Protein 6GJE (pdb70)

Sequence (585 aa):
VSKLWVPNTDFDVAANWSQNRTPCAGGAVEFPADKMVSVLVQEGHAVSDMLLPLDGELVLASGAGFGVSDVGSHLDCGAGEPAVFRRDSDRFSWHDPHLWRSGDEAPGLFFVDAERVPCRHDDVFFPPSASFRVGLGPGASPVRVRSISALGRTFTRDEDLAVFLASRAGRLRFHGPGALSVGPEDCADPSGCVCGNAEAQPWICAALLQPLGGRCPQAACHSALRPQGQCCDLCGAVVLLTHGPAFDLERYRARILDTFLGLPQYHGLQVAVSKVPRSSRLREADTEIQVVLVENGPETGGAGRLARALLADVAENGEALGVLEATMRESGAHVWGSSQQPRMATERGNLVFLTGSAQNIEFRTGSLGKIKLNDEDLSECLHQIQKNKEDIIELKGSAIGLPQNISSQIYQLNSKLVDLENLQQPRMATERGNLVFLTGSAQNIEFRTGSLGKIKLNDEDLSECLHQIQKNKEDIIELKGSAIGLPQNISSQIYQLNSKLVDLNLQQPRMATERGNLVFLTGSAQNIEFRTGSLGKIKLNDEDLSECLHQIQKNKEDIIELKGSAIGLPQNISSQIYQLNSKLVD

InterPro domains:
  IPR026112 Amnionless [PF14828] (22-447)
  IPR026112 Amnionless [PTHR14995] (1-451)

Foldseek 3Di:
DEKEFADFQELPFQVQKDVSDRQDAAAEAEEPAAAQAEYEFAAEHAYQYYHDHVHYYYHYDHHGYYHHHDCDRCVVNPHPDYIYGPRQALAELLALVRIDDPPDDPQEDAALLVSRAFQAYEYEYDAVGHHAYEHEPPNEAAEYAWYYDPNDIDRAQVVVVVQCPDSNNVSHYYYPHHYYHHNDHPPQQQADARPCLVVLLVSQCNHCVVVVSDADAEQFAQFDADARHNYTYFFKKKKFDFASQARQVVVVVCCVPVPCPDPLLDQKHKYWHKHFPDNPPPDGHIIIMITIHHPDDDDRSRVVVLVVVQVCCVVCVVVNRTDHMDMDGTHDGHDDDD/DPWDFDDDPRDTDGDDDDPDDDDDDADVVGFDADPNHTPVVVVVVVVVVVVVVVVVVVVVPPDPPDCPVVVVVVVVVVVVVD/DVQAWDWDDDPNDTDTDHHPPGDDDDDDDPPDWDDDPPDTDVVVVVVVVVVVVVVVVVVVVVVPDDPCVVVVVVVVVVVVVVD/DADDWDWDQDPNDTDTDGDDPDDDDDDDPPPDFDDDPNHGVVVVVVVVVVVVVVVVVCCVDQPNPPQHPVNVVVVVVVVVVD

Nearest PDB structures (foldseek):
  6gje-assembly1_A  TM=1.003E+00  e=2.177E-66  Homo sapiens
  3bn7-assembly1_A-2  TM=4.663E-01  e=1.242E+00  Caulobacter vibrioides CB15
  3bgu-assembly1_A  TM=4.921E-01  e=2.667E+00  Thermobifida fusca YX
  1vqs-assembly1_B  TM=3.656E-01  e=5.440E+00  Agrobacterium fabrum str. C58
  3dwl-assembly2_I  TM=3.382E-01  e=6.338E+00  Schizosaccharomyces pombe

GO terms:
  GO:0006898 receptor-mediated endocytosis (P, IMP)
  GO:0031528 microvillus membrane (C, IDA)
  GO:0038024 cargo receptor activity (F, IDA)
  GO:0009235 cobalamin metabolic process (P, IDA)
  GO:0005886 plasma membrane (C, EXP)
  GO:0005886 plasma membrane (C, TAS)
  GO:0005515 protein binding (F, IPI)
  GO:0016020 membrane (C, IDA)
  GO:0030139 endocytic vesicle (C, IDA)
  GO:0015889 cobalamin transport (P, IDA)
  GO:0005576 extracellular region (C, IDA)
  GO:0016324 apical plasma membrane (C, IDA)
  GO:0043001 Golgi to plasma membrane protein transport (P, IDA)
  GO:0006898 receptor-mediated endocytosis (P, IDA)
  GO:0070062 extracellular exosome (C, HDA)
  GO:0005102 signaling receptor binding (F, IPI)

Radius of gyration: 38.76 Å; Cα contacts (8 Å, |Δi|>4): 1283; chains: 4; bounding box: 75×108×98 Å

B-factor: mean 83.71, std 42.38, range [29.59, 270.24]

Solvent-accessible surface area: 29493 Å² total; per-residue (Å²): 96,31,6,45,3,73,2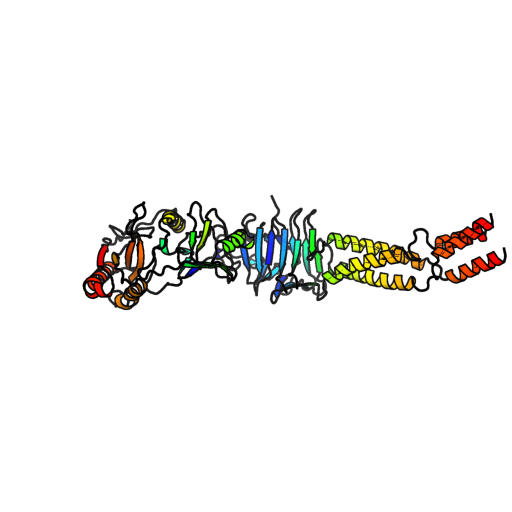4,30,2,11,0,38,49,47,57,6,1,37,151,98,91,63,17,51,55,0,5,33,1,58,1,34,31,131,60,29,3,0,0,13,0,78,93,52,29,19,3,33,31,0,52,0,1,16,39,1,12,1,9,1,8,105,55,4,10,1,6,6,24,76,106,63,108,32,142,141,10,31,110,45,136,54,1,46,5,97,41,2,50,90,18,30,2,8,15,0,104,13,17,104,15,50,57,110,41,130,21,14,41,43,2,8,6,22,78,2,4,18,55,47,5,24,0,77,3,36,100,87,21,13,5,12,0,6,8,16,84,57,2,58,89,16,93,0,74,8,1,13,2,78,71,129,86,3,54,154,49,128,58,1,62,110,18,36,73,46,74,38,0,113,5,16,16,44,44,105,12,56,20,17,3,0,90,90,93,41,89,63,87,7,10,48,52,16,42,23,62,101,3,36,94,113,0,20,56,19,42,14,131,103,103,73,36,165,17,78,137,19,47,12,117,91,33,14,122,3,55,9,27,7,19,56,24,40,8,0,0,0,42,1,62,42,4,144,74,1,57,24,134,168,3,41,41,68,0,32,109,76,21,26,62,65,117,92,12,148,34,7,60,0,5,9,17,13,6,36,125,20,104,157,169,204,182,35,92,40,27,0,3,0,0,0,28,36,77,55,119,97,98,39,0,6,0,90,0,0,128,24,0,48,63,17,16,96,133,55,6,172,94,20,5,7,124,98,13,71,55,97,74,16,43,70,98,41,208,62,120,100,138,80,4,39,1,19,3,69,143,0,22,0,31,0,67,6,10,56,59,29,15,0,15,0,74,40,32,86,134,12,72,3,45,1,51,99,76,16,6,43,115,16,16,125,46,4,83,123,4,71,84,20,3,98,126,7,76,48,49,25,142,76,44,20,159,100,12,65,70,38,32,161,94,30,53,49,60,39,107,113,90,180,94,130,153,46,0,58,0,20,27,62,187,22,8,0,3,0,35,0,23,77,58,58,20,0,15,0,57,22,18,108,130,14,105,2,47,5,36,120,70,15,11,50,122,10,37,128,42,11,86,95,2,77,89,10,3,109,104,4,83,47,24,18,141,50,20,37,187,81,12,76,64,39,54,170,88,24,68,42,99,40,123,116,120,203,84,93,25,0,76,0,7,31,66,226,30,17,0,0,0,20,9,1,69,55,17,29,0,47,0,85,6,16,116,140,15,83,7,34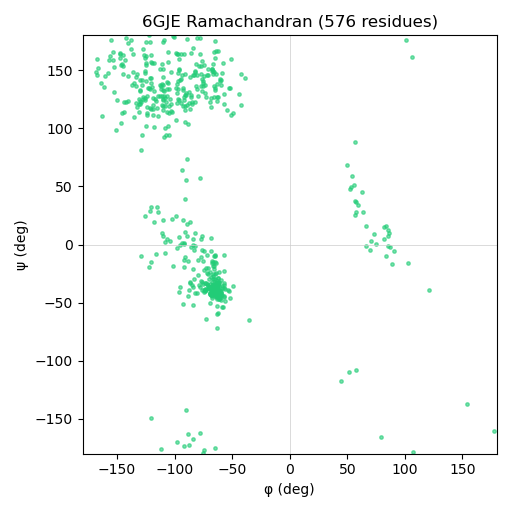,10,76,126,91,27,2,67,122,16,16,124,32,8,79,98,2,70,88,13,3,102,127,7,75,61,34,19,0,28,63,147,106,30,5,24,38,26,24,150,89,14,77,44,122,55,115,138

Organism: Homo sapiens (NCBI:txid9606)

Secondary structure (DSSP, 8-state):
-EEEE-----TT-GGGBGGG-PPPTTEEEE--TT--EEEEE-SEEEEEEEEPPSSEEEEE-TT-EEEE--STTTTTTTTS--EEB--TT--BTT-GGGEEETT--TTB---GGGTS--TTPEEE--TTS---EE--SS---EEESEEEETTEEE-SHHHHHHHHHSHHHHTTEESS--EEE-------TT----S-STTHHHHHHHHTGGGTT-PPPPSBSS-B--TT-SS-BSSEEEEEEE-TT--HHHHHHHIIIIITTSGGGTTEEEEEEEEES---TTT--EEEEEEEEE-SS-SSHHHHHHHHHHHHHHHHHHHHTEEEEEEEE--PBP-S--/---EEEEETTEEEEE--TT--EEEE--TT-EEEETTEEHHHHHHHHHHHHHHHHHHHHHHTTS-S-HHHHHTTHHHHHHHH-/-TTSSEEEEETTEEEEE--TT-EEEEE--TT--EEETTEEHHHHHHHHHHHHHHHHHHHHHHHHS-TTHHHHHHHHHHHHHH-/-PPPPEEEEETTEEEEE--TT--EEEE--TT--EEETTEEHHHHHHHHHHHHHHHHHHHTBTTB-SS-HHHHHHHHHHHHH-

Structure (mmCIF, N/CA/C/O backbone):
data_6GJE
#
_entry.id   6GJE
#
_cell.length_a   70.280
_cell.length_b   158.840
_cell.length_c   237.160
_cell.angle_alpha   90.00
_cell.angle_beta   90.00
_cell.angle_gamma   90.00
#
_symmetry.space_group_name_H-M   'I 2 2 2'
#
loop_
_entity.id
_entity.type
_entity.pdbx_description
1 polymer 'Protein amnionless'
2 polymer Cubilin
3 water water
#
loop_
_atom_site.group_PDB
_atom_site.id
_atom_site.type_symbol
_atom_site.label_atom_id
_atom_site.label_alt_id
_atom_site.label_comp_id
_atom_site.label_asym_id
_atom_site.label_entity_id
_atom_site.label_seq_id
_atom_site.pdbx_PDB_ins_code
_atom_site.Cartn_x
_atom_site.Cartn_y
_atom_site.Cartn_z
_atom_site.occupancy
_atom_site.B_iso_or_equiv
_atom_site.auth_seq_id
_atom_site.auth_comp_id
_atom_site.auth_asym_id
_atom_site.auth_atom_id
_atom_site.pdbx_PDB_model_num
ATOM 1 N N . VAL A 1 1 ? 21.299 -24.649 72.449 1.00 82.83 20 VAL A N 1
ATOM 2 C CA . VAL A 1 1 ? 22.570 -25.074 71.853 1.00 75.94 20 VAL A CA 1
ATOM 3 C C . VAL A 1 1 ? 23.848 -24.248 72.180 1.00 68.80 20 VAL A C 1
ATOM 4 O O . VAL A 1 1 ? 24.079 -23.160 71.658 1.00 67.34 20 VAL A O 1
ATOM 8 N N . SER A 1 2 ? 24.678 -24.827 73.044 1.00 59.13 21 SER A N 1
ATOM 9 C CA . SER A 1 2 ? 25.858 -24.203 73.612 1.00 62.67 21 SER A CA 1
ATOM 10 C C . SER A 1 2 ? 27.093 -24.662 72.857 1.00 73.58 21 SER A C 1
ATOM 11 O O . SER A 1 2 ? 27.251 -25.847 72.556 1.00 65.00 21 SER A O 1
ATOM 14 N N . LYS A 1 3 ? 27.957 -23.707 72.541 1.00 66.75 22 LYS A N 1
ATOM 15 C CA . LYS A 1 3 ? 29.292 -23.974 72.025 1.00 49.68 22 LYS A CA 1
ATOM 16 C C . LYS A 1 3 ? 30.313 -23.568 73.075 1.00 55.68 22 LYS A C 1
ATOM 17 O O . LYS A 1 3 ? 30.275 -22.443 73.584 1.00 54.91 22 LYS A O 1
ATOM 23 N N . LEU A 1 4 ? 31.219 -24.485 73.399 1.00 57.49 23 LEU A N 1
ATOM 24 C CA . LEU A 1 4 ? 32.210 -24.270 74.443 1.00 52.35 23 LEU A CA 1
ATOM 25 C C . LEU A 1 4 ? 33.604 -24.184 73.836 1.00 55.73 23 LEU A C 1
ATOM 26 O O . LEU A 1 4 ? 33.966 -24.984 72.969 1.00 54.52 23 LEU A O 1
ATOM 31 N N . TRP A 1 5 ? 34.397 -23.234 74.316 1.00 48.21 24 TRP A N 1
ATOM 32 C CA . TRP A 1 5 ? 35.761 -23.054 73.838 1.00 51.59 24 TRP A CA 1
ATOM 33 C C . TRP A 1 5 ? 36.693 -24.075 74.488 1.00 44.03 24 TRP A C 1
ATOM 34 O O . TRP A 1 5 ? 36.706 -24.231 75.713 1.00 62.18 24 TRP A O 1
ATOM 45 N N . VAL A 1 6 ? 37.442 -24.793 73.660 1.00 53.04 25 VAL A N 1
ATOM 46 C CA . VAL A 1 6 ? 38.291 -25.890 74.119 1.00 57.18 25 VAL A CA 1
ATOM 47 C C . VAL A 1 6 ? 39.672 -25.474 74.632 1.00 47.43 25 VAL A C 1
ATOM 48 O O . VAL A 1 6 ? 40.037 -25.869 75.747 1.00 53.68 25 VAL A O 1
ATOM 52 N N . PRO A 1 7 ? 40.474 -24.700 73.893 1.00 50.14 26 PRO A N 1
ATOM 53 C CA . PRO A 1 7 ? 41.867 -24.480 74.297 1.00 53.07 26 PRO A CA 1
ATOM 54 C C . PRO A 1 7 ? 41.918 -23.406 75.376 1.00 54.04 26 PRO A C 1
ATOM 55 O O . PRO A 1 7 ? 40.901 -22.827 75.754 1.00 54.26 26 PRO A O 1
ATOM 59 N N . ASN A 1 8 ? 43.127 -23.137 75.863 1.00 53.11 27 ASN A N 1
ATOM 60 C CA . ASN A 1 8 ? 43.276 -22.192 76.959 1.00 51.68 27 ASN A CA 1
ATOM 61 C C . ASN A 1 8 ? 44.677 -21.598 76.929 1.00 47.13 27 ASN A C 1
ATOM 62 O O . ASN A 1 8 ? 45.518 -21.975 76.110 1.00 52.13 27 ASN A O 1
ATOM 67 N N . THR A 1 9 ? 44.920 -20.652 77.834 1.00 49.62 28 THR A N 1
ATOM 68 C CA . THR A 1 9 ? 46.243 -20.080 78.052 1.00 46.65 28 THR A CA 1
ATOM 69 C C . THR A 1 9 ? 46.755 -20.409 79.450 1.00 56.78 28 THR A C 1
ATOM 70 O O . THR A 1 9 ? 47.485 -19.620 80.051 1.00 57.12 28 THR A O 1
ATOM 74 N N . ASP A 1 10 ? 46.377 -21.571 79.981 1.00 54.82 29 ASP A N 1
ATOM 75 C CA . ASP A 1 10 ? 46.777 -21.955 81.329 1.00 53.59 29 ASP A CA 1
ATOM 76 C C . ASP A 1 10 ? 48.284 -22.179 81.411 1.00 54.99 29 ASP A C 1
ATOM 77 O O . ASP A 1 10 ? 48.928 -22.626 80.459 1.00 59.57 29 ASP A O 1
ATOM 82 N N . PHE A 1 11 ? 48.843 -21.857 82.578 1.00 59.71 30 PHE A N 1
ATOM 83 C CA . PHE A 1 11 ? 50.267 -22.059 82.806 1.00 51.94 30 PHE A CA 1
ATOM 84 C C . PHE A 1 11 ? 50.609 -23.540 82.867 1.00 53.48 30 PHE A C 1
ATOM 85 O O . PHE A 1 11 ? 51.615 -23.976 82.298 1.00 54.45 30 PHE A O 1
ATOM 93 N N . ASP A 1 12 ? 49.775 -24.335 83.539 1.00 58.32 31 ASP A N 1
ATOM 94 C CA . ASP A 1 12 ? 50.084 -25.728 83.860 1.00 66.76 31 ASP A CA 1
ATOM 95 C C . ASP A 1 12 ? 49.602 -26.707 82.794 1.00 68.84 31 ASP A C 1
ATOM 96 O O . ASP A 1 12 ? 49.124 -27.800 83.111 1.00 75.06 31 ASP A O 1
ATOM 101 N N . VAL A 1 13 ? 49.730 -26.329 81.523 1.00 64.17 32 VAL A N 1
ATOM 102 C CA . VAL A 1 13 ? 49.289 -27.114 80.371 1.00 66.76 32 VAL A CA 1
ATOM 103 C C . VAL A 1 13 ? 50.429 -27.189 79.361 1.00 67.49 32 VAL A C 1
ATOM 104 O O . VAL A 1 13 ? 50.809 -26.170 78.766 1.00 61.54 32 VAL A O 1
ATOM 108 N N . ALA A 1 14 ? 50.954 -28.399 79.150 1.00 56.15 33 ALA A N 1
ATOM 109 C CA . ALA A 1 14 ? 52.184 -28.579 78.385 1.00 55.91 33 ALA A CA 1
ATOM 110 C C . ALA A 1 14 ? 52.051 -28.090 76.948 1.00 57.72 33 ALA A C 1
ATOM 111 O O . ALA A 1 14 ? 53.030 -27.606 76.370 1.00 59.76 33 ALA A O 1
ATOM 113 N N . ALA A 1 15 ? 50.859 -28.199 76.356 1.00 59.99 34 ALA A N 1
ATOM 114 C CA . ALA A 1 15 ? 50.689 -27.804 74.961 1.00 64.22 34 ALA A CA 1
ATOM 115 C C . ALA A 1 15 ? 50.857 -26.305 74.745 1.00 62.63 34 ALA A C 1
ATOM 116 O O . ALA A 1 15 ? 51.084 -25.876 73.607 1.00 59.20 34 ALA A O 1
ATOM 118 N N . ASN A 1 16 ? 50.748 -25.501 75.800 1.00 54.16 35 ASN A N 1
ATOM 119 C CA . ASN A 1 16 ? 50.865 -24.054 75.672 1.00 63.15 35 ASN A CA 1
ATOM 120 C C . ASN A 1 16 ? 52.306 -23.563 75.693 1.00 52.79 35 ASN A C 1
ATOM 121 O O . ASN A 1 16 ? 52.529 -22.352 75.580 1.00 69.22 35 ASN A O 1
ATOM 126 N N . TRP A 1 17 ? 53.279 -24.455 75.834 1.00 48.72 36 TRP A N 1
ATOM 127 C CA . TRP A 1 17 ? 54.681 -24.077 75.899 1.00 52.94 36 TRP A CA 1
ATOM 128 C C . TRP A 1 17 ? 55.408 -24.527 74.638 1.00 70.51 36 TRP A C 1
ATOM 129 O O . TRP A 1 17 ? 55.029 -25.514 74.002 1.00 70.22 36 TRP A O 1
ATOM 140 N N . SER A 1 18 ? 56.452 -23.779 74.282 1.00 75.06 37 SER A N 1
ATOM 141 C CA . SER A 1 18 ? 57.146 -23.963 73.013 1.00 81.69 37 SER A CA 1
ATOM 142 C C . SER A 1 18 ? 57.607 -25.402 72.852 1.00 95.96 37 SER A C 1
ATOM 143 O O . SER A 1 18 ? 58.438 -25.892 73.622 1.00 68.64 37 SER A O 1
ATOM 146 N N . GLN A 1 19 ? 57.049 -26.074 71.846 1.00 119.16 38 GLN A N 1
ATOM 147 C CA . GLN A 1 19 ? 57.342 -27.482 71.560 1.00 122.77 38 GLN A CA 1
ATOM 148 C C . GLN A 1 19 ? 57.030 -28.373 72.763 1.00 102.24 38 GLN A C 1
ATOM 149 O O . GLN A 1 19 ? 57.738 -29.339 73.060 1.00 73.85 38 GLN A O 1
ATOM 155 N N . ASN A 1 20 ? 55.960 -28.022 73.478 1.00 103.59 39 ASN A N 1
ATOM 156 C CA . ASN A 1 20 ? 55.352 -28.883 74.496 1.00 83.55 39 ASN A CA 1
ATOM 157 C C . ASN A 1 20 ? 56.277 -29.169 75.676 1.00 88.08 39 ASN A C 1
ATOM 158 O O . ASN A 1 20 ? 56.160 -30.210 76.328 1.00 92.26 39 ASN A O 1
ATOM 163 N N . ARG A 1 21 ? 57.200 -28.258 75.969 1.00 98.33 40 ARG A N 1
ATOM 164 C CA . ARG A 1 21 ? 58.110 -28.414 77.101 1.00 116.27 40 ARG A CA 1
ATOM 165 C C . ARG A 1 21 ? 57.665 -27.472 78.216 1.00 110.70 40 ARG A C 1
ATOM 166 O O . ARG A 1 21 ? 57.947 -26.271 78.182 1.00 94.60 40 ARG A O 1
ATOM 174 N N . THR A 1 22 ? 56.994 -28.041 79.225 1.00 96.48 41 THR A N 1
ATOM 175 C CA . THR A 1 22 ? 56.539 -27.275 80.373 1.00 94.89 41 THR A CA 1
ATOM 176 C C . THR A 1 22 ? 57.743 -26.880 81.236 1.00 89.37 41 THR A C 1
ATOM 177 O O . THR A 1 22 ? 58.770 -27.566 81.238 1.00 99.93 41 THR A O 1
ATOM 181 N N . PRO A 1 23 ? 57.664 -25.757 81.949 1.00 75.82 42 PRO A N 1
ATOM 182 C CA . PRO A 1 23 ? 58.792 -25.361 82.801 1.00 72.44 42 PRO A CA 1
ATOM 183 C C . PRO A 1 23 ? 59.007 -26.355 83.931 1.00 69.18 42 PRO A C 1
ATOM 184 O O . PRO A 1 23 ? 58.064 -26.763 84.613 1.00 67.16 42 PRO A O 1
ATOM 188 N N . CYS A 1 24 ? 60.264 -26.713 84.131 1.00 68.50 43 CYS A N 1
ATOM 189 C CA . CYS A 1 24 ? 60.700 -27.617 85.181 1.00 95.56 43 CYS A CA 1
ATOM 190 C C . CYS A 1 24 ? 61.192 -26.868 86.416 1.00 76.09 43 CYS A C 1
ATOM 191 O O . CYS A 1 24 ? 61.534 -25.682 86.357 1.00 65.22 43 CYS A O 1
ATOM 194 N N . ALA A 1 25 ? 61.201 -27.581 87.548 1.00 79.21 44 ALA A N 1
ATOM 195 C CA . ALA A 1 25 ? 61.491 -26.959 88.833 1.00 83.84 44 ALA A CA 1
ATOM 196 C C . ALA A 1 25 ? 62.850 -26.273 88.806 1.00 73.79 44 ALA A C 1
ATOM 197 O O . ALA A 1 25 ? 63.875 -26.914 88.552 1.00 87.15 44 ALA A O 1
ATOM 199 N N . GLY A 1 26 ? 62.852 -24.968 89.067 1.00 61.46 45 GLY A N 1
ATOM 200 C CA . GLY A 1 26 ? 64.080 -24.206 89.139 1.00 62.43 45 GLY A CA 1
ATOM 201 C C . GLY A 1 26 ? 64.602 -23.688 87.820 1.00 70.60 45 GLY A C 1
ATOM 202 O O . GLY A 1 26 ? 65.750 -23.228 87.766 1.00 69.96 45 GLY A O 1
ATOM 203 N N . GLY A 1 27 ? 63.801 -23.738 86.754 1.00 69.54 46 GLY A N 1
ATOM 204 C CA . GLY A 1 27 ? 64.246 -23.336 85.440 1.00 63.71 46 GLY A CA 1
ATOM 205 C C . GLY A 1 27 ? 63.766 -21.947 85.047 1.00 73.43 46 GLY A C 1
ATOM 206 O O . GLY A 1 27 ? 63.054 -21.260 85.776 1.00 67.79 46 GLY A O 1
ATOM 207 N N . ALA A 1 28 ? 64.177 -21.543 83.850 1.00 63.82 47 ALA A N 1
ATOM 208 C CA . ALA A 1 28 ? 63.842 -20.230 83.327 1.00 64.63 47 ALA A CA 1
ATOM 209 C C . ALA A 1 28 ? 62.548 -20.286 82.523 1.00 66.31 47 ALA A C 1
ATOM 210 O O . ALA A 1 28 ? 62.236 -21.289 81.875 1.00 69.13 47 ALA A O 1
ATOM 212 N N . VAL A 1 29 ? 61.793 -19.192 82.580 1.00 62.63 48 VAL A N 1
ATOM 213 C CA . VAL A 1 29 ? 60.511 -19.067 81.899 1.00 58.82 48 VAL A CA 1
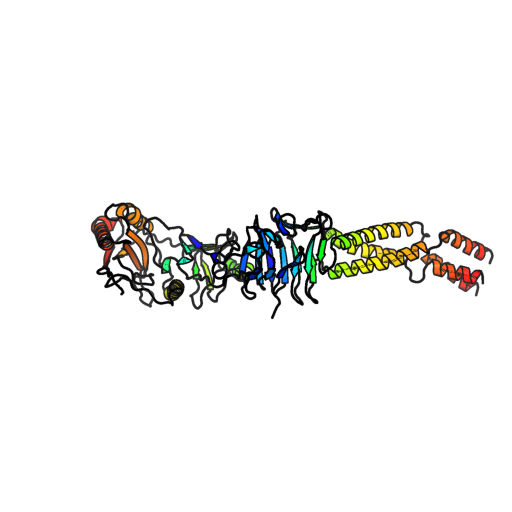ATOM 214 C C . VAL A 1 29 ? 60.519 -17.765 81.111 1.00 59.90 48 VAL A C 1
ATOM 215 O O . VAL A 1 29 ? 61.065 -16.756 81.572 1.00 61.65 48 VAL A O 1
ATOM 219 N N . GLU A 1 30 ? 59.928 -17.788 79.918 1.00 59.91 49 GLU A N 1
ATOM 220 C CA . GLU A 1 30 ? 59.836 -16.591 79.090 1.00 64.27 49 GLU A CA 1
ATOM 221 C C . GLU A 1 30 ? 58.475 -16.536 78.418 1.00 60.26 49 GLU A C 1
ATOM 222 O O . GLU A 1 30 ? 58.088 -17.474 77.715 1.00 61.75 49 GLU A O 1
ATOM 228 N N . PHE A 1 31 ? 57.752 -15.444 78.645 1.00 54.70 50 PHE A N 1
ATOM 229 C CA . PHE A 1 31 ? 56.595 -15.102 77.834 1.00 59.53 50 PHE A CA 1
ATOM 230 C C . PHE A 1 31 ? 57.025 -14.083 76.795 1.00 68.35 50 PHE A C 1
ATOM 231 O O . PHE A 1 31 ? 57.687 -13.096 77.153 1.00 70.94 50 PHE A O 1
ATOM 239 N N . PRO A 1 32 ? 56.707 -14.288 75.517 1.00 72.30 51 PRO A N 1
ATOM 240 C CA . PRO A 1 32 ? 57.088 -13.307 74.491 1.00 72.72 51 PRO A CA 1
ATOM 241 C C . PRO A 1 32 ? 56.622 -11.904 74.858 1.00 66.96 51 PRO A C 1
ATOM 242 O O . PRO A 1 32 ? 55.481 -11.697 75.277 1.00 60.93 51 PRO A O 1
ATOM 246 N N . ALA A 1 33 ? 57.527 -10.936 74.693 1.00 61.58 52 ALA A N 1
ATOM 247 C CA . ALA A 1 33 ? 57.331 -9.609 75.271 1.00 57.18 52 ALA A CA 1
ATOM 248 C C . ALA A 1 33 ? 56.090 -8.924 74.713 1.00 59.28 52 ALA A C 1
ATOM 249 O O . ALA A 1 33 ? 55.282 -8.369 75.467 1.00 62.51 52 ALA A O 1
ATOM 251 N N . ASP A 1 34 ? 55.921 -8.949 73.394 1.00 54.69 53 ASP A N 1
ATOM 252 C CA . ASP A 1 34 ? 54.865 -8.192 72.734 1.00 56.37 53 ASP A CA 1
ATOM 253 C C . ASP A 1 34 ? 53.532 -8.928 72.677 1.00 61.02 53 ASP A C 1
ATOM 254 O O . ASP A 1 34 ? 52.551 -8.361 72.183 1.00 62.55 53 ASP A O 1
ATOM 259 N N . LYS A 1 35 ? 53.465 -10.162 73.169 1.00 69.69 54 LYS A N 1
ATOM 260 C CA . LYS A 1 35 ? 52.225 -10.926 73.135 1.00 59.01 54 LYS A CA 1
ATOM 261 C C . LYS A 1 35 ? 51.371 -10.572 74.347 1.00 60.55 54 LYS A C 1
ATOM 262 O O . LYS A 1 35 ? 51.801 -10.748 75.493 1.00 57.07 54 LYS A O 1
ATOM 268 N N . MET A 1 36 ? 50.165 -10.074 74.092 1.00 53.26 55 MET A N 1
ATOM 269 C CA . MET A 1 36 ? 49.222 -9.717 75.143 1.00 65.49 55 MET A CA 1
ATOM 270 C C . MET A 1 36 ? 48.401 -10.954 75.492 1.00 67.73 55 MET A C 1
ATOM 271 O O . MET A 1 36 ? 47.738 -11.528 74.622 1.00 57.32 55 MET A O 1
ATOM 276 N N . VAL A 1 37 ? 48.446 -11.368 76.759 1.00 52.42 56 VAL A N 1
ATOM 277 C CA . VAL A 1 37 ? 47.855 -12.641 77.159 1.00 59.04 56 VAL A CA 1
ATOM 278 C C . VAL A 1 37 ? 47.558 -12.601 78.651 1.00 60.49 56 VAL A C 1
ATOM 279 O O . VAL A 1 37 ? 48.272 -11.961 79.426 1.00 57.03 56 VAL A O 1
ATOM 283 N N . SER A 1 38 ? 46.488 -13.288 79.048 1.00 53.64 57 SER A N 1
ATOM 284 C CA . SER A 1 38 ? 46.152 -13.529 80.446 1.00 47.91 57 SER A CA 1
ATOM 285 C C . SER A 1 38 ? 46.378 -15.009 80.725 1.00 61.28 57 SER A C 1
ATOM 286 O O . SER A 1 38 ? 45.812 -15.865 80.035 1.00 54.60 57 SER A O 1
ATOM 289 N N . VAL A 1 39 ? 47.207 -15.310 81.722 1.00 53.29 58 VAL A N 1
ATOM 290 C CA . VAL A 1 39 ? 47.630 -16.676 82.017 1.00 45.93 58 VAL A CA 1
ATOM 291 C C . VAL A 1 39 ? 47.163 -17.038 83.418 1.00 61.91 58 VAL A C 1
ATOM 292 O O . VAL A 1 39 ? 47.465 -16.325 84.384 1.00 58.72 58 VAL A O 1
ATOM 296 N N . LEU A 1 40 ? 46.441 -18.149 83.532 1.00 53.57 59 LEU A N 1
ATOM 297 C CA . LEU A 1 40 ? 45.972 -18.640 84.819 1.00 51.05 59 LEU A CA 1
ATOM 298 C C . LEU A 1 40 ? 47.004 -19.593 85.409 1.00 49.96 59 LEU A C 1
ATOM 299 O O . LEU A 1 40 ? 47.448 -20.530 84.737 1.00 51.25 59 LEU A O 1
ATOM 304 N N . VAL A 1 41 ? 47.385 -19.348 86.660 1.00 43.19 60 VAL A N 1
ATOM 305 C CA . VAL A 1 41 ? 48.327 -20.190 87.388 1.00 45.42 60 VAL A CA 1
ATOM 306 C C . VAL A 1 41 ? 47.568 -20.884 88.509 1.00 53.15 60 VAL A C 1
ATOM 307 O O . VAL A 1 41 ? 46.786 -20.247 89.226 1.00 59.02 60 VAL A O 1
ATOM 311 N N . GLN A 1 42 ? 47.796 -22.190 88.658 1.00 57.74 61 GLN A N 1
ATOM 312 C CA . GLN A 1 42 ? 47.099 -22.981 89.661 1.00 69.03 61 GLN A CA 1
ATOM 313 C C . GLN A 1 42 ? 48.014 -23.824 90.536 1.00 66.89 61 GLN A C 1
ATOM 314 O O . GLN A 1 42 ? 47.535 -24.386 91.526 1.00 71.02 61 GLN A O 1
ATOM 320 N N . GLU A 1 43 ? 49.298 -23.933 90.210 1.00 62.35 62 GLU A N 1
ATOM 321 C CA . GLU A 1 43 ? 50.227 -24.783 90.938 1.00 66.46 62 GLU A CA 1
ATOM 322 C C . GLU A 1 43 ? 51.448 -23.969 91.344 1.00 70.22 62 GLU A C 1
ATOM 323 O O . GLU A 1 43 ? 51.659 -22.848 90.880 1.00 60.95 62 GLU A O 1
ATOM 329 N N . GLY A 1 44 ? 52.257 -24.554 92.224 1.00 58.85 63 GLY A N 1
ATOM 330 C CA . GLY A 1 44 ? 53.498 -23.922 92.628 1.00 57.32 63 GLY A CA 1
ATOM 331 C C . GLY A 1 44 ? 54.623 -24.206 91.649 1.00 65.40 63 GLY A C 1
ATOM 332 O O . GLY A 1 44 ? 54.710 -25.278 91.054 1.00 70.20 63 GLY A O 1
ATOM 333 N N . HIS A 1 45 ? 55.503 -23.219 91.488 1.00 52.39 64 HIS A N 1
ATOM 334 C CA . HIS A 1 45 ? 56.595 -23.304 90.526 1.00 55.95 64 HIS A CA 1
ATOM 335 C C . HIS A 1 45 ? 57.836 -22.659 91.118 1.00 57.84 64 HIS A C 1
ATOM 336 O O . HIS A 1 45 ? 57.808 -21.481 91.487 1.00 59.04 64 HIS A O 1
ATOM 343 N N . ALA A 1 46 ? 58.917 -23.428 91.206 1.00 54.86 65 ALA A N 1
ATOM 344 C CA . ALA A 1 46 ? 60.221 -22.883 91.556 1.00 55.79 65 ALA A CA 1
ATOM 345 C C . ALA A 1 46 ? 60.872 -22.350 90.287 1.00 67.47 65 ALA A C 1
ATOM 346 O O . ALA A 1 46 ? 61.042 -23.090 89.313 1.00 76.37 65 ALA A O 1
ATOM 348 N N . VAL A 1 47 ? 61.230 -21.068 90.292 1.00 63.86 66 VAL A N 1
ATOM 349 C CA . VAL A 1 47 ? 61.680 -20.375 89.092 1.00 66.44 66 VAL A CA 1
ATOM 350 C C . VAL A 1 47 ? 62.989 -19.657 89.389 1.00 70.73 66 VAL A C 1
ATOM 351 O O . VAL A 1 47 ? 63.107 -18.961 90.404 1.00 77.97 66 VAL A O 1
ATOM 355 N N . SER A 1 48 ? 63.971 -19.828 88.504 1.00 64.52 67 SER A N 1
ATOM 356 C CA . SER A 1 48 ? 65.214 -19.074 88.586 1.00 65.83 67 SER A CA 1
ATOM 357 C C . SER A 1 48 ? 65.124 -17.735 87.871 1.00 63.70 67 SER A C 1
ATOM 358 O O . SER A 1 48 ? 65.771 -16.770 88.293 1.00 59.50 67 SER A O 1
ATOM 361 N N . ASP A 1 49 ? 64.338 -17.655 86.800 1.00 58.09 68 ASP A N 1
ATOM 362 C CA . ASP A 1 49 ? 64.162 -16.415 86.059 1.00 62.21 68 ASP A CA 1
ATOM 363 C C . ASP A 1 49 ? 62.899 -16.536 85.220 1.00 64.57 68 ASP A C 1
ATOM 364 O O . ASP A 1 49 ? 62.666 -17.569 84.589 1.00 84.42 68 ASP A O 1
ATOM 369 N N . MET A 1 50 ? 62.084 -15.483 85.228 1.00 56.32 69 MET A N 1
ATOM 370 C CA . MET A 1 50 ? 60.847 -15.471 84.453 1.00 56.11 69 MET A CA 1
ATOM 371 C C . MET A 1 50 ? 60.615 -14.070 83.913 1.00 54.97 69 MET A C 1
ATOM 372 O O . MET A 1 50 ? 60.506 -13.116 84.688 1.00 58.46 69 MET A O 1
ATOM 377 N N . LEU A 1 51 ? 60.494 -13.972 82.584 1.00 55.09 70 LEU A N 1
ATOM 378 C CA . LEU A 1 51 ? 60.237 -12.706 81.910 1.00 65.19 70 LEU A CA 1
ATOM 379 C C . LEU A 1 51 ? 58.743 -12.582 81.657 1.00 58.24 70 LEU A C 1
ATOM 380 O O . LEU A 1 51 ? 58.148 -13.464 81.043 1.00 72.47 70 LEU A O 1
ATOM 385 N N . LEU A 1 52 ? 58.134 -11.496 82.142 1.00 58.56 71 LEU A N 1
ATOM 386 C CA . LEU A 1 52 ? 56.690 -11.387 82.026 1.00 49.42 71 LEU A CA 1
ATOM 387 C C . LEU A 1 52 ? 56.334 -10.654 80.737 1.00 49.17 71 LEU A C 1
ATOM 388 O O . LEU A 1 52 ? 57.182 -10.001 80.129 1.00 54.78 71 LEU A O 1
ATOM 393 N N . PRO A 1 53 ? 55.086 -10.735 80.285 1.00 51.74 72 PRO A N 1
ATOM 394 C CA . PRO A 1 53 ? 54.686 -9.946 79.115 1.00 46.47 72 PRO A CA 1
ATOM 395 C C . PRO A 1 53 ? 54.700 -8.460 79.437 1.00 61.42 72 PRO A C 1
ATOM 396 O O . PRO A 1 53 ? 54.498 -8.048 80.581 1.00 57.90 72 PRO A O 1
ATOM 400 N N . LEU A 1 54 ? 54.953 -7.651 78.406 1.00 57.09 73 LEU A N 1
ATOM 401 C CA . LEU A 1 54 ? 54.867 -6.205 78.576 1.00 54.14 73 LEU A CA 1
ATOM 402 C C . LEU A 1 54 ? 53.444 -5.767 78.892 1.00 55.01 73 LEU A C 1
ATOM 403 O O . LEU A 1 54 ? 53.240 -4.817 79.655 1.00 61.19 73 LEU A O 1
ATOM 408 N N . ASP A 1 55 ? 52.452 -6.446 78.318 1.00 45.66 74 ASP A N 1
ATOM 409 C CA . ASP A 1 55 ? 51.045 -6.170 78.593 1.00 58.53 74 ASP A CA 1
ATOM 410 C C . ASP A 1 55 ? 50.350 -7.508 78.794 1.00 63.74 74 ASP A C 1
ATOM 411 O O . ASP A 1 55 ? 50.186 -8.273 77.840 1.00 60.07 74 ASP A O 1
ATOM 416 N N . GLY A 1 56 ? 49.954 -7.791 80.027 1.00 57.75 75 GLY A N 1
ATOM 417 C CA . GLY A 1 56 ? 49.301 -9.049 80.318 1.00 51.80 75 GLY A CA 1
ATOM 418 C C . GLY A 1 56 ? 49.011 -9.173 81.794 1.00 62.04 75 GLY A C 1
ATOM 419 O O . GLY A 1 56 ? 48.983 -8.178 82.521 1.00 58.34 75 GLY A O 1
ATOM 420 N N . GLU A 1 57 ? 48.796 -10.411 82.232 1.00 48.83 76 GLU A N 1
ATOM 421 C CA . GLU A 1 57 ? 48.530 -10.678 83.637 1.00 55.74 76 GLU A CA 1
ATOM 422 C C . GLU A 1 57 ? 48.719 -12.163 83.905 1.00 53.23 76 GLU A C 1
ATOM 423 O O . GLU A 1 57 ? 48.425 -12.998 83.045 1.00 54.56 76 GLU A O 1
ATOM 429 N N . LEU A 1 58 ? 49.327 -12.488 85.038 1.00 49.25 77 LEU A N 1
ATOM 430 C CA . LEU A 1 58 ? 49.296 -13.845 85.573 1.00 47.59 77 LEU A CA 1
ATOM 431 C C . LEU A 1 58 ? 48.281 -13.885 86.694 1.00 49.46 77 LEU A C 1
ATOM 432 O O . LEU A 1 58 ? 48.449 -13.194 87.698 1.00 55.54 77 LEU A O 1
ATOM 437 N N . VAL A 1 59 ? 47.197 -14.635 86.489 1.00 44.65 78 VAL A N 1
ATOM 438 C CA . VAL A 1 59 ? 46.172 -14.798 87.513 1.00 45.17 78 VAL A CA 1
ATOM 439 C C . VAL A 1 59 ? 46.580 -15.934 88.438 1.00 52.87 78 VAL A C 1
ATOM 440 O O . VAL A 1 59 ? 46.900 -17.041 87.986 1.00 57.77 78 VAL A O 1
ATOM 444 N N . LEU A 1 60 ? 46.563 -15.661 89.734 1.00 53.08 79 LEU A N 1
ATOM 445 C CA . LEU A 1 60 ? 47.006 -16.603 90.755 1.00 69.10 79 LEU A CA 1
ATOM 446 C C . LEU A 1 60 ? 45.768 -17.177 91.438 1.00 63.48 79 LEU A C 1
ATOM 447 O O . LEU A 1 60 ? 45.239 -16.589 92.387 1.00 62.92 79 LEU A O 1
ATOM 452 N N . ALA A 1 61 ? 45.311 -18.328 90.946 1.00 61.54 80 ALA A N 1
ATOM 453 C CA . ALA A 1 61 ? 44.176 -19.040 91.522 1.00 57.96 80 ALA A CA 1
ATOM 454 C C . ALA A 1 61 ? 44.570 -19.722 92.836 1.00 66.61 80 ALA A C 1
ATOM 455 O O . ALA A 1 61 ? 45.687 -19.571 93.333 1.00 65.63 80 ALA A O 1
ATOM 457 N N . SER A 1 62 ? 43.639 -20.463 93.436 1.00 72.34 81 SER A N 1
ATOM 458 C CA . SER A 1 62 ? 43.974 -21.210 94.644 1.00 67.62 81 SER A CA 1
ATOM 459 C C . SER A 1 62 ? 44.948 -22.340 94.313 1.00 80.82 81 SER A C 1
ATOM 460 O O . SER A 1 62 ? 44.706 -23.150 93.410 1.00 81.75 81 SER A O 1
ATOM 463 N N . GLY A 1 63 ? 46.073 -22.371 95.025 1.00 59.32 82 GLY A N 1
ATOM 464 C CA . GLY A 1 63 ? 47.137 -23.296 94.742 1.00 60.31 82 GLY A CA 1
ATOM 465 C C . GLY A 1 63 ? 48.321 -22.699 94.010 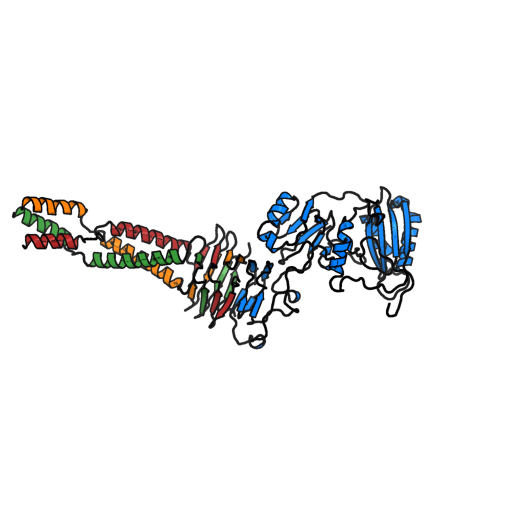1.00 66.30 82 GLY A C 1
ATOM 466 O O . GLY A 1 63 ? 49.390 -23.316 93.999 1.00 62.72 82 GLY A O 1
ATOM 467 N N . ALA A 1 64 ? 48.169 -21.515 93.422 1.00 58.85 83 ALA A N 1
ATOM 468 C CA . ALA A 1 64 ? 49.234 -20.922 92.626 1.00 62.40 83 ALA A CA 1
ATOM 469 C C . ALA A 1 64 ? 50.344 -20.379 93.515 1.00 63.55 83 ALA A C 1
ATOM 470 O O . ALA A 1 64 ? 50.097 -19.855 94.605 1.00 63.12 83 ALA A O 1
ATOM 472 N N . GLY A 1 65 ? 51.577 -20.492 93.033 1.00 55.92 84 GLY A N 1
ATOM 473 C CA . GLY A 1 65 ? 52.713 -19.999 93.780 1.00 50.65 84 GLY A CA 1
ATOM 474 C C . GLY A 1 65 ? 53.990 -19.958 92.968 1.00 57.54 84 GLY A C 1
ATOM 475 O O . GLY A 1 65 ? 54.195 -20.787 92.076 1.00 58.87 84 GLY A O 1
ATOM 476 N N . PHE A 1 66 ? 54.855 -18.992 93.265 1.00 45.52 85 PHE A N 1
ATOM 477 C CA . PHE A 1 66 ? 56.155 -18.868 92.614 1.00 51.42 85 PHE A CA 1
ATOM 478 C C . PHE A 1 66 ? 57.220 -18.722 93.684 1.00 60.10 85 PHE A C 1
ATOM 479 O O . PHE A 1 66 ? 57.166 -17.788 94.494 1.00 55.11 85 PHE A O 1
ATOM 487 N N . GLY A 1 67 ? 58.181 -19.650 93.702 1.00 61.50 86 GLY A N 1
ATOM 488 C CA . GLY A 1 67 ? 59.253 -19.652 94.661 1.00 57.36 86 GLY A CA 1
ATOM 489 C C . GLY A 1 67 ? 60.614 -19.582 93.989 1.00 58.93 86 GLY A C 1
ATOM 490 O O . GLY A 1 67 ? 60.736 -19.649 92.764 1.00 57.71 86 GLY A O 1
ATOM 491 N N . VAL A 1 68 ? 61.640 -19.456 94.826 1.00 59.55 87 VAL A N 1
ATOM 492 C CA . VAL A 1 68 ? 63.001 -19.364 94.320 1.00 50.81 87 VAL A CA 1
ATOM 493 C C . VAL A 1 68 ? 63.506 -20.738 93.889 1.00 68.04 87 VAL A C 1
ATOM 494 O O . VAL A 1 68 ? 63.037 -21.781 94.345 1.00 60.26 87 VAL A O 1
ATOM 498 N N . SER A 1 69 ? 64.506 -20.731 93.014 1.00 61.68 88 SER A N 1
ATOM 499 C CA . SER A 1 69 ? 65.136 -21.959 92.548 1.00 71.61 88 SER A CA 1
ATOM 500 C C . SER A 1 69 ? 66.250 -22.373 93.507 1.00 92.98 88 SER A C 1
ATOM 501 O O . SER A 1 69 ? 67.237 -21.649 93.671 1.00 102.02 88 SER A O 1
ATOM 504 N N . ASP A 1 70 ? 66.085 -23.536 94.135 1.00 120.73 89 ASP A N 1
ATOM 505 C CA . ASP A 1 70 ? 67.118 -24.165 94.950 1.00 140.84 89 ASP A CA 1
ATOM 506 C C . ASP A 1 70 ? 67.984 -25.041 94.043 1.00 156.98 89 ASP A C 1
ATOM 507 O O . ASP A 1 70 ? 68.006 -24.847 92.822 1.00 163.55 89 ASP A O 1
ATOM 512 N N . VAL A 1 71 ? 68.760 -25.966 94.607 1.00 167.93 90 VAL A N 1
ATOM 513 C CA . VAL A 1 71 ? 69.619 -26.833 93.815 1.00 172.38 90 VAL A CA 1
ATOM 514 C C . VAL A 1 71 ? 69.315 -28.326 93.980 1.00 186.58 90 VAL A C 1
ATOM 515 O O . VAL A 1 71 ? 69.750 -29.133 93.140 1.00 189.72 90 VAL A O 1
ATOM 519 N N . GLY A 1 72 ? 68.562 -28.736 95.005 1.00 196.63 91 GLY A N 1
ATOM 520 C CA . GLY A 1 72 ? 68.384 -30.150 95.301 1.00 207.22 91 GLY A CA 1
ATOM 521 C C . GLY A 1 72 ? 67.685 -30.982 94.240 1.00 214.13 91 GLY A C 1
ATOM 522 O O . GLY A 1 72 ? 68.326 -31.808 93.585 1.00 214.92 91 GLY A O 1
ATOM 523 N N . SER A 1 73 ? 66.376 -30.790 94.079 1.00 216.27 92 SER A N 1
ATOM 524 C CA . SER A 1 73 ? 65.626 -31.391 92.985 1.00 215.98 92 SER A CA 1
ATOM 525 C C . SER A 1 73 ? 65.532 -30.470 91.772 1.00 220.97 92 SER A C 1
ATOM 526 O O . SER A 1 73 ? 64.632 -30.638 90.943 1.00 216.78 92 SER A O 1
ATOM 529 N N . HIS A 1 74 ? 66.439 -29.498 91.664 1.00 229.83 93 HIS A N 1
ATOM 530 C CA . HIS A 1 74 ? 66.494 -28.569 90.543 1.00 234.29 93 HIS A CA 1
ATOM 531 C C . HIS A 1 74 ? 67.573 -28.922 89.530 1.00 245.81 93 HIS A C 1
ATOM 532 O O . HIS A 1 74 ? 67.498 -28.463 88.385 1.00 250.16 93 HIS A O 1
ATOM 539 N N . LEU A 1 75 ? 68.550 -29.744 89.921 1.00 248.00 94 LEU A N 1
ATOM 540 C CA . LEU A 1 75 ? 69.698 -30.047 89.071 1.00 245.74 94 LEU A CA 1
ATOM 541 C C . LEU A 1 75 ? 69.282 -30.453 87.662 1.00 243.44 94 LEU A C 1
ATOM 542 O O . LEU A 1 75 ? 69.967 -30.124 86.688 1.00 241.96 94 LEU A O 1
ATOM 547 N N . ASP A 1 76 ? 68.165 -31.175 87.538 1.00 240.32 95 ASP A N 1
ATOM 548 C CA . ASP A 1 76 ? 67.698 -31.611 86.225 1.00 233.91 95 ASP A CA 1
ATOM 549 C C . ASP A 1 76 ? 67.447 -30.419 85.304 1.00 230.12 95 ASP A C 1
ATOM 550 O O . ASP A 1 76 ? 68.041 -30.316 84.225 1.00 231.63 95 ASP A O 1
ATOM 555 N N . CYS A 1 77 ? 66.644 -29.474 85.781 1.00 221.34 96 CYS A N 1
ATOM 556 C CA . CYS A 1 77 ? 66.222 -28.354 84.962 1.00 204.78 96 CYS A CA 1
ATOM 557 C C . CYS A 1 77 ? 67.396 -27.415 84.709 1.00 197.84 96 CYS A C 1
ATOM 558 O O . CYS A 1 77 ? 67.524 -26.850 83.616 1.00 196.05 96 CYS A O 1
ATOM 561 N N . GLY A 1 78 ? 68.263 -27.247 85.712 1.00 192.49 97 GLY A N 1
ATOM 562 C CA . GLY A 1 78 ? 69.587 -26.661 85.580 1.00 186.84 97 GLY A CA 1
ATOM 563 C C . GLY A 1 78 ? 69.718 -25.400 84.751 1.00 179.28 97 GLY A C 1
ATOM 564 O O . GLY A 1 78 ? 69.156 -24.354 85.089 1.00 174.95 97 GLY A O 1
ATOM 565 N N . ALA A 1 79 ? 70.482 -25.495 83.661 1.00 175.93 98 ALA A N 1
ATOM 566 C CA . ALA A 1 79 ? 70.684 -24.402 82.718 1.00 173.25 98 ALA A CA 1
ATOM 567 C C . ALA A 1 79 ? 70.215 -24.795 81.320 1.00 170.14 98 ALA A C 1
ATOM 568 O O . ALA A 1 79 ? 70.781 -24.359 80.315 1.00 167.28 98 ALA A O 1
ATOM 570 N N . GLY A 1 80 ? 69.179 -25.626 81.253 1.00 165.17 99 GLY A N 1
ATOM 571 C CA . GLY A 1 80 ? 68.706 -26.175 80.000 1.00 155.92 99 GLY A CA 1
ATOM 572 C C . GLY A 1 80 ? 67.659 -25.370 79.255 1.00 157.22 99 GLY A C 1
ATOM 573 O O . GLY A 1 80 ? 66.486 -25.752 79.235 1.00 165.36 99 GLY A O 1
ATOM 574 N N . GLU A 1 81 ? 68.073 -24.257 78.638 1.00 150.49 100 GLU A N 1
ATOM 575 C CA . GLU A 1 81 ? 67.345 -23.630 77.532 1.00 146.23 100 GLU A CA 1
ATOM 576 C C . GLU A 1 81 ? 65.888 -23.253 77.824 1.00 123.33 100 GLU A C 1
ATOM 577 O O . GLU A 1 81 ? 64.982 -24.067 77.608 1.00 139.27 100 GLU A O 1
ATOM 583 N N . PRO A 1 82 ? 65.640 -22.041 78.358 1.00 91.16 101 PRO A N 1
ATOM 584 C CA . PRO A 1 82 ? 64.311 -21.658 78.885 1.00 76.71 101 PRO A CA 1
ATOM 585 C C . PRO A 1 82 ? 63.049 -22.109 78.155 1.00 74.03 101 PRO A C 1
ATOM 586 O O . PRO A 1 82 ? 62.983 -22.144 76.922 1.00 78.58 101 PRO A O 1
ATOM 590 N N . ALA A 1 83 ? 62.023 -22.429 78.945 1.00 61.66 102 ALA A N 1
ATOM 591 C CA . ALA A 1 83 ? 60.700 -22.718 78.411 1.00 47.43 102 ALA A CA 1
ATOM 592 C C . ALA A 1 83 ? 60.033 -21.432 77.938 1.00 60.80 102 ALA A C 1
ATOM 593 O O . ALA A 1 83 ? 59.936 -20.455 78.689 1.00 59.17 102 ALA A O 1
ATOM 595 N N . VAL A 1 84 ? 59.579 -21.433 76.690 1.00 54.28 103 VAL A N 1
ATOM 596 C CA . VAL A 1 84 ? 58.972 -20.270 76.057 1.00 60.73 103 VAL A CA 1
ATOM 597 C C . VAL A 1 84 ? 57.493 -20.545 75.842 1.00 66.05 103 VAL A C 1
ATOM 598 O O . VAL A 1 84 ? 57.104 -21.646 75.433 1.00 56.85 103 VAL A O 1
ATOM 602 N N . PHE A 1 85 ? 56.668 -19.542 76.118 1.00 59.73 104 PHE A N 1
ATOM 603 C CA . PHE A 1 85 ? 55.232 -19.694 75.955 1.00 54.20 104 PHE A CA 1
ATOM 604 C C . PHE A 1 85 ? 54.876 -19.615 74.476 1.00 54.17 104 PHE A C 1
ATOM 605 O O . PHE A 1 85 ? 55.347 -18.725 73.760 1.00 58.45 104 PHE A O 1
ATOM 613 N N . ARG A 1 86 ? 54.071 -20.567 74.002 1.00 58.84 105 ARG A N 1
ATOM 614 C CA A ARG A 1 86 ? 53.663 -20.581 72.602 0.45 58.06 105 ARG A CA 1
ATOM 615 C CA B ARG A 1 86 ? 53.665 -20.572 72.600 0.55 58.28 105 ARG A CA 1
ATOM 616 C C . ARG A 1 86 ? 52.892 -19.309 72.268 1.00 58.59 105 ARG A C 1
ATOM 617 O O . ARG A 1 86 ? 52.296 -18.678 73.140 1.00 65.62 105 ARG A O 1
ATOM 632 N N . ASP A 1 87 ? 52.891 -18.956 70.976 1.00 55.19 106 ASP A N 1
ATOM 633 C CA . ASP A 1 87 ? 52.126 -17.826 70.456 1.00 61.14 106 ASP A CA 1
ATOM 634 C C . ASP A 1 87 ? 50.668 -17.900 70.908 1.00 61.63 106 ASP A C 1
ATOM 635 O O . ASP A 1 87 ? 49.902 -18.763 70.466 1.00 68.41 106 ASP A O 1
ATOM 640 N N . SER A 1 88 ? 50.269 -16.977 71.771 1.00 63.34 107 SER A N 1
ATOM 641 C CA . SER A 1 88 ? 48.920 -16.955 72.311 1.00 61.89 107 SER A CA 1
ATOM 642 C C . SER A 1 88 ? 47.921 -16.252 71.393 1.00 60.67 107 SER A C 1
ATOM 643 O O . SER A 1 88 ? 46.754 -16.097 71.761 1.00 59.36 107 SER A O 1
ATOM 646 N N . ASP A 1 89 ? 48.353 -15.847 70.199 1.00 56.42 108 ASP A N 1
ATOM 647 C CA . ASP A 1 89 ? 47.473 -15.335 69.157 1.00 55.60 108 ASP A CA 1
ATOM 648 C C . ASP A 1 89 ? 47.081 -16.403 68.143 1.00 54.90 108 ASP A C 1
ATOM 649 O O . ASP A 1 89 ? 46.428 -16.082 67.144 1.00 57.67 108 ASP A O 1
ATOM 654 N N . ARG A 1 90 ? 47.456 -17.661 68.381 1.00 59.69 109 ARG A N 1
ATOM 655 C CA . ARG A 1 90 ? 47.309 -18.720 67.389 1.00 60.65 109 ARG A CA 1
ATOM 656 C C . ARG A 1 90 ? 45.920 -19.345 67.361 1.00 52.20 109 ARG A C 1
ATOM 657 O O . ARG A 1 90 ? 45.665 -20.196 66.503 1.00 62.30 109 ARG A O 1
ATOM 665 N N . PHE A 1 91 ? 45.022 -18.959 68.261 1.00 54.71 110 PHE A N 1
ATOM 666 C CA . PHE A 1 91 ? 43.697 -19.557 68.344 1.00 50.83 110 PHE A CA 1
ATOM 667 C C . PHE A 1 91 ? 42.711 -18.715 67.547 1.00 61.79 110 PHE A C 1
ATOM 668 O O . PHE A 1 91 ? 42.540 -17.523 67.822 1.00 58.00 110 PHE A O 1
ATOM 676 N N . SER A 1 92 ? 42.061 -19.341 66.574 1.00 50.10 111 SER A N 1
ATOM 677 C CA . SER A 1 92 ? 41.122 -18.666 65.693 1.00 51.52 111 SER A CA 1
ATOM 678 C C . SER A 1 92 ? 39.693 -19.038 66.063 1.00 60.12 111 SER A C 1
ATOM 679 O O . SER A 1 92 ? 39.401 -20.199 66.368 1.00 53.65 111 SER A O 1
ATOM 682 N N . TRP A 1 93 ? 38.807 -18.036 66.045 1.00 53.36 112 TRP A N 1
ATOM 683 C CA . TRP A 1 93 ? 37.389 -18.282 66.295 1.00 47.62 112 TRP A CA 1
ATOM 684 C C . TRP A 1 93 ? 36.798 -19.224 65.257 1.00 51.76 112 TRP A C 1
ATOM 685 O O . TRP A 1 93 ? 35.896 -20.010 65.572 1.00 52.59 112 TRP A O 1
ATOM 696 N N . HIS A 1 94 ? 37.286 -19.161 64.022 1.00 53.67 113 HIS A N 1
ATOM 697 C CA . HIS A 1 94 ? 36.735 -19.947 62.929 1.00 57.22 113 HIS A CA 1
ATOM 698 C C . HIS A 1 94 ? 37.385 -21.320 62.794 1.00 56.72 113 HIS A C 1
ATOM 699 O O . HIS A 1 94 ? 37.263 -21.953 61.739 1.00 60.16 113 HIS A O 1
ATOM 706 N N . ASP A 1 95 ? 38.068 -21.794 63.834 1.00 49.98 114 ASP A N 1
ATOM 707 C CA . ASP A 1 95 ? 38.699 -23.101 63.805 1.00 47.82 114 ASP A CA 1
ATOM 708 C C . ASP A 1 95 ? 37.690 -24.129 64.341 1.00 48.71 114 ASP A C 1
ATOM 709 O O . ASP A 1 95 ? 37.322 -24.028 65.522 1.00 50.97 114 ASP A O 1
ATOM 714 N N . PRO A 1 96 ? 37.246 -25.080 63.535 1.00 46.49 115 PRO A N 1
ATOM 715 C CA . PRO A 1 96 ? 36.219 -26.023 64.024 1.00 46.18 115 PRO A CA 1
ATOM 716 C C . PRO A 1 96 ? 36.671 -26.888 65.188 1.00 52.05 115 PRO A C 1
ATOM 717 O O . PRO A 1 96 ? 35.846 -27.229 66.045 1.00 54.29 115 PRO A O 1
ATOM 721 N N . HIS A 1 97 ? 37.947 -27.259 65.252 1.00 52.53 116 HIS A N 1
ATOM 722 C CA . HIS A 1 97 ? 38.391 -28.171 66.299 1.00 55.63 116 HIS A CA 1
ATOM 723 C C . HIS A 1 97 ? 38.672 -27.476 67.626 1.00 63.45 116 HIS A C 1
ATOM 724 O O . HIS A 1 97 ? 39.029 -28.155 68.595 1.00 56.22 116 HIS A O 1
ATOM 731 N N . LEU A 1 98 ? 38.518 -26.155 67.699 1.00 58.06 117 LEU A N 1
ATOM 732 C CA . LEU A 1 98 ? 38.650 -25.425 68.954 1.00 59.97 117 LEU A CA 1
ATOM 733 C C . LEU A 1 98 ? 37.322 -25.260 69.679 1.00 55.04 117 LEU A C 1
ATOM 734 O O . LEU A 1 98 ? 37.289 -24.645 70.750 1.00 54.07 117 LEU A O 1
ATOM 739 N N . TRP A 1 99 ? 36.234 -25.790 69.128 1.00 50.92 118 TRP A N 1
ATOM 740 C CA . TRP A 1 99 ? 34.905 -25.645 69.702 1.00 51.26 118 TRP A CA 1
ATOM 741 C C . TRP A 1 99 ? 34.316 -27.013 70.011 1.00 57.37 118 TRP A C 1
ATOM 742 O O . TRP A 1 99 ? 34.506 -27.971 69.256 1.00 59.96 118 TRP A O 1
ATOM 753 N N . ARG A 1 100 ? 33.582 -27.085 71.112 1.00 58.21 119 ARG A N 1
ATOM 754 C CA . ARG A 1 100 ? 32.851 -28.278 71.509 1.00 55.63 119 ARG A CA 1
ATOM 755 C C . ARG A 1 100 ? 31.378 -27.921 71.639 1.00 57.14 119 ARG A C 1
ATOM 756 O O . ARG A 1 100 ? 31.028 -26.906 72.246 1.00 65.53 119 ARG A O 1
ATOM 764 N N . SER A 1 101 ? 30.519 -28.772 71.095 1.00 56.47 120 SER A N 1
ATOM 765 C CA . SER A 1 101 ? 29.082 -28.547 71.108 1.00 54.15 120 SER A CA 1
ATOM 766 C C . SER A 1 101 ? 28.451 -29.254 72.301 1.00 62.86 120 SER A C 1
ATOM 767 O O . SER A 1 101 ? 28.865 -30.356 72.679 1.00 69.94 120 SER A O 1
ATOM 770 N N . GLY A 1 102 ? 27.450 -28.608 72.898 1.00 67.08 121 GLY A N 1
ATOM 771 C CA . GLY A 1 102 ? 26.674 -29.242 73.946 1.00 65.92 121 GLY A CA 1
ATOM 772 C C . GLY A 1 102 ? 25.651 -30.247 73.460 1.00 57.79 121 GLY A C 1
ATOM 773 O O . GLY A 1 102 ? 25.030 -30.930 74.281 1.00 68.10 121 GLY A O 1
ATOM 774 N N . ASP A 1 103 ? 25.373 -30.326 72.134 1.00 65.96 122 ASP A N 1
ATOM 775 C CA . ASP A 1 103 ? 24.480 -31.349 71.555 1.00 74.13 122 ASP A CA 1
ATOM 776 C C . ASP A 1 103 ? 25.161 -32.639 71.142 1.00 75.72 122 ASP A C 1
ATOM 777 O O . ASP A 1 103 ? 24.514 -33.484 70.523 1.00 101.19 122 ASP A O 1
ATOM 782 N N . GLU A 1 104 ? 26.441 -32.817 71.448 1.00 78.91 123 GLU A N 1
ATOM 783 C CA . GLU A 1 104 ? 27.144 -34.006 70.981 1.00 91.25 123 GLU A CA 1
ATOM 784 C C . GLU A 1 104 ? 26.564 -35.261 71.631 1.00 89.39 123 GLU A C 1
ATOM 785 O O . GLU A 1 104 ? 26.277 -35.276 72.833 1.00 87.08 123 GLU A O 1
ATOM 791 N N . ALA A 1 105 ? 26.364 -36.303 70.826 1.00 79.18 124 ALA A N 1
ATOM 792 C CA . ALA A 1 105 ? 25.730 -37.539 71.261 1.00 83.75 124 ALA A CA 1
ATOM 793 C C . ALA A 1 105 ? 26.342 -38.683 70.479 1.00 82.05 124 ALA A C 1
ATOM 794 O O . ALA A 1 105 ? 26.963 -38.464 69.429 1.00 80.37 124 ALA A O 1
ATOM 796 N N . PRO A 1 106 ? 26.211 -39.923 70.961 1.00 90.19 125 PRO A N 1
ATOM 797 C CA . PRO A 1 106 ? 26.742 -41.063 70.209 1.00 81.55 125 PRO A CA 1
ATOM 798 C C . PRO A 1 106 ? 26.110 -41.165 68.827 1.00 69.88 125 PRO A C 1
ATOM 799 O O . PRO A 1 106 ? 24.901 -40.989 68.659 1.00 74.91 125 PRO A O 1
ATOM 803 N N . GLY A 1 107 ? 26.949 -41.450 67.832 1.00 65.78 126 GLY A N 1
ATOM 804 C CA . GLY A 1 107 ? 26.499 -41.585 66.464 1.00 65.74 126 GLY A CA 1
ATOM 805 C C . GLY A 1 107 ? 26.171 -40.290 65.757 1.00 68.28 126 GLY A C 1
ATOM 806 O O . GLY A 1 107 ? 25.768 -40.329 64.589 1.00 63.18 126 GLY A O 1
ATOM 807 N N . LEU A 1 108 ? 26.330 -39.147 66.416 1.00 56.34 127 LEU A N 1
ATOM 808 C CA . LEU A 1 108 ? 26.006 -37.852 65.839 1.00 62.75 127 LEU A CA 1
ATOM 809 C C . LEU A 1 108 ? 27.282 -37.054 65.610 1.00 58.62 127 LEU A C 1
ATOM 810 O O . LEU A 1 108 ? 28.175 -37.032 66.463 1.00 57.79 127 LEU A O 1
ATOM 815 N N . PHE A 1 109 ? 27.368 -36.411 64.448 1.00 52.84 128 PHE A N 1
ATOM 816 C CA . PHE A 1 109 ? 28.446 -35.479 64.156 1.00 53.32 128 PHE A CA 1
ATOM 817 C C . PHE A 1 109 ? 27.858 -34.264 63.450 1.00 55.40 128 PHE A C 1
ATOM 818 O O . PHE A 1 109 ? 26.661 -34.211 63.153 1.00 53.47 128 PHE A O 1
ATOM 826 N N . PHE A 1 110 ? 28.706 -33.274 63.191 1.00 52.64 129 PHE A N 1
ATOM 827 C CA . PHE A 1 110 ? 28.278 -32.018 62.594 1.00 54.88 129 PHE A CA 1
ATOM 828 C C . PHE A 1 110 ? 29.231 -31.645 61.470 1.00 47.27 129 PHE A C 1
ATOM 829 O O . PHE A 1 110 ? 30.437 -31.891 61.561 1.00 55.00 129 PHE A O 1
ATOM 837 N N . VAL A 1 111 ? 28.685 -31.048 60.408 1.00 47.24 130 VAL A N 1
ATOM 838 C CA . VAL A 1 111 ? 29.538 -30.579 59.325 1.00 59.13 130 VAL A CA 1
ATOM 839 C C . VAL A 1 111 ? 30.451 -29.460 59.830 1.00 62.84 130 VAL A C 1
ATOM 840 O O . VAL A 1 111 ? 30.197 -28.824 60.860 1.00 62.65 130 VAL A O 1
ATOM 844 N N . ASP A 1 112 ? 31.531 -29.224 59.080 1.00 56.45 131 ASP A N 1
ATOM 845 C CA . ASP A 1 112 ? 32.589 -28.331 59.545 1.00 55.93 131 ASP A CA 1
ATOM 846 C C . ASP A 1 112 ? 32.064 -26.923 59.805 1.00 61.73 131 ASP A C 1
ATOM 847 O O . ASP A 1 112 ? 32.402 -26.302 60.820 1.00 54.25 131 ASP A O 1
ATOM 852 N N . ALA A 1 113 ? 31.232 -26.404 58.900 1.00 51.53 132 ALA A N 1
ATOM 853 C CA . ALA A 1 113 ? 30.724 -25.045 59.057 1.00 62.77 132 ALA A CA 1
ATOM 854 C C . ALA A 1 113 ? 29.794 -24.900 60.254 1.00 69.19 132 ALA A C 1
ATOM 855 O O . ALA A 1 113 ? 29.522 -23.771 60.675 1.00 64.39 132 ALA A O 1
ATOM 857 N N . GLU A 1 114 ? 29.305 -26.006 60.810 1.00 69.78 133 GLU A N 1
ATOM 858 C CA . GLU A 1 114 ? 28.430 -25.975 61.972 1.00 60.80 133 GLU A CA 1
ATOM 859 C C . GLU A 1 114 ? 29.145 -26.360 63.260 1.00 60.17 133 GLU A C 1
ATOM 860 O O . GLU A 1 114 ? 28.503 -26.433 64.314 1.00 48.62 133 GLU A O 1
ATOM 866 N N . ARG A 1 115 ? 30.455 -26.607 63.202 1.00 49.74 134 ARG A N 1
ATOM 867 C CA . ARG A 1 115 ? 31.223 -26.886 64.408 1.00 55.72 134 ARG A CA 1
ATOM 868 C C . ARG A 1 115 ? 31.659 -25.613 65.122 1.00 61.44 134 ARG A C 1
ATOM 869 O O . ARG A 1 115 ? 31.822 -25.623 66.348 1.00 60.92 134 ARG A O 1
ATOM 877 N N . VAL A 1 116 ? 31.858 -24.524 64.385 1.00 54.19 135 VAL A N 1
ATOM 878 C CA . VAL A 1 116 ? 32.099 -23.210 64.975 1.00 59.10 135 VAL A CA 1
ATOM 879 C C . VAL A 1 116 ? 30.745 -22.683 65.439 1.00 60.07 135 VAL A C 1
ATOM 880 O O . VAL A 1 116 ? 29.711 -23.229 65.029 1.00 57.95 135 VAL A O 1
ATOM 884 N N . PRO A 1 117 ? 30.687 -21.656 66.291 1.00 62.58 136 PRO A N 1
ATOM 885 C CA . PRO A 1 117 ? 29.383 -21.175 66.765 1.00 55.81 136 PRO A CA 1
ATOM 886 C C . PRO A 1 117 ? 28.502 -20.701 65.618 1.00 57.65 136 PRO A C 1
ATOM 887 O O . PRO A 1 117 ? 28.974 -20.096 64.653 1.00 57.73 136 PRO A O 1
ATOM 891 N N . CYS A 1 118 ? 27.209 -20.991 65.732 1.00 54.43 137 CYS A N 1
ATOM 892 C CA . CYS A 1 118 ? 26.218 -20.570 64.755 1.00 60.08 137 CYS A CA 1
ATOM 893 C C . CYS A 1 118 ? 25.468 -19.338 65.255 1.00 61.96 137 CYS A C 1
ATOM 894 O O . CYS A 1 118 ? 25.697 -18.843 66.361 1.00 63.06 137 CYS A O 1
ATOM 897 N N . ARG A 1 119 ? 24.550 -18.852 64.413 1.00 59.00 138 ARG A N 1
ATOM 898 C CA . ARG A 1 119 ? 23.862 -17.594 64.694 1.00 64.35 138 ARG A CA 1
ATOM 899 C C . ARG A 1 119 ? 23.062 -17.663 65.989 1.00 78.23 138 ARG A C 1
ATOM 900 O O . ARG A 1 119 ? 23.076 -16.718 66.786 1.00 68.58 138 ARG A O 1
ATOM 908 N N . HIS A 1 120 ? 22.362 -18.773 66.221 1.00 58.79 139 HIS A N 1
ATOM 909 C CA . HIS A 1 120 ? 21.501 -18.923 67.387 1.00 58.53 139 HIS A CA 1
ATOM 910 C C . HIS A 1 120 ? 22.167 -19.702 68.516 1.00 58.10 139 HIS A C 1
ATOM 911 O O . HIS A 1 120 ? 21.470 -20.286 69.353 1.00 70.32 139 HIS A O 1
ATOM 918 N N . ASP A 1 121 ? 23.495 -19.718 68.562 1.00 61.84 140 ASP A N 1
ATOM 919 C CA . ASP A 1 121 ? 24.217 -20.484 69.565 1.00 69.04 140 ASP A CA 1
ATOM 920 C C . ASP A 1 121 ? 24.606 -19.609 70.752 1.00 73.17 140 ASP A C 1
ATOM 921 O O . ASP A 1 121 ? 24.817 -18.401 70.620 1.00 71.85 140 ASP A O 1
ATOM 926 N N . ASP A 1 122 ? 24.696 -20.240 71.922 1.00 58.86 141 ASP A N 1
ATOM 927 C CA . ASP A 1 122 ? 25.221 -19.609 73.126 1.00 58.50 141 ASP A CA 1
ATOM 928 C C . ASP A 1 122 ? 26.679 -20.022 73.280 1.00 60.49 141 ASP A C 1
ATOM 929 O O . ASP A 1 122 ? 26.984 -21.218 73.357 1.00 66.31 141 ASP A O 1
ATOM 934 N N . VAL A 1 123 ? 27.572 -19.038 73.321 1.00 54.05 142 VAL A N 1
ATOM 935 C CA . VAL A 1 123 ? 29.009 -19.273 73.388 1.00 62.59 142 VAL A CA 1
ATOM 936 C C . VAL A 1 123 ? 29.454 -19.181 74.840 1.00 56.90 142 VAL A C 1
ATOM 937 O O . VAL A 1 123 ? 29.065 -18.252 75.560 1.00 56.47 142 VAL A O 1
ATOM 941 N N . PHE A 1 124 ? 30.269 -20.141 75.271 1.00 50.19 143 PHE A N 1
ATOM 942 C CA . PHE A 1 124 ? 30.777 -20.190 76.634 1.00 61.77 143 PHE A CA 1
ATOM 943 C C . PHE A 1 124 ? 32.292 -20.308 76.603 1.00 58.52 143 PHE A C 1
ATOM 944 O O . PHE A 1 124 ? 32.836 -21.211 75.960 1.00 52.10 143 PHE A O 1
ATOM 952 N N . PHE A 1 125 ? 32.967 -19.393 77.292 1.00 50.23 144 PHE A N 1
ATOM 953 C CA . PHE A 1 125 ? 34.393 -19.522 77.561 1.00 54.31 144 PHE A CA 1
ATOM 954 C C . PHE A 1 125 ? 34.540 -19.926 79.020 1.00 62.98 144 PHE A C 1
ATOM 955 O O . PHE A 1 125 ? 34.198 -19.131 79.911 1.00 62.08 144 PHE A O 1
ATOM 963 N N . PRO A 1 126 ? 35.010 -21.134 79.317 1.00 69.38 145 PRO A N 1
ATOM 964 C CA . PRO A 1 126 ? 34.968 -21.642 80.697 1.00 65.46 145 PRO A CA 1
ATOM 965 C C . PRO A 1 126 ? 35.817 -20.789 81.627 1.00 61.46 145 PRO A C 1
ATOM 966 O O . PRO A 1 126 ? 37.001 -20.556 81.357 1.00 68.08 145 PRO A O 1
ATOM 970 N N . PRO A 1 127 ? 35.238 -20.309 82.731 1.00 68.86 146 PRO A N 1
ATOM 971 C CA . PRO A 1 127 ? 36.035 -19.525 83.689 1.00 70.18 146 PRO A CA 1
ATOM 972 C C . PRO A 1 127 ? 37.118 -20.331 84.380 1.00 61.00 146 PRO A C 1
ATOM 973 O O . PRO A 1 127 ? 38.057 -19.737 84.924 1.00 69.28 146 PRO A O 1
ATOM 977 N N . SER A 1 128 ? 37.025 -21.663 84.368 1.00 73.29 147 SER A N 1
ATOM 978 C CA . SER A 1 128 ? 38.040 -22.502 84.993 1.00 76.77 147 SER A CA 1
ATOM 979 C C . SER A 1 128 ? 39.395 -22.399 84.308 1.00 76.01 147 SER A C 1
ATOM 980 O O . SER A 1 128 ? 40.379 -22.934 84.832 1.00 76.96 147 SER A O 1
ATOM 983 N N . ALA A 1 129 ? 39.473 -21.734 83.158 1.00 61.08 148 ALA A N 1
ATOM 984 C CA . ALA A 1 129 ? 40.723 -21.579 82.435 1.00 54.09 148 ALA A CA 1
ATOM 985 C C . ALA A 1 129 ? 40.757 -20.208 81.776 1.00 62.10 148 ALA A C 1
ATOM 986 O O . ALA A 1 129 ? 39.724 -19.670 81.370 1.00 67.11 148 ALA A O 1
ATOM 988 N N . SER A 1 130 ? 41.957 -19.643 81.690 1.00 64.82 149 SER A N 1
ATOM 989 C CA . SER A 1 130 ? 42.169 -18.417 80.939 1.00 49.34 149 SER A CA 1
ATOM 990 C C . SER A 1 130 ? 42.199 -18.738 79.451 1.00 52.84 149 SER A C 1
ATOM 991 O O . SER A 1 130 ? 42.536 -19.853 79.045 1.00 48.23 149 SER A O 1
ATOM 994 N N . PHE A 1 131 ? 41.848 -17.751 78.630 1.00 45.99 150 PHE A N 1
ATOM 995 C CA . PHE A 1 131 ? 41.738 -18.005 77.202 1.00 52.35 150 PHE A CA 1
ATOM 996 C C . PHE A 1 131 ? 42.128 -16.765 76.415 1.00 53.99 150 PHE A C 1
ATOM 997 O O . PHE A 1 131 ? 42.212 -15.658 76.953 1.00 49.03 150 PHE A O 1
ATOM 1005 N N . ARG A 1 132 ? 42.360 -16.976 75.121 1.00 52.69 151 ARG A N 1
ATOM 1006 C CA . ARG A 1 132 ? 42.554 -15.897 74.163 1.00 47.41 151 ARG A CA 1
ATOM 1007 C C . ARG A 1 132 ? 42.120 -16.411 72.800 1.00 48.14 151 ARG A C 1
ATOM 1008 O O . ARG A 1 132 ? 42.529 -17.500 72.388 1.00 51.22 151 ARG A O 1
ATOM 1016 N N . VAL A 1 133 ? 41.303 -15.628 72.109 1.00 43.91 152 VAL A N 1
ATOM 1017 C CA . VAL A 1 133 ? 40.713 -16.037 70.845 1.00 52.86 152 VAL A CA 1
ATOM 1018 C C . VAL A 1 133 ? 40.828 -14.888 69.843 1.00 58.50 152 VAL A C 1
ATOM 1019 O O . VAL A 1 133 ? 40.653 -13.713 70.193 1.00 55.22 152 VAL A O 1
ATOM 1023 N N . GLY A 1 134 ? 41.148 -15.219 68.607 1.00 50.89 153 GLY A N 1
ATOM 1024 C CA . GLY A 1 134 ? 41.292 -14.236 67.546 1.00 47.03 153 GLY A CA 1
ATOM 1025 C C . GLY A 1 134 ? 40.161 -14.362 66.528 1.00 61.20 153 GLY A C 1
ATOM 1026 O O . GLY A 1 134 ? 39.788 -15.471 66.141 1.00 54.36 153 GLY A O 1
ATOM 1027 N N . LEU A 1 135 ? 39.631 -13.214 66.116 1.00 51.22 154 LEU A N 1
ATOM 1028 C CA . LEU A 1 135 ? 38.618 -13.137 65.064 1.00 65.74 154 LEU A CA 1
ATOM 1029 C C . LEU A 1 135 ? 39.342 -12.771 63.772 1.00 76.45 154 LEU A C 1
ATOM 1030 O O . LEU A 1 135 ? 39.780 -11.633 63.590 1.00 72.37 154 LEU A O 1
ATOM 1035 N N . GLY A 1 136 ? 39.457 -13.747 62.875 1.00 90.06 155 GLY A N 1
ATOM 1036 C CA . GLY A 1 136 ? 40.340 -13.673 61.734 1.00 115.64 155 GLY A CA 1
ATOM 1037 C C . GLY A 1 136 ? 40.046 -12.564 60.748 1.00 126.92 155 GLY A C 1
ATOM 1038 O O . GLY A 1 136 ? 39.001 -11.909 60.797 1.00 96.09 155 GLY A O 1
ATOM 1039 N N . PRO A 1 137 ? 41.013 -12.307 59.854 1.00 143.61 156 PRO A N 1
ATOM 1040 C CA . PRO A 1 137 ? 40.858 -11.235 58.866 1.00 136.09 156 PRO A CA 1
ATOM 1041 C C . PRO A 1 137 ? 39.618 -11.464 58.015 1.00 125.00 156 PRO A C 1
ATOM 1042 O O . PRO A 1 137 ? 39.136 -12.590 57.863 1.00 123.18 156 PRO A O 1
ATOM 1046 N N . GLY A 1 138 ? 39.102 -10.377 57.448 1.00 133.38 157 GLY A N 1
ATOM 1047 C CA . GLY A 1 138 ? 37.805 -10.457 56.804 1.00 145.25 157 GLY A CA 1
ATOM 1048 C C . GLY A 1 138 ? 36.783 -10.948 57.807 1.00 142.93 157 GLY A C 1
ATOM 1049 O O . GLY A 1 138 ? 36.416 -10.211 58.728 1.00 138.64 157 GLY A O 1
ATOM 1050 N N . ALA A 1 139 ? 36.338 -12.195 57.647 1.00 138.94 158 ALA A N 1
ATOM 1051 C CA . ALA A 1 139 ? 35.562 -12.904 58.662 1.00 138.56 158 ALA A CA 1
ATOM 1052 C C . ALA A 1 139 ? 34.395 -12.051 59.164 1.00 139.62 158 ALA A C 1
ATOM 1053 O O . ALA A 1 139 ? 34.369 -11.570 60.301 1.00 131.89 158 ALA A O 1
ATOM 1055 N N . SER A 1 140 ? 33.441 -11.863 58.248 1.00 144.69 159 SER A N 1
ATOM 1056 C CA . SER A 1 140 ? 32.296 -10.969 58.365 1.00 144.02 159 SER A CA 1
ATOM 1057 C C . SER A 1 140 ? 31.713 -11.074 59.766 1.00 127.42 159 SER A C 1
ATOM 1058 O O . SER A 1 140 ? 31.751 -12.157 60.365 1.00 130.33 159 SER A O 1
ATOM 1061 N N . PRO A 1 141 ? 31.166 -9.980 60.320 1.00 113.72 160 PRO A N 1
ATOM 1062 C CA . PRO A 1 141 ? 30.945 -9.928 61.772 1.00 108.83 160 PRO A CA 1
ATOM 1063 C C . PRO A 1 141 ? 30.236 -11.146 62.336 1.00 95.77 160 PRO A C 1
ATOM 1064 O O . PRO A 1 141 ? 29.070 -11.409 62.028 1.00 120.69 160 PRO A O 1
ATOM 1068 N N . VAL A 1 142 ? 30.969 -11.910 63.149 1.00 63.54 161 VAL A N 1
ATOM 1069 C CA . VAL A 1 142 ? 30.377 -13.025 63.870 1.00 52.52 161 VAL A CA 1
ATOM 1070 C C . VAL A 1 142 ? 29.224 -12.508 64.716 1.00 64.70 161 VAL A C 1
ATOM 1071 O O . VAL A 1 142 ? 29.361 -11.521 65.453 1.00 64.52 161 VAL A O 1
ATOM 1075 N N . ARG A 1 143 ? 28.074 -13.163 64.600 1.00 60.42 162 ARG A N 1
ATOM 1076 C CA . ARG A 1 143 ? 26.913 -12.814 65.405 1.00 59.81 162 ARG A CA 1
ATOM 1077 C C . ARG A 1 143 ? 26.330 -14.090 65.988 1.00 59.30 162 ARG A C 1
ATOM 1078 O O . ARG A 1 143 ? 25.915 -14.985 65.244 1.00 69.10 162 ARG A O 1
ATOM 1086 N N . VAL A 1 144 ? 26.323 -14.177 67.318 1.00 59.00 163 VAL A N 1
ATOM 1087 C CA . VAL A 1 144 ? 25.799 -15.341 68.024 1.00 60.12 163 VAL A CA 1
ATOM 1088 C C . VAL A 1 144 ? 24.695 -14.866 68.963 1.00 59.56 163 VAL A C 1
ATOM 1089 O O . VAL A 1 144 ? 24.376 -13.672 69.002 1.00 58.75 163 VAL A O 1
ATOM 1093 N N . ARG A 1 145 ? 24.077 -15.783 69.708 1.00 58.81 164 ARG A N 1
ATOM 1094 C CA . ARG A 1 145 ? 22.999 -15.343 70.578 1.00 62.28 164 ARG A CA 1
ATOM 1095 C C . ARG A 1 145 ? 23.534 -14.739 71.877 1.00 65.66 164 ARG A C 1
ATOM 1096 O O . ARG A 1 145 ? 23.018 -13.721 72.345 1.00 78.68 164 ARG A O 1
ATOM 1104 N N . SER A 1 146 ? 24.558 -15.345 72.479 1.00 60.95 165 SER A N 1
ATOM 1105 C CA . SER A 1 146 ? 25.134 -14.789 73.695 1.00 59.90 165 SER A CA 1
ATOM 1106 C C . SER A 1 146 ? 26.556 -15.302 73.844 1.00 60.79 165 SER A C 1
ATOM 1107 O O . SER A 1 146 ? 26.931 -16.327 73.271 1.00 61.09 165 SER A O 1
ATOM 1110 N N . ILE A 1 147 ? 27.342 -14.572 74.631 1.00 55.40 166 ILE A N 1
ATOM 1111 C CA . ILE A 1 147 ? 28.725 -14.930 74.923 1.00 48.93 166 ILE A CA 1
ATOM 1112 C C . ILE A 1 147 ? 28.911 -14.867 76.430 1.00 61.29 166 ILE A C 1
ATOM 1113 O O . ILE A 1 147 ? 28.657 -13.826 77.047 1.00 58.23 166 ILE A O 1
ATOM 1118 N N . SER A 1 148 ? 29.347 -15.974 77.020 1.00 61.53 167 SER A N 1
ATOM 1119 C CA . SER A 1 148 ? 29.594 -16.055 78.451 1.00 53.50 167 SER A CA 1
ATOM 1120 C C . SER A 1 148 ? 31.093 -16.125 78.701 1.00 60.36 167 SER A C 1
ATOM 1121 O O . SER A 1 148 ? 31.781 -16.984 78.140 1.00 54.43 167 SER A O 1
ATOM 1124 N N . ALA A 1 149 ? 31.590 -15.219 79.540 1.00 55.32 168 ALA A N 1
ATOM 1125 C CA . ALA A 1 149 ? 33.006 -15.172 79.868 1.00 60.22 168 ALA A CA 1
ATOM 1126 C C . ALA A 1 149 ? 33.184 -14.403 81.171 1.00 65.94 168 ALA A C 1
ATOM 1127 O O . ALA A 1 149 ? 32.445 -13.457 81.454 1.00 54.30 168 ALA A O 1
ATOM 1129 N N . LEU A 1 150 ? 34.168 -14.835 81.963 1.00 62.04 169 LEU A N 1
ATOM 1130 C CA . LEU A 1 150 ? 34.510 -14.209 83.242 1.00 64.95 169 LEU A CA 1
ATOM 1131 C C . LEU A 1 150 ? 33.334 -14.162 84.212 1.00 76.43 169 LEU A C 1
ATOM 1132 O O . LEU A 1 150 ? 33.262 -13.276 85.066 1.00 67.72 169 LEU A O 1
ATOM 1137 N N . GLY A 1 151 ? 32.405 -15.108 84.102 1.00 60.82 170 GLY A N 1
ATOM 1138 C CA . GLY A 1 151 ? 31.254 -15.130 84.976 1.00 60.78 170 GLY A CA 1
ATOM 1139 C C . GLY A 1 151 ? 30.089 -14.274 84.534 1.00 74.69 170 GLY A C 1
ATOM 1140 O O . GLY A 1 151 ? 29.063 -14.255 85.226 1.00 89.02 170 GLY A O 1
ATOM 1141 N N . ARG A 1 152 ? 30.207 -13.567 83.415 1.00 73.41 171 ARG A N 1
ATOM 1142 C CA . ARG A 1 152 ? 29.136 -12.737 82.886 1.00 66.63 171 ARG A CA 1
ATOM 1143 C C . ARG A 1 152 ? 28.593 -13.341 81.599 1.00 67.29 171 ARG A C 1
ATOM 1144 O O . ARG A 1 152 ? 29.280 -14.086 80.897 1.00 66.36 171 ARG A O 1
ATOM 1152 N N . THR A 1 153 ? 27.342 -13.004 81.292 1.00 61.90 172 THR A N 1
ATOM 1153 C CA . THR A 1 153 ? 26.675 -13.454 80.074 1.00 69.24 172 THR A CA 1
ATOM 1154 C C . THR A 1 153 ? 26.195 -12.225 79.316 1.00 63.20 172 THR A C 1
ATOM 1155 O O . THR A 1 153 ? 25.282 -11.528 79.770 1.00 67.53 172 THR A O 1
ATOM 1159 N N . PHE A 1 154 ? 26.804 -11.963 78.163 1.00 60.86 173 PHE A N 1
ATOM 1160 C CA . PHE A 1 154 ? 26.485 -10.789 77.362 1.00 53.12 173 PHE A CA 1
ATOM 1161 C C . PHE A 1 154 ? 25.394 -11.140 76.358 1.00 66.53 173 PHE A C 1
ATOM 1162 O O . PHE A 1 154 ? 25.582 -12.019 75.509 1.00 71.34 173 PHE A O 1
ATOM 1170 N N . THR A 1 155 ? 24.255 -10.455 76.459 1.00 66.90 174 THR A N 1
ATOM 1171 C CA . THR A 1 155 ? 23.167 -10.606 75.506 1.00 66.89 174 THR A CA 1
ATOM 1172 C C . THR A 1 155 ? 22.878 -9.339 74.716 1.00 67.93 174 THR A C 1
ATOM 1173 O O . THR A 1 155 ? 22.078 -9.390 73.774 1.00 66.85 174 THR A O 1
ATOM 1177 N N . ARG A 1 156 ? 23.498 -8.216 75.065 1.00 78.39 175 ARG A N 1
ATOM 1178 C CA . ARG A 1 156 ? 23.290 -6.948 74.385 1.00 65.86 175 ARG A CA 1
ATOM 1179 C C . ARG A 1 156 ? 24.616 -6.470 73.813 1.00 57.37 175 ARG A C 1
ATOM 1180 O O . ARG A 1 156 ? 25.650 -6.534 74.486 1.00 53.82 175 ARG A O 1
ATOM 1188 N N . ASP A 1 157 ? 24.579 -5.995 72.564 1.00 61.08 176 ASP A N 1
ATOM 1189 C CA . ASP A 1 157 ? 25.793 -5.502 71.917 1.00 64.19 176 ASP A CA 1
ATOM 1190 C C . ASP A 1 157 ? 26.416 -4.348 72.688 1.00 71.22 176 ASP A C 1
ATOM 1191 O O . ASP A 1 157 ? 27.641 -4.176 72.666 1.00 63.19 176 ASP A O 1
ATOM 1196 N N . GLU A 1 158 ? 25.594 -3.548 73.368 1.00 75.52 177 GLU A N 1
ATOM 1197 C CA . GLU A 1 158 ? 26.116 -2.413 74.120 1.00 81.63 177 GLU A CA 1
ATOM 1198 C C . GLU A 1 158 ? 27.016 -2.877 75.258 1.00 71.40 177 GLU A C 1
ATOM 1199 O O . GLU A 1 158 ? 28.089 -2.306 75.483 1.00 76.20 177 GLU A O 1
ATOM 1205 N N . ASP A 1 159 ? 26.601 -3.919 75.981 1.00 69.02 178 ASP A N 1
ATOM 1206 C CA . ASP A 1 159 ? 27.437 -4.455 77.051 1.00 64.04 178 ASP A CA 1
ATOM 1207 C C . ASP A 1 159 ? 28.670 -5.153 76.491 1.00 66.76 178 ASP A C 1
ATOM 1208 O O . ASP A 1 159 ? 29.758 -5.069 77.074 1.00 62.40 178 ASP A O 1
ATOM 1213 N N . LEU A 1 160 ? 28.521 -5.848 75.361 1.00 58.32 179 LEU A N 1
ATOM 1214 C CA . LEU A 1 160 ? 29.642 -6.591 74.794 1.00 59.66 179 LEU A CA 1
ATOM 1215 C C . LEU A 1 160 ? 30.723 -5.650 74.276 1.00 56.53 179 LEU A C 1
ATOM 1216 O O . LEU A 1 160 ? 31.918 -5.877 74.503 1.00 59.59 179 LEU A O 1
ATOM 1221 N N . ALA A 1 161 ? 30.322 -4.586 73.575 1.00 56.89 180 ALA A N 1
ATOM 1222 C CA . ALA A 1 161 ? 31.300 -3.644 73.039 1.00 60.93 180 ALA A CA 1
ATOM 1223 C C . ALA A 1 161 ? 32.083 -2.962 74.155 1.00 59.04 180 ALA A C 1
ATOM 1224 O O . ALA A 1 161 ? 33.273 -2.666 73.995 1.00 69.20 180 ALA A O 1
ATOM 1226 N N . VAL A 1 162 ? 31.431 -2.704 75.292 1.00 57.87 181 VAL A N 1
ATOM 1227 C CA . VAL A 1 162 ? 32.131 -2.133 76.441 1.00 65.09 181 VAL A CA 1
ATOM 1228 C C . VAL A 1 162 ? 33.206 -3.092 76.933 1.00 61.69 181 VAL A C 1
ATOM 1229 O O . VAL A 1 162 ? 34.352 -2.700 77.181 1.00 57.07 181 VAL A O 1
ATOM 1233 N N . PHE A 1 163 ? 32.849 -4.371 77.075 1.00 52.24 182 PHE A N 1
ATOM 1234 C CA . PHE A 1 163 ? 33.793 -5.351 77.599 1.00 53.07 182 PHE A CA 1
ATOM 1235 C C . PHE A 1 163 ? 34.925 -5.624 76.615 1.00 51.41 182 PHE A C 1
ATOM 1236 O O . PHE A 1 163 ? 36.091 -5.718 77.016 1.00 62.64 182 PHE A O 1
ATOM 1244 N N . LEU A 1 164 ? 34.603 -5.760 75.326 1.00 53.41 183 LEU A N 1
ATOM 1245 C CA . LEU A 1 164 ? 35.633 -6.054 74.334 1.00 54.96 183 LEU A CA 1
ATOM 1246 C C . LEU A 1 164 ? 36.657 -4.931 74.229 1.00 64.74 183 LEU A C 1
ATOM 1247 O O . LEU A 1 164 ? 37.830 -5.189 73.935 1.00 61.91 183 LEU A O 1
ATOM 1252 N N . ALA A 1 165 ? 36.241 -3.686 74.465 1.00 63.90 184 ALA A N 1
ATOM 1253 C CA . ALA A 1 165 ? 37.184 -2.575 74.417 1.00 62.69 184 ALA A CA 1
ATOM 1254 C C . ALA A 1 165 ? 38.001 -2.461 75.697 1.00 61.82 184 ALA A C 1
ATOM 1255 O O . ALA A 1 165 ? 39.127 -1.954 75.660 1.00 62.70 184 ALA A O 1
ATOM 1257 N N . SER A 1 166 ? 37.466 -2.929 76.823 1.00 56.35 185 SER A N 1
ATOM 1258 C CA . SER A 1 166 ? 38.178 -2.849 78.089 1.00 46.88 185 SER A CA 1
ATOM 1259 C C . SER A 1 166 ? 39.450 -3.695 78.041 1.00 53.88 185 SER A C 1
ATOM 1260 O O . SER A 1 166 ? 39.651 -4.523 77.149 1.00 58.60 185 SER A O 1
ATOM 1263 N N . ARG A 1 167 ? 40.320 -3.475 79.030 1.00 54.55 186 ARG A N 1
ATOM 1264 C CA . ARG A 1 167 ? 41.589 -4.195 79.060 1.00 57.74 186 ARG A CA 1
ATOM 1265 C C . ARG A 1 167 ? 41.374 -5.690 79.257 1.00 56.70 186 ARG A C 1
ATOM 1266 O O . ARG A 1 167 ? 42.109 -6.509 78.693 1.00 57.35 186 ARG A O 1
ATOM 1274 N N . ALA A 1 168 ? 40.366 -6.066 80.049 1.00 59.62 187 ALA A N 1
ATOM 1275 C CA . ALA A 1 168 ? 40.068 -7.482 80.241 1.00 45.19 187 ALA A CA 1
ATOM 1276 C C . ALA A 1 168 ? 39.655 -8.141 78.932 1.00 52.70 187 ALA A C 1
ATOM 1277 O O . ALA A 1 168 ? 40.024 -9.290 78.662 1.00 52.72 187 ALA A O 1
ATOM 1279 N N . GLY A 1 169 ? 38.893 -7.428 78.102 1.00 49.47 188 GLY A N 1
ATOM 1280 C CA . GLY A 1 169 ? 38.494 -7.986 76.822 1.00 49.38 188 GLY A CA 1
ATOM 1281 C C . GLY A 1 169 ? 39.633 -8.024 75.822 1.00 54.50 188 GLY A C 1
ATOM 1282 O O . GLY A 1 169 ? 39.767 -8.982 75.055 1.00 51.78 188 GLY A O 1
ATOM 1283 N N . ARG A 1 170 ? 40.474 -6.987 75.819 1.00 50.12 189 ARG A N 1
ATOM 1284 C CA . ARG A 1 170 ? 41.597 -6.946 74.891 1.00 53.59 189 ARG A CA 1
ATOM 1285 C C . ARG A 1 170 ? 42.699 -7.928 75.266 1.00 61.74 189 ARG A C 1
ATOM 1286 O O . ARG A 1 170 ? 43.518 -8.277 74.409 1.00 54.66 189 ARG A O 1
ATOM 1294 N N . LEU A 1 171 ? 42.742 -8.381 76.520 1.00 57.62 190 LEU A N 1
ATOM 1295 C CA . LEU A 1 171 ? 43.642 -9.470 76.875 1.00 51.39 190 LEU A CA 1
ATOM 1296 C C . LEU A 1 171 ? 43.187 -10.797 76.287 1.00 48.71 190 LEU A C 1
ATOM 1297 O O . LEU A 1 171 ? 43.999 -11.721 76.169 1.00 52.05 190 LEU A O 1
ATOM 1302 N N . ARG A 1 172 ? 41.911 -10.909 75.911 1.00 47.03 191 ARG A N 1
ATOM 1303 C CA . ARG A 1 172 ? 41.324 -12.186 75.539 1.00 57.81 191 ARG A CA 1
ATOM 1304 C C . ARG A 1 172 ? 40.740 -12.230 74.135 1.00 62.21 191 ARG A C 1
ATOM 1305 O O . ARG A 1 172 ? 40.564 -13.331 73.601 1.00 57.99 191 ARG A O 1
ATOM 1313 N N . PHE A 1 173 ? 40.440 -11.086 73.523 1.00 50.54 192 PHE A N 1
ATOM 1314 C CA . PHE A 1 173 ? 39.869 -11.044 72.183 1.00 53.02 192 PHE A CA 1
ATOM 1315 C C . PHE A 1 173 ? 40.709 -10.120 71.316 1.00 60.47 192 PHE A C 1
ATOM 1316 O O . PHE A 1 173 ? 40.947 -8.966 71.685 1.00 55.52 192 PHE A O 1
ATOM 1324 N N . HIS A 1 174 ? 41.154 -10.624 70.165 1.00 56.56 193 HIS A N 1
ATOM 1325 C CA . HIS A 1 174 ? 41.945 -9.836 69.231 1.00 55.06 193 HIS A CA 1
ATOM 1326 C C . HIS A 1 174 ? 41.514 -10.155 67.807 1.00 56.92 193 HIS A C 1
ATOM 1327 O O . HIS A 1 174 ? 40.704 -11.054 67.562 1.00 54.32 193 HIS A O 1
ATOM 1334 N N . GLY A 1 175 ? 42.073 -9.405 66.861 1.00 64.49 194 GLY A N 1
ATOM 1335 C CA . GLY A 1 175 ? 41.779 -9.597 65.463 1.00 72.47 194 GLY A CA 1
ATOM 1336 C C . GLY A 1 175 ? 40.896 -8.501 64.905 1.00 73.07 194 GLY A C 1
ATOM 1337 O O . GLY A 1 175 ? 40.230 -7.769 65.645 1.00 66.12 194 GLY A O 1
ATOM 1338 N N . PRO A 1 176 ? 40.875 -8.365 63.576 1.00 82.93 195 PRO A N 1
ATOM 1339 C CA . PRO A 1 176 ? 40.057 -7.318 62.950 1.00 69.42 195 PRO A CA 1
ATOM 1340 C C . PRO A 1 176 ? 38.582 -7.664 62.834 1.00 65.99 195 PRO A C 1
ATOM 1341 O O . PRO A 1 176 ? 37.778 -6.764 62.555 1.00 71.56 195 PRO A O 1
ATOM 1345 N N . GLY A 1 177 ? 38.195 -8.923 63.042 1.00 60.03 196 GLY A N 1
ATOM 1346 C CA . GLY A 1 177 ? 36.796 -9.289 62.913 1.00 61.13 196 GLY A CA 1
ATOM 1347 C C . GLY A 1 177 ? 35.942 -8.666 63.988 1.00 74.42 196 GLY A C 1
ATOM 1348 O O . GLY A 1 177 ? 36.377 -8.390 65.110 1.00 78.56 196 GLY A O 1
ATOM 1349 N N . ALA A 1 178 ? 34.678 -8.439 63.643 1.00 76.35 197 ALA A N 1
ATOM 1350 C CA . ALA A 1 178 ? 33.702 -7.850 64.543 1.00 65.09 197 ALA A CA 1
ATOM 1351 C C . ALA A 1 178 ? 32.911 -8.961 65.219 1.00 66.85 197 ALA A C 1
ATOM 1352 O O . ALA A 1 178 ? 32.590 -9.977 64.593 1.00 64.44 197 ALA A O 1
ATOM 1354 N N . LEU A 1 179 ? 32.602 -8.772 66.498 1.00 67.19 198 LEU A N 1
ATOM 1355 C CA . LEU A 1 179 ? 31.872 -9.750 67.291 1.00 60.37 198 LEU A CA 1
ATOM 1356 C C . LEU A 1 179 ? 30.604 -9.087 67.820 1.00 66.06 198 LEU A C 1
ATOM 1357 O O . LEU A 1 179 ? 30.652 -7.952 68.297 1.00 62.68 198 LEU A O 1
ATOM 1362 N N . SER A 1 180 ? 29.464 -9.771 67.719 1.00 57.00 199 SER A N 1
ATOM 1363 C CA . SER A 1 180 ? 28.199 -9.196 68.146 1.00 68.50 199 SER A CA 1
ATOM 1364 C C . SER A 1 180 ? 27.294 -10.293 68.684 1.00 70.77 199 SER A C 1
ATOM 1365 O O . SER A 1 180 ? 27.517 -11.483 68.447 1.00 59.47 199 SER A O 1
ATOM 1368 N N . VAL A 1 181 ? 26.261 -9.862 69.413 1.00 61.19 200 VAL A N 1
ATOM 1369 C CA . VAL A 1 181 ? 25.265 -10.738 70.017 1.00 58.38 200 VAL A CA 1
ATOM 1370 C C . VAL A 1 181 ? 23.868 -10.205 69.722 1.00 66.22 200 VAL A C 1
ATOM 1371 O O . VAL A 1 181 ? 23.647 -8.996 69.622 1.00 78.37 200 VAL A O 1
ATOM 1375 N N . GLY A 1 182 ? 22.925 -11.129 69.572 1.00 81.86 201 GLY A N 1
ATOM 1376 C CA . GLY A 1 182 ? 21.533 -10.799 69.391 1.00 91.65 201 GLY A CA 1
ATOM 1377 C C . GLY A 1 182 ? 20.660 -11.897 69.963 1.00 95.65 201 GLY A C 1
ATOM 1378 O O . GLY A 1 182 ? 20.758 -13.062 69.562 1.00 83.28 201 GLY A O 1
ATOM 1379 N N . PRO A 1 183 ? 19.770 -11.540 70.879 1.00 120.54 202 PRO A N 1
ATOM 1380 C CA . PRO A 1 183 ? 19.087 -12.543 71.711 1.00 131.69 202 PRO A CA 1
ATOM 1381 C C . PRO A 1 183 ? 17.980 -13.319 71.013 1.00 137.52 202 PRO A C 1
ATOM 1382 O O . PRO A 1 183 ? 17.269 -14.069 71.688 1.00 131.22 202 PRO A O 1
ATOM 1386 N N . GLU A 1 184 ? 17.809 -13.163 69.701 1.00 143.02 203 GLU A N 1
ATOM 1387 C CA . GLU A 1 184 ? 16.747 -13.859 68.986 1.00 141.91 203 GLU A CA 1
ATOM 1388 C C . GLU A 1 184 ? 16.885 -15.371 69.129 1.00 138.12 203 GLU A C 1
ATOM 1389 O O . GLU A 1 184 ? 17.987 -15.915 69.229 1.00 128.38 203 GLU A O 1
ATOM 1395 N N . ASP A 1 185 ? 15.743 -16.051 69.135 1.00 149.35 204 ASP A N 1
ATOM 1396 C CA . ASP A 1 185 ? 15.688 -17.502 69.093 1.00 156.70 204 ASP A CA 1
ATOM 1397 C C . ASP A 1 185 ? 15.241 -17.940 67.702 1.00 148.95 204 ASP A C 1
ATOM 1398 O O . ASP A 1 185 ? 14.614 -17.177 66.960 1.00 140.96 204 ASP A O 1
ATOM 1403 N N . CYS A 1 186 ? 15.581 -19.183 67.350 1.00 141.84 205 CYS A N 1
ATOM 1404 C CA . CYS A 1 186 ? 15.173 -19.733 66.059 1.00 133.29 205 CYS A CA 1
ATOM 1405 C C . CYS A 1 186 ? 13.655 -19.828 65.955 1.00 124.89 205 CYS A C 1
ATOM 1406 O O . CYS A 1 186 ? 13.041 -19.237 65.058 1.00 121.42 205 CYS A O 1
ATOM 1409 N N . ALA A 1 187 ? 13.033 -20.591 66.852 1.00 111.83 206 ALA A N 1
ATOM 1410 C CA . ALA A 1 187 ? 11.586 -20.760 66.962 1.00 115.85 206 ALA A CA 1
ATOM 1411 C C . ALA A 1 187 ? 10.955 -21.469 65.768 1.00 112.21 206 ALA A C 1
ATOM 1412 O O . ALA A 1 187 ? 9.739 -21.682 65.771 1.00 115.35 206 ALA A O 1
ATOM 1414 N N . ASP A 1 188 ? 11.730 -21.834 64.750 1.00 104.31 207 ASP A N 1
ATOM 1415 C CA . ASP A 1 188 ? 11.219 -22.642 63.652 1.00 99.04 207 ASP A CA 1
ATOM 1416 C C . ASP A 1 188 ? 11.466 -24.116 63.955 1.00 92.25 207 ASP A C 1
ATOM 1417 O O . ASP A 1 188 ? 12.628 -24.520 64.104 1.00 88.17 207 ASP A O 1
ATOM 1422 N N . PRO A 1 189 ? 10.424 -24.936 64.051 1.00 84.83 208 PRO A N 1
ATOM 1423 C CA . PRO A 1 189 ? 10.627 -26.359 64.364 1.00 76.28 208 PRO A CA 1
ATOM 1424 C C . PRO A 1 189 ? 11.431 -27.100 63.311 1.00 62.92 208 PRO A C 1
ATOM 1425 O O . PRO A 1 189 ? 12.122 -28.071 63.646 1.00 62.12 208 PRO A O 1
ATOM 1429 N N . SER A 1 190 ? 11.365 -26.673 62.051 1.00 61.98 209 SER A N 1
ATOM 1430 C CA . SER A 1 190 ? 12.148 -27.295 60.990 1.00 69.61 209 SER A CA 1
ATOM 1431 C C . SER A 1 190 ? 13.624 -26.927 61.051 1.00 69.89 209 SER A C 1
ATOM 1432 O O . SER A 1 190 ? 14.413 -27.470 60.271 1.00 77.40 209 SER A O 1
ATOM 1435 N N . GLY A 1 191 ? 14.011 -26.028 61.947 1.00 80.41 210 GLY A N 1
ATOM 1436 C CA . GLY A 1 191 ? 15.400 -25.668 62.150 1.00 74.15 210 GLY A CA 1
ATOM 1437 C C . GLY A 1 191 ? 15.717 -24.287 61.602 1.00 66.14 210 GLY A C 1
ATOM 1438 O O . GLY A 1 191 ? 14.858 -23.567 61.090 1.00 70.67 210 GLY A O 1
ATOM 1439 N N . CYS A 1 192 ? 16.992 -23.929 61.734 1.00 70.14 211 CYS A N 1
ATOM 1440 C CA . CYS A 1 192 ? 17.525 -22.686 61.198 1.00 67.38 211 CYS A CA 1
ATOM 1441 C C . CYS A 1 192 ? 18.906 -22.958 60.628 1.00 65.81 211 CYS A C 1
ATOM 1442 O O . CYS A 1 192 ? 19.650 -23.786 61.159 1.00 60.95 211 CYS A O 1
ATOM 1445 N N . VAL A 1 193 ? 19.242 -22.264 59.538 1.00 56.76 212 VAL A N 1
ATOM 1446 C CA . VAL A 1 193 ? 20.574 -22.403 58.971 1.00 59.72 212 VAL A CA 1
ATOM 1447 C C . VAL A 1 193 ? 21.604 -21.852 59.952 1.00 68.15 212 VAL A C 1
ATOM 1448 O O . VAL A 1 193 ? 21.331 -20.921 60.722 1.00 63.78 212 VAL A O 1
ATOM 1452 N N . CYS A 1 194 ? 22.798 -22.448 59.935 1.00 71.40 213 CYS A N 1
ATOM 1453 C CA . CYS A 1 194 ? 23.852 -22.015 60.847 1.00 64.97 213 CYS A CA 1
ATOM 1454 C C . CYS A 1 194 ? 24.273 -20.577 60.574 1.00 68.78 213 CYS A C 1
ATOM 1455 O O . CYS A 1 194 ? 24.632 -19.848 61.506 1.00 58.16 213 CYS A O 1
ATOM 1458 N N . GLY A 1 195 ? 24.225 -20.148 59.317 1.00 67.40 214 GLY A N 1
ATOM 1459 C CA . GLY A 1 195 ? 24.597 -18.797 58.960 1.00 53.99 214 GLY A CA 1
ATOM 1460 C C . GLY A 1 195 ? 26.070 -18.578 58.704 1.00 61.10 214 GLY A C 1
ATOM 1461 O O . GLY A 1 195 ? 26.492 -17.423 58.569 1.00 68.76 214 GLY A O 1
ATOM 1462 N N . ASN A 1 196 ? 26.868 -19.644 58.632 1.00 54.98 215 ASN A N 1
ATOM 1463 C CA . ASN A 1 196 ? 28.300 -19.540 58.393 1.00 60.04 215 ASN A CA 1
ATOM 1464 C C . ASN A 1 196 ? 28.680 -19.860 56.952 1.00 57.66 215 ASN A C 1
ATOM 1465 O O . ASN A 1 196 ? 29.835 -20.208 56.684 1.00 69.59 215 ASN A O 1
ATOM 1470 N N . ALA A 1 197 ? 27.732 -19.748 56.019 1.00 65.91 216 ALA A N 1
ATOM 1471 C CA . ALA A 1 197 ? 28.041 -20.045 54.625 1.00 64.43 216 ALA A CA 1
ATOM 1472 C C . ALA A 1 197 ? 29.013 -19.026 54.044 1.00 69.49 216 ALA A C 1
ATOM 1473 O O . ALA A 1 197 ? 29.942 -19.394 53.315 1.00 81.19 216 ALA A O 1
ATOM 1475 N N . GLU A 1 198 ? 28.822 -17.743 54.359 1.00 75.24 217 GLU A N 1
ATOM 1476 C CA . GLU A 1 198 ? 29.720 -16.716 53.839 1.00 79.88 217 GLU A CA 1
ATOM 1477 C C . GLU A 1 198 ? 31.097 -16.788 54.489 1.00 75.94 217 GLU A C 1
ATOM 1478 O O . GLU A 1 198 ? 32.088 -16.359 53.887 1.00 76.71 217 GLU A O 1
ATOM 1484 N N . ALA A 1 199 ? 31.181 -17.324 55.704 1.00 62.49 218 ALA A N 1
ATOM 1485 C CA . ALA A 1 199 ? 32.443 -17.457 56.416 1.00 67.52 218 ALA A CA 1
ATOM 1486 C C . ALA A 1 199 ? 33.104 -18.811 56.201 1.00 63.62 218 ALA A C 1
ATOM 1487 O O . ALA A 1 199 ? 34.173 -19.058 56.768 1.00 62.90 218 ALA A O 1
ATOM 1489 N N . GLN A 1 200 ? 32.494 -19.685 55.401 1.00 62.65 219 GLN A N 1
ATOM 1490 C CA . GLN A 1 200 ? 33.056 -21.017 55.195 1.00 65.59 219 GLN A CA 1
ATOM 1491 C C . GLN A 1 200 ? 34.466 -21.015 54.613 1.00 58.56 219 GLN A C 1
ATOM 1492 O O . GLN A 1 200 ? 35.281 -21.843 55.057 1.00 58.65 219 GLN A O 1
ATOM 1498 N N . PRO A 1 201 ? 34.826 -20.154 53.649 1.00 63.25 220 PRO A N 1
ATOM 1499 C CA . PRO A 1 201 ? 36.235 -20.122 53.217 1.00 64.98 220 PRO A CA 1
ATOM 1500 C C . PRO A 1 201 ? 37.212 -19.852 54.350 1.00 63.55 220 PRO A C 1
ATOM 1501 O O . PRO A 1 201 ? 38.305 -20.429 54.369 1.00 64.65 220 PRO A O 1
ATOM 1505 N N . TRP A 1 202 ? 36.846 -18.994 55.304 1.00 54.68 221 TRP A N 1
ATOM 1506 C CA . TRP A 1 202 ? 37.714 -18.745 56.448 1.00 64.75 221 TRP A CA 1
ATOM 1507 C C . TRP A 1 202 ? 37.657 -19.877 57.463 1.00 59.12 221 TRP A C 1
ATOM 1508 O O . TRP A 1 202 ? 38.657 -20.144 58.140 1.00 62.17 221 TRP A O 1
ATOM 1519 N N . ILE A 1 203 ? 36.507 -20.542 57.587 1.00 58.73 222 ILE A N 1
ATOM 1520 C CA . ILE A 1 203 ? 36.411 -21.697 58.474 1.00 58.42 222 ILE A CA 1
ATOM 1521 C C . ILE A 1 203 ? 37.278 -22.834 57.955 1.00 64.44 222 ILE A C 1
ATOM 1522 O O . ILE A 1 203 ? 37.990 -23.493 58.724 1.00 56.37 222 ILE A O 1
ATOM 1527 N N . CYS A 1 204 ? 37.249 -23.067 56.640 1.00 47.74 223 CYS A N 1
ATOM 1528 C CA . CYS A 1 204 ? 38.060 -24.128 56.054 1.00 54.97 223 CYS A CA 1
ATOM 1529 C C . CYS A 1 204 ? 39.540 -23.770 56.044 1.00 62.17 223 CYS A C 1
ATOM 1530 O O . CYS A 1 204 ? 40.389 -24.654 56.198 1.00 62.84 223 CYS A O 1
ATOM 1533 N N . ALA A 1 205 ? 39.870 -22.489 55.862 1.00 57.49 224 ALA A N 1
ATOM 1534 C CA . ALA A 1 205 ? 41.269 -22.081 55.914 1.00 58.10 224 ALA A CA 1
ATOM 1535 C C . ALA A 1 205 ? 41.854 -22.311 57.301 1.00 53.57 224 ALA A C 1
ATOM 1536 O O . ALA A 1 205 ? 43.024 -22.688 57.436 1.00 66.79 224 ALA A O 1
ATOM 1538 N N . ALA A 1 206 ? 41.050 -22.098 58.346 1.00 52.96 225 ALA A N 1
ATOM 1539 C CA . ALA A 1 206 ? 41.525 -22.343 59.702 1.00 59.03 225 ALA A CA 1
ATOM 1540 C C . ALA A 1 206 ? 41.634 -23.835 59.988 1.00 64.54 225 ALA A C 1
ATOM 1541 O O . ALA A 1 206 ? 42.579 -24.277 60.651 1.00 67.24 225 ALA A O 1
ATOM 1543 N N . LEU A 1 207 ? 40.677 -24.624 59.494 1.00 60.96 226 LEU A N 1
ATOM 1544 C CA . LEU A 1 207 ? 40.706 -26.065 59.727 1.00 56.53 226 LEU A CA 1
ATOM 1545 C C . LEU A 1 207 ? 41.884 -26.719 59.016 1.00 58.30 226 LEU A C 1
ATOM 1546 O O . LEU A 1 207 ? 42.542 -27.603 59.578 1.00 65.49 226 LEU A O 1
ATOM 1551 N N . LEU A 1 208 ? 42.166 -26.299 57.786 1.00 65.12 227 LEU A N 1
ATOM 1552 C CA . LEU A 1 208 ? 43.197 -26.911 56.961 1.00 57.00 227 LEU A CA 1
ATOM 1553 C C . LEU A 1 208 ? 44.563 -26.258 57.127 1.00 73.29 227 LEU A C 1
ATOM 1554 O O . LEU A 1 208 ? 45.490 -26.597 56.383 1.00 70.72 227 LEU A O 1
ATOM 1559 N N . GLN A 1 209 ? 44.725 -25.398 58.111 1.00 71.08 228 GLN A N 1
ATOM 1560 C CA . GLN A 1 209 ? 45.983 -24.679 58.277 1.00 80.31 228 GLN A CA 1
ATOM 1561 C C . GLN A 1 209 ? 47.144 -25.609 58.656 1.00 76.12 228 GLN A C 1
ATOM 1562 O O . GLN A 1 209 ? 48.256 -25.405 58.160 1.00 78.03 228 GLN A O 1
ATOM 1568 N N . PRO A 1 210 ? 46.946 -26.650 59.481 1.00 75.72 229 PRO A N 1
ATOM 1569 C CA . PRO A 1 210 ? 48.032 -27.622 59.693 1.00 69.40 229 PRO A CA 1
ATOM 1570 C C . PRO A 1 210 ? 48.406 -28.415 58.451 1.00 82.33 229 PRO A C 1
ATOM 1571 O O . PRO A 1 210 ? 49.468 -29.050 58.441 1.00 86.92 229 PRO A O 1
ATOM 1575 N N . LEU A 1 211 ? 47.576 -28.406 57.406 1.00 74.69 230 LEU A N 1
ATOM 1576 C CA . LEU A 1 211 ? 47.840 -29.166 56.190 1.00 75.22 230 LEU A CA 1
ATOM 1577 C C . LEU A 1 211 ? 48.174 -28.272 55.002 1.00 75.01 230 LEU A C 1
ATOM 1578 O O . LEU A 1 211 ? 48.029 -28.697 53.851 1.00 78.73 230 LEU A O 1
ATOM 1583 N N . GLY A 1 212 ? 48.612 -27.042 55.254 1.00 77.29 231 GLY A N 1
ATOM 1584 C CA . GLY A 1 212 ? 48.927 -26.138 54.168 1.00 85.80 231 GLY A CA 1
ATOM 1585 C C . GLY A 1 212 ? 47.733 -25.582 53.429 1.00 90.80 231 GLY A C 1
ATOM 1586 O O . GLY A 1 212 ? 47.912 -24.939 52.391 1.00 87.46 231 GLY A O 1
ATOM 1587 N N . GLY A 1 213 ? 46.520 -25.812 53.926 1.00 85.67 232 GLY A N 1
ATOM 1588 C CA . GLY A 1 213 ? 45.331 -25.266 53.309 1.00 81.71 232 GLY A CA 1
ATOM 1589 C C . GLY A 1 213 ? 44.744 -26.084 52.183 1.00 84.37 232 GLY A C 1
ATOM 1590 O O . GLY A 1 213 ? 43.818 -25.610 51.515 1.00 86.91 232 GLY A O 1
ATOM 1591 N N . ARG A 1 214 ? 45.245 -27.292 51.944 1.00 81.59 233 ARG A N 1
ATOM 1592 C CA . ARG A 1 214 ? 44.735 -28.155 50.888 1.00 109.91 233 ARG A CA 1
ATOM 1593 C C . ARG A 1 214 ? 44.002 -29.339 51.500 1.00 91.19 233 ARG A C 1
ATOM 1594 O O . ARG A 1 214 ? 44.493 -29.957 52.453 1.00 81.11 233 ARG A O 1
ATOM 1602 N N . CYS A 1 215 ? 42.804 -29.624 50.974 1.00 81.66 234 CYS A N 1
ATOM 1603 C CA . CYS A 1 215 ? 42.028 -30.777 51.432 1.00 74.55 234 CYS A CA 1
ATOM 1604 C C . CYS A 1 215 ? 42.731 -32.083 51.110 1.00 85.69 234 CYS A C 1
ATOM 1605 O O . CYS A 1 215 ? 43.158 -32.290 49.965 1.00 96.50 234 CYS A O 1
ATOM 1608 N N . PRO A 1 216 ? 42.827 -33.001 52.060 1.00 83.63 235 PRO A N 1
ATOM 1609 C CA . PRO A 1 216 ? 43.231 -34.361 51.699 1.00 93.56 235 PRO A CA 1
ATOM 1610 C C . PRO A 1 216 ? 42.107 -35.063 50.958 1.00 90.23 235 PRO A C 1
ATOM 1611 O O . PRO A 1 216 ? 40.922 -34.848 51.225 1.00 91.85 235 PRO A O 1
ATOM 1615 N N . GLN A 1 217 ? 42.492 -35.907 50.007 1.00 104.96 236 GLN A N 1
ATOM 1616 C CA . GLN A 1 217 ? 41.523 -36.588 49.164 1.00 105.03 236 GLN A CA 1
ATOM 1617 C C . GLN A 1 217 ? 40.855 -37.727 49.922 1.00 85.51 236 GLN A C 1
ATOM 1618 O O . GLN A 1 217 ? 41.492 -38.423 50.719 1.00 74.96 236 GLN A O 1
ATOM 1624 N N . ALA A 1 218 ? 39.561 -37.905 49.674 1.00 77.51 237 ALA A N 1
ATOM 1625 C CA . ALA A 1 218 ? 38.812 -38.993 50.280 1.00 75.87 237 ALA A CA 1
ATOM 1626 C C . ALA A 1 218 ? 39.173 -40.316 49.618 1.00 78.73 237 ALA A C 1
ATOM 1627 O O . ALA A 1 218 ? 39.590 -40.362 48.457 1.00 71.37 237 ALA A O 1
ATOM 1629 N N . ALA A 1 219 ? 39.005 -41.401 50.371 1.00 62.54 238 ALA A N 1
ATOM 1630 C CA . ALA A 1 219 ? 39.396 -42.733 49.909 1.00 77.74 238 ALA A CA 1
ATOM 1631 C C . ALA A 1 219 ? 38.242 -43.424 49.179 1.00 76.31 238 ALA A C 1
ATOM 1632 O O . ALA A 1 219 ? 37.824 -44.533 49.515 1.00 75.20 238 ALA A O 1
ATOM 1634 N N . CYS A 1 220 ? 37.733 -42.743 48.155 1.00 77.84 239 CYS A N 1
ATOM 1635 C CA . CYS A 1 220 ? 36.652 -43.274 47.335 1.00 74.89 239 CYS A CA 1
ATOM 1636 C C . CYS A 1 220 ? 36.531 -42.436 46.072 1.00 81.72 239 CYS A C 1
ATOM 1637 O O . CYS A 1 220 ? 36.869 -41.248 46.068 1.00 87.96 239 CYS A O 1
ATOM 1640 N N . HIS A 1 221 ? 36.049 -43.068 45.006 1.00 81.75 240 HIS A N 1
ATOM 1641 C CA . HIS A 1 221 ? 35.732 -42.352 43.780 1.00 93.22 240 HIS A CA 1
ATOM 1642 C C . HIS A 1 221 ? 34.392 -41.643 43.926 1.00 82.79 240 HIS A C 1
ATOM 1643 O O . HIS A 1 221 ? 33.527 -42.061 44.702 1.00 73.68 240 HIS A O 1
ATOM 1650 N N . SER A 1 222 ? 34.228 -40.559 43.167 1.00 80.99 241 SER A N 1
ATOM 1651 C CA . SER A 1 222 ? 33.001 -39.764 43.188 1.00 83.30 241 SER A CA 1
ATOM 1652 C C . SER A 1 222 ? 32.629 -39.353 44.611 1.00 76.96 241 SER A C 1
ATOM 1653 O O . SER A 1 222 ? 31.489 -39.505 45.054 1.00 76.03 241 SER A O 1
ATOM 1656 N N . ALA A 1 223 ? 33.616 -38.836 45.336 1.00 68.41 242 ALA A N 1
ATOM 1657 C CA . ALA A 1 223 ? 33.407 -38.453 46.723 1.00 72.93 242 ALA A CA 1
ATOM 1658 C C . ALA A 1 223 ? 32.459 -37.262 46.819 1.00 58.76 242 ALA A C 1
ATOM 1659 O O . ALA A 1 223 ? 32.406 -36.405 45.933 1.00 69.21 242 ALA A O 1
ATOM 1661 N N . LEU A 1 224 ? 31.707 -37.217 47.915 1.00 70.58 243 LEU A N 1
ATOM 1662 C CA . LEU A 1 224 ? 30.709 -36.186 48.152 1.00 71.97 243 LEU A CA 1
ATOM 1663 C C . LEU A 1 224 ? 31.293 -35.068 49.007 1.00 73.17 243 LEU A C 1
ATOM 1664 O O . LEU A 1 224 ? 32.183 -35.290 49.833 1.00 70.23 243 LEU A O 1
ATOM 1669 N N . ARG A 1 225 ? 30.782 -33.855 48.798 1.00 68.43 244 ARG A N 1
ATOM 1670 C CA . ARG A 1 225 ? 31.099 -32.701 49.639 1.00 64.69 244 ARG A CA 1
ATOM 1671 C C . ARG A 1 225 ? 29.790 -32.070 50.077 1.00 62.22 244 ARG A C 1
ATOM 1672 O O . ARG A 1 225 ? 29.214 -31.238 49.357 1.00 57.54 244 ARG A O 1
ATOM 1680 N N . PRO A 1 226 ? 29.272 -32.441 51.249 1.00 59.23 245 PRO A N 1
ATOM 1681 C CA . PRO A 1 226 ? 27.991 -31.896 51.699 1.00 53.76 245 PRO A CA 1
ATOM 1682 C C . PRO A 1 226 ? 28.080 -30.399 51.958 1.00 62.59 245 PRO A C 1
ATOM 1683 O O . PRO A 1 226 ? 29.163 -29.815 52.043 1.00 52.93 245 PRO A O 1
ATOM 1687 N N . GLN A 1 227 ? 26.909 -29.779 52.073 1.00 59.94 246 GLN A N 1
ATOM 1688 C CA . GLN A 1 227 ? 26.840 -28.363 52.406 1.00 61.28 246 GLN A CA 1
ATOM 1689 C C . GLN A 1 227 ? 27.436 -28.125 53.786 1.00 57.22 246 GLN A C 1
ATOM 1690 O O . GLN A 1 227 ? 27.047 -28.769 54.766 1.00 61.20 246 GLN A O 1
ATOM 1696 N N . GLY A 1 2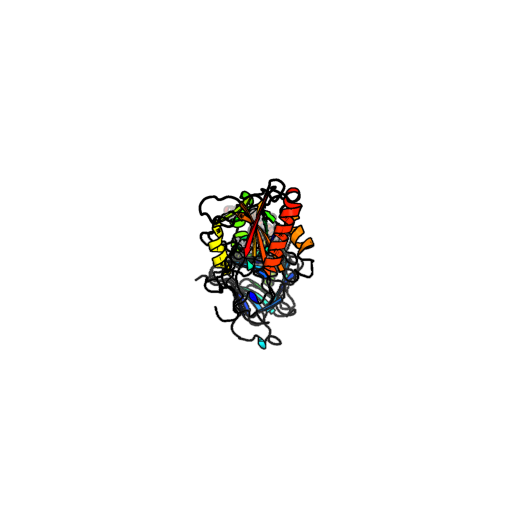28 ? 28.392 -27.201 53.858 1.00 62.83 247 GLY A N 1
ATOM 1697 C CA . GLY A 1 228 ? 29.061 -26.886 55.099 1.00 54.78 247 GLY A CA 1
ATOM 1698 C C . GLY A 1 228 ? 30.305 -27.698 55.386 1.00 64.32 247 GLY A C 1
ATOM 1699 O O . GLY A 1 228 ? 30.990 -27.418 56.379 1.00 57.85 247 GLY A O 1
ATOM 1700 N N . GLN A 1 229 ? 30.620 -28.691 54.561 1.00 55.04 248 GLN A N 1
ATOM 1701 C CA . GLN A 1 229 ? 31.803 -29.516 54.751 1.00 56.53 248 GLN A CA 1
ATOM 1702 C C . GLN A 1 229 ? 32.935 -28.994 53.877 1.00 54.86 248 GLN A C 1
ATOM 1703 O O . GLN A 1 229 ? 32.715 -28.587 52.732 1.00 75.20 248 GLN A O 1
ATOM 1709 N N . CYS A 1 230 ? 34.149 -29.004 54.428 1.00 62.29 249 CYS A N 1
ATOM 1710 C CA . CYS A 1 230 ? 35.282 -28.408 53.730 1.00 70.36 249 CYS A CA 1
ATOM 1711 C C . CYS A 1 230 ? 35.884 -29.354 52.699 1.00 73.63 249 CYS A C 1
ATOM 1712 O O . CYS A 1 230 ? 36.225 -28.929 51.589 1.00 71.84 249 CYS A O 1
ATOM 1715 N N . CYS A 1 231 ? 36.020 -30.632 53.040 1.00 60.99 250 CYS A N 1
ATOM 1716 C CA . CYS A 1 231 ? 36.699 -31.597 52.192 1.00 72.27 250 CYS A CA 1
ATOM 1717 C C . CYS A 1 231 ? 35.759 -32.736 51.823 1.00 71.08 250 CYS A C 1
ATOM 1718 O O . CYS A 1 231 ? 34.714 -32.937 52.447 1.00 64.55 250 CYS A O 1
ATOM 1721 N N . ASP A 1 232 ? 36.145 -33.479 50.790 1.00 75.08 251 ASP A N 1
ATOM 1722 C CA . ASP A 1 232 ? 35.339 -34.601 50.335 1.00 80.67 251 ASP A CA 1
ATOM 1723 C C . ASP A 1 232 ? 35.317 -35.702 51.389 1.00 69.88 251 ASP A C 1
ATOM 1724 O O . ASP A 1 232 ? 36.259 -35.870 52.168 1.00 64.67 251 ASP A O 1
ATOM 1729 N N . LEU A 1 233 ? 34.207 -36.438 51.423 1.00 63.38 252 LEU A N 1
ATOM 1730 C CA . LEU A 1 233 ? 34.065 -37.591 52.302 1.00 75.31 252 LEU A CA 1
ATOM 1731 C C . LEU A 1 233 ? 33.392 -38.732 51.552 1.00 66.39 252 LEU A C 1
ATOM 1732 O O . LEU A 1 233 ? 32.869 -38.556 50.456 1.00 69.88 252 LEU A O 1
ATOM 1737 N N . CYS A 1 234 ? 33.421 -39.914 52.161 1.00 61.56 253 CYS A N 1
ATOM 1738 C CA . CYS A 1 234 ? 32.816 -41.112 51.596 1.00 67.94 253 CYS A CA 1
ATOM 1739 C C . CYS A 1 234 ? 31.576 -41.472 52.404 1.00 67.72 253 CYS A C 1
ATOM 1740 O O . CYS A 1 234 ? 31.619 -41.479 53.640 1.00 64.69 253 CYS A O 1
ATOM 1743 N N . GLY A 1 235 ? 30.468 -41.737 51.706 1.00 58.04 254 GLY A N 1
ATOM 1744 C CA . GLY A 1 235 ? 29.218 -42.034 52.381 1.00 55.82 254 GLY A CA 1
ATOM 1745 C C . GLY A 1 235 ? 27.978 -41.710 51.575 1.00 66.93 254 GLY A C 1
ATOM 1746 O O . GLY A 1 235 ? 27.929 -41.988 50.378 1.00 70.35 254 GLY A O 1
ATOM 1747 N N . ALA A 1 236 ? 26.962 -41.124 52.205 1.00 64.52 255 ALA A N 1
ATOM 1748 C CA . ALA A 1 236 ? 25.750 -40.761 51.484 1.00 68.27 255 ALA A CA 1
ATOM 1749 C C . ALA A 1 236 ? 25.172 -39.469 52.056 1.00 59.37 255 ALA A C 1
ATOM 1750 O O . ALA A 1 236 ? 25.413 -39.109 53.216 1.00 57.99 255 ALA A O 1
ATOM 1752 N N . VAL A 1 237 ? 24.419 -38.761 51.217 1.00 54.71 256 VAL A N 1
ATOM 1753 C CA . VAL A 1 237 ? 23.749 -37.525 51.604 1.00 49.51 256 VAL A CA 1
ATOM 1754 C C . VAL A 1 237 ? 22.283 -37.632 51.209 1.00 58.44 256 VAL A C 1
ATOM 1755 O O . VAL A 1 237 ? 21.966 -37.850 50.033 1.00 63.55 256 VAL A O 1
ATOM 1759 N N . VAL A 1 238 ? 21.395 -37.485 52.189 1.00 58.08 257 VAL A N 1
ATOM 1760 C CA . VAL A 1 238 ? 19.954 -37.477 51.970 1.00 56.54 257 VAL A CA 1
ATOM 1761 C C . VAL A 1 238 ? 19.457 -36.049 52.137 1.00 62.76 257 VAL A C 1
ATOM 1762 O O . VAL A 1 238 ? 19.731 -35.403 53.157 1.00 68.50 257 VAL A O 1
ATOM 1766 N N . LEU A 1 239 ? 18.728 -35.561 51.139 1.00 61.76 258 LEU A N 1
ATOM 1767 C CA . LEU A 1 239 ? 18.164 -34.218 51.148 1.00 64.11 258 LEU A CA 1
ATOM 1768 C C . LEU A 1 239 ? 16.650 -34.322 51.278 1.00 68.29 258 LEU A C 1
ATOM 1769 O O . LEU A 1 239 ? 15.990 -34.923 50.423 1.00 68.76 258 LEU A O 1
ATOM 1774 N N . LEU A 1 240 ? 16.106 -33.738 52.343 1.00 63.34 259 LEU A N 1
ATOM 1775 C CA . LEU A 1 240 ? 14.675 -33.763 52.610 1.00 62.02 259 LEU A CA 1
ATOM 1776 C C . LEU A 1 240 ? 14.074 -32.403 52.289 1.00 67.97 259 LEU A C 1
ATOM 1777 O O . LEU A 1 240 ? 14.627 -31.368 52.676 1.00 65.31 259 LEU A O 1
ATOM 1782 N N . THR A 1 241 ? 12.945 -32.408 51.585 1.00 72.71 260 THR A N 1
ATOM 1783 C CA . THR A 1 241 ? 12.152 -31.201 51.385 1.00 66.40 260 THR A CA 1
ATOM 1784 C C . THR A 1 241 ? 11.144 -31.129 52.524 1.00 69.90 260 THR A C 1
ATOM 1785 O O . THR A 1 241 ? 10.162 -31.878 52.545 1.00 83.11 260 THR A O 1
ATOM 1789 N N . HIS A 1 242 ? 11.395 -30.239 53.477 1.00 67.28 261 HIS A N 1
ATOM 1790 C CA . HIS A 1 242 ? 10.614 -30.202 54.703 1.00 72.78 261 HIS A CA 1
ATOM 1791 C C . HIS A 1 242 ? 9.304 -29.459 54.488 1.00 78.46 261 HIS A C 1
ATOM 1792 O O . HIS A 1 242 ? 9.264 -28.408 53.842 1.00 77.39 261 HIS A O 1
ATOM 1799 N N . GLY A 1 243 ? 8.226 -30.024 55.025 1.00 82.54 262 GLY A N 1
ATOM 1800 C CA . GLY A 1 243 ? 6.952 -29.353 55.059 1.00 81.07 262 GLY A CA 1
ATOM 1801 C C . GLY A 1 243 ? 6.822 -28.537 56.326 1.00 93.49 262 GLY A C 1
ATOM 1802 O O . GLY A 1 243 ? 7.704 -28.547 57.191 1.00 98.07 262 GLY A O 1
ATOM 1803 N N . PRO A 1 244 ? 5.711 -27.809 56.465 1.00 108.05 263 PRO A N 1
ATOM 1804 C CA . PRO A 1 244 ? 5.537 -26.950 57.647 1.00 103.22 263 PRO A CA 1
ATOM 1805 C C . PRO A 1 244 ? 5.413 -27.711 58.959 1.00 103.34 263 PRO A C 1
ATOM 1806 O O . PRO A 1 244 ? 5.447 -27.078 60.021 1.00 96.29 263 PRO A O 1
ATOM 1810 N N . ALA A 1 245 ? 5.277 -29.036 58.924 1.00 118.40 264 ALA A N 1
ATOM 1811 C CA . ALA A 1 245 ? 5.158 -29.832 60.138 1.00 121.86 264 ALA A CA 1
ATOM 1812 C C . ALA A 1 245 ? 6.470 -30.466 60.574 1.00 114.85 264 ALA A C 1
ATOM 1813 O O . ALA A 1 245 ? 6.502 -31.121 61.623 1.00 118.64 264 ALA A O 1
ATOM 1815 N N . PHE A 1 246 ? 7.544 -30.289 59.807 1.00 92.84 265 PHE A N 1
ATOM 1816 C CA . PHE A 1 246 ? 8.792 -30.985 60.091 1.00 73.50 265 PHE A CA 1
ATOM 1817 C C . PHE A 1 246 ? 9.390 -30.514 61.410 1.00 78.65 265 PHE A C 1
ATOM 1818 O O . PHE A 1 246 ? 9.575 -29.314 61.634 1.00 73.65 265 PHE A O 1
ATOM 1826 N N . ASP A 1 247 ? 9.688 -31.471 62.282 1.00 64.98 266 ASP A N 1
ATOM 1827 C CA . ASP A 1 247 ? 10.301 -31.220 63.582 1.00 69.61 266 ASP A CA 1
ATOM 1828 C C . ASP A 1 247 ? 11.740 -31.718 63.480 1.00 76.11 266 ASP A C 1
ATOM 1829 O O . ASP A 1 247 ? 11.999 -32.921 63.588 1.00 73.21 266 ASP A O 1
ATOM 1834 N N . LEU A 1 248 ? 12.673 -30.785 63.267 1.00 68.22 267 LEU A N 1
ATOM 1835 C CA . LEU A 1 248 ? 14.058 -31.166 63.005 1.00 55.49 267 LEU A CA 1
ATOM 1836 C C . LEU A 1 248 ? 14.685 -31.870 64.202 1.00 62.44 267 LEU A C 1
ATOM 1837 O O . LEU A 1 248 ? 15.435 -32.839 64.038 1.00 60.78 267 LEU A O 1
ATOM 1842 N N . GLU A 1 249 ? 14.392 -31.398 65.416 1.00 70.72 268 GLU A N 1
ATOM 1843 C CA . GLU A 1 249 ? 14.960 -32.033 66.600 1.00 65.60 268 GLU A CA 1
ATOM 1844 C C . GLU A 1 249 ? 14.410 -33.441 66.791 1.00 61.40 268 GLU A C 1
ATOM 1845 O O . GLU A 1 249 ? 15.160 -34.367 67.122 1.00 70.63 268 GLU A O 1
ATOM 1851 N N . ARG A 1 250 ? 13.104 -33.624 66.586 1.00 72.50 269 ARG A N 1
ATOM 1852 C CA . ARG A 1 250 ? 12.521 -34.955 66.714 1.00 75.18 269 ARG A CA 1
ATOM 1853 C C . ARG A 1 250 ? 13.035 -35.892 65.627 1.00 73.46 269 ARG A C 1
ATOM 1854 O O . ARG A 1 250 ? 13.315 -37.067 65.895 1.00 71.66 269 ARG A O 1
ATOM 1862 N N . TYR A 1 251 ? 13.176 -35.390 64.398 1.00 66.72 270 TYR A N 1
ATOM 1863 C CA . TYR A 1 251 ? 13.639 -36.244 63.309 1.00 62.94 270 TYR A CA 1
ATOM 1864 C C . TYR A 1 251 ? 15.091 -36.661 63.507 1.00 69.44 270 TYR A C 1
ATOM 1865 O O . TYR A 1 251 ? 15.470 -37.789 63.165 1.00 67.28 270 TYR A O 1
ATOM 1874 N N . ARG A 1 252 ? 15.922 -35.767 64.050 1.00 65.60 271 ARG A N 1
ATOM 1875 C CA . ARG A 1 252 ? 17.302 -36.140 64.342 1.00 66.52 271 ARG A CA 1
ATOM 1876 C C . ARG A 1 252 ? 17.360 -37.214 65.419 1.00 69.78 271 ARG A C 1
ATOM 1877 O O . ARG A 1 252 ? 18.164 -38.148 65.332 1.00 63.96 271 ARG A O 1
ATOM 1885 N N . ALA A 1 253 ? 16.511 -37.098 66.444 1.00 64.63 272 ALA A N 1
ATOM 1886 C CA . ALA A 1 253 ? 16.436 -38.141 67.459 1.00 67.51 272 ALA A CA 1
ATOM 1887 C C . ALA A 1 253 ? 15.884 -39.437 66.883 1.00 67.97 272 ALA A C 1
ATOM 1888 O O . ALA A 1 253 ? 16.192 -40.521 67.391 1.00 70.67 272 ALA A O 1
ATOM 1890 N N . ARG A 1 254 ? 15.071 -39.347 65.829 1.00 70.03 273 ARG A N 1
ATOM 1891 C CA . ARG A 1 254 ? 14.552 -40.550 65.187 1.00 67.06 273 ARG A CA 1
ATOM 1892 C C . ARG A 1 254 ? 15.681 -41.363 64.563 1.00 69.75 273 ARG A C 1
ATOM 1893 O O . ARG A 1 254 ? 15.734 -42.589 64.706 1.00 76.95 273 ARG A O 1
ATOM 1901 N N . ILE A 1 255 ? 16.603 -40.690 63.872 1.00 71.00 274 ILE A N 1
ATOM 1902 C CA . ILE A 1 255 ? 17.728 -41.390 63.260 1.00 65.90 274 ILE A CA 1
ATOM 1903 C C . ILE A 1 255 ? 18.652 -41.965 64.326 1.00 62.86 274 ILE A C 1
ATOM 1904 O O . ILE A 1 255 ? 19.155 -43.087 64.191 1.00 67.78 274 ILE A O 1
ATOM 1909 N N . LEU A 1 256 ? 18.885 -41.215 65.406 1.00 65.62 275 LEU A N 1
ATOM 1910 C CA . LEU A 1 256 ? 19.841 -41.657 66.415 1.00 67.91 275 LEU A CA 1
ATOM 1911 C C . LEU A 1 256 ? 19.293 -42.815 67.240 1.00 66.13 275 LEU A C 1
ATOM 1912 O O . LEU A 1 256 ? 20.038 -43.736 67.593 1.00 70.92 275 LEU A O 1
ATOM 1917 N N . ASP A 1 257 ? 18.000 -42.788 67.556 1.00 69.49 276 ASP A N 1
ATOM 1918 C CA . ASP A 1 257 ? 17.405 -43.757 68.470 1.00 81.77 276 ASP A CA 1
ATOM 1919 C C . ASP A 1 257 ? 16.762 -44.943 67.766 1.00 79.60 276 ASP A C 1
ATOM 1920 O O . ASP A 1 257 ? 16.834 -46.066 68.274 1.00 98.09 276 ASP A O 1
ATOM 1925 N N . THR A 1 258 ? 16.132 -44.729 66.611 1.00 81.74 277 THR A N 1
ATOM 1926 C CA . THR A 1 258 ? 15.441 -45.810 65.918 1.00 83.83 277 THR A CA 1
ATOM 1927 C C . THR A 1 258 ? 16.360 -46.570 64.966 1.00 83.31 277 THR A C 1
ATOM 1928 O O . THR A 1 258 ? 16.341 -47.805 64.938 1.00 100.78 277 THR A O 1
ATOM 1932 N N . PHE A 1 259 ? 17.172 -45.854 64.188 1.00 76.76 278 PHE A N 1
ATOM 1933 C CA . PHE A 1 259 ? 17.967 -46.487 63.141 1.00 77.26 278 PHE A CA 1
ATOM 1934 C C . PHE A 1 259 ? 19.368 -46.875 63.605 1.00 68.90 278 PHE A C 1
ATOM 1935 O O . PHE A 1 259 ? 19.789 -48.020 63.411 1.00 68.70 278 PHE A O 1
ATOM 1943 N N . LEU A 1 260 ? 20.107 -45.941 64.208 1.00 66.97 279 LEU A N 1
ATOM 1944 C CA . LEU A 1 260 ? 21.480 -46.239 64.605 1.00 65.21 279 LEU A CA 1
ATOM 1945 C C . LEU A 1 260 ? 21.558 -47.305 65.690 1.00 78.69 279 LEU A C 1
ATOM 1946 O O . LEU A 1 260 ? 22.610 -47.933 65.851 1.00 78.81 279 LEU A O 1
ATOM 1951 N N . GLY A 1 261 ? 20.475 -47.527 66.432 1.00 84.14 280 GLY A N 1
ATOM 1952 C CA . GLY A 1 261 ? 20.437 -48.605 67.396 1.00 88.31 280 GLY A CA 1
ATOM 1953 C C . GLY A 1 261 ? 20.247 -49.984 66.805 1.00 86.77 280 GLY A C 1
ATOM 1954 O O . GLY A 1 261 ? 20.285 -50.971 67.546 1.00 92.65 280 GLY A O 1
ATOM 1955 N N . LEU A 1 262 ? 20.044 -50.081 65.492 1.00 85.19 281 LEU A N 1
ATOM 1956 C CA . LEU A 1 262 ? 19.866 -51.365 64.836 1.00 85.52 281 LEU A CA 1
ATOM 1957 C C . LEU A 1 262 ? 21.224 -52.006 64.557 1.00 88.00 281 LEU A C 1
ATOM 1958 O O . LEU A 1 262 ? 22.216 -51.306 64.339 1.00 83.77 281 LEU A O 1
ATOM 1963 N N . PRO A 1 263 ? 21.292 -53.341 64.558 1.00 101.79 282 PRO A N 1
ATOM 1964 C CA . PRO A 1 263 ? 22.594 -53.997 64.350 1.00 105.26 282 PRO A CA 1
ATOM 1965 C C . PRO A 1 263 ? 23.173 -53.787 62.962 1.00 99.78 282 PRO A C 1
ATOM 1966 O O . PRO A 1 263 ? 24.396 -53.653 62.826 1.00 97.93 282 PRO A O 1
ATOM 1970 N N . GLN A 1 264 ? 22.337 -53.755 61.921 1.00 93.54 283 GLN A N 1
ATOM 1971 C CA . GLN A 1 264 ? 22.858 -53.563 60.571 1.00 82.95 283 GLN A CA 1
ATOM 1972 C C . GLN A 1 264 ? 23.360 -52.147 60.324 1.00 94.07 283 GLN A C 1
ATOM 1973 O O . GLN A 1 264 ? 23.982 -51.903 59.285 1.00 99.15 283 GLN A O 1
ATOM 1979 N N . TYR A 1 265 ? 23.108 -51.217 61.244 1.00 81.41 284 TYR A N 1
ATOM 1980 C CA . TYR A 1 265 ? 23.575 -49.841 61.130 1.00 76.43 284 TYR A CA 1
ATOM 1981 C C . TYR A 1 265 ? 24.590 -49.494 62.216 1.00 77.30 284 TYR A C 1
ATOM 1982 O O . TYR A 1 265 ? 24.713 -48.335 62.618 1.00 80.58 284 TYR A O 1
ATOM 1991 N N . HIS A 1 266 ? 25.321 -50.496 62.696 1.00 87.37 285 HIS A N 1
ATOM 1992 C CA . HIS A 1 266 ? 26.316 -50.275 63.733 1.00 92.11 285 HIS A CA 1
ATOM 1993 C C . HIS A 1 266 ? 27.549 -49.606 63.141 1.00 87.33 285 HIS A C 1
ATOM 1994 O O . HIS A 1 266 ? 27.995 -49.946 62.041 1.00 85.38 285 HIS A O 1
ATOM 2001 N N . GLY A 1 267 ? 28.096 -48.641 63.875 1.00 77.64 286 GLY A N 1
ATOM 2002 C CA . GLY A 1 267 ? 29.296 -47.958 63.436 1.00 80.15 286 GLY A CA 1
ATOM 2003 C C . GLY A 1 267 ? 29.079 -46.839 62.446 1.00 81.33 286 GLY A C 1
ATOM 2004 O O . GLY A 1 267 ? 30.040 -46.400 61.808 1.00 86.48 286 GLY A O 1
ATOM 2005 N N . LEU A 1 268 ? 27.849 -46.361 62.293 1.00 65.59 287 LEU A N 1
ATOM 2006 C CA . LEU A 1 268 ? 27.552 -45.261 61.389 1.00 63.13 287 LEU A CA 1
ATOM 2007 C C . LEU A 1 268 ? 27.354 -43.970 62.172 1.00 66.25 287 LEU A C 1
ATOM 2008 O O . LEU A 1 268 ? 26.888 -43.978 63.315 1.00 58.78 287 LEU A O 1
ATOM 2013 N N . GLN A 1 269 ? 27.713 -42.856 61.539 1.00 63.25 288 GLN A N 1
ATOM 2014 C CA . GLN A 1 269 ? 27.560 -41.533 62.124 1.00 56.97 288 GLN A CA 1
ATOM 2015 C C . GLN A 1 269 ? 26.746 -40.661 61.179 1.00 60.25 288 GLN A C 1
ATOM 2016 O O . GLN A 1 269 ? 26.894 -40.746 59.955 1.00 56.05 288 GLN A O 1
ATOM 2022 N N . VAL A 1 270 ? 25.861 -39.837 61.752 1.00 53.58 289 VAL A N 1
ATOM 2023 C CA . VAL A 1 270 ? 24.907 -39.038 60.989 1.00 57.08 289 VAL A CA 1
ATOM 2024 C C . VAL A 1 270 ? 25.046 -37.564 61.371 1.00 61.11 289 VAL A C 1
ATOM 2025 O O . VAL A 1 270 ? 25.423 -37.228 62.498 1.00 58.69 289 VAL A O 1
ATOM 2029 N N . ALA A 1 271 ? 24.773 -36.681 60.408 1.00 66.79 290 ALA A N 1
ATOM 2030 C CA . ALA A 1 271 ? 24.757 -35.238 60.617 1.00 63.76 290 ALA A CA 1
ATOM 2031 C C . ALA A 1 271 ? 23.467 -34.705 60.018 1.00 72.05 290 ALA A C 1
ATOM 2032 O O . ALA A 1 271 ? 23.215 -34.892 58.822 1.00 71.70 290 ALA A O 1
ATOM 2034 N N . VAL A 1 272 ? 22.644 -34.062 60.845 1.00 51.90 291 VAL A N 1
ATOM 2035 C CA . VAL A 1 272 ? 21.324 -33.590 60.4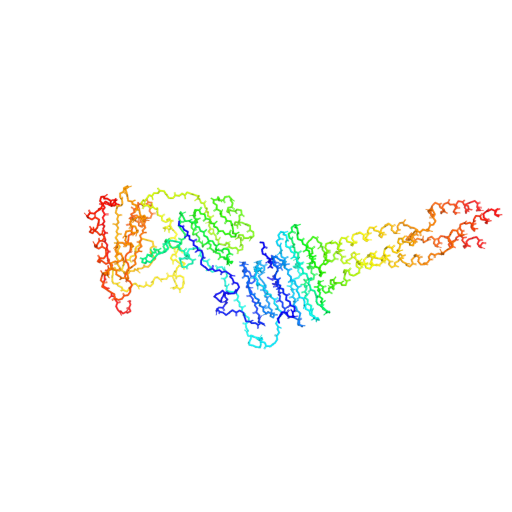38 1.00 55.23 291 VAL A CA 1
ATOM 2036 C C . VAL A 1 272 ? 21.225 -32.106 60.753 1.00 58.44 291 VAL A C 1
ATOM 2037 O O . VAL A 1 272 ? 21.435 -31.698 61.902 1.00 71.78 291 VAL A O 1
ATOM 2041 N N . SER A 1 273 ? 20.883 -31.305 59.748 1.00 53.41 292 SER A N 1
ATOM 2042 C CA . SER A 1 273 ? 20.728 -29.869 59.933 1.00 68.62 292 SER A CA 1
ATOM 2043 C C . SER A 1 273 ? 20.042 -29.296 58.704 1.00 71.45 292 SER A C 1
ATOM 2044 O O . SER A 1 273 ? 20.045 -29.905 57.631 1.00 62.80 292 SER A O 1
ATOM 2047 N N . LYS A 1 274 ? 19.462 -28.111 58.873 1.00 59.62 293 LYS A N 1
ATOM 2048 C CA . LYS A 1 274 ? 18.911 -27.379 57.743 1.00 53.60 293 LYS A CA 1
ATOM 2049 C C . LYS A 1 274 ? 20.015 -26.558 57.088 1.00 70.83 293 LYS A C 1
ATOM 2050 O O . LYS A 1 274 ? 20.710 -25.790 57.761 1.00 66.40 293 LYS A O 1
ATOM 2056 N N . VAL A 1 275 ? 20.170 -26.729 55.784 1.00 67.86 294 VAL A N 1
ATOM 2057 C CA . VAL A 1 275 ? 21.225 -26.038 55.028 1.00 61.30 294 VAL A CA 1
ATOM 2058 C C . VAL A 1 275 ? 20.587 -25.277 53.900 1.00 68.90 294 VAL A C 1
ATOM 2059 O O . VAL A 1 275 ? 19.426 -25.532 53.516 1.00 69.88 294 VAL A O 1
ATOM 2063 N N . PRO A 1 276 ? 21.304 -24.313 53.327 1.00 78.16 295 PRO A N 1
ATOM 2064 C CA . PRO A 1 276 ? 20.801 -23.669 52.112 1.00 70.54 295 PRO A CA 1
ATOM 2065 C C . PRO A 1 276 ? 20.651 -24.704 51.009 1.00 76.32 295 PRO A C 1
ATOM 2066 O O . PRO A 1 276 ? 21.486 -25.598 50.854 1.00 82.12 295 PRO A O 1
ATOM 2070 N N . ARG A 1 277 ? 19.580 -24.570 50.234 1.00 93.25 296 ARG A N 1
ATOM 2071 C CA . ARG A 1 277 ? 19.247 -25.484 49.142 1.00 104.73 296 ARG A CA 1
ATOM 2072 C C . ARG A 1 277 ? 20.236 -25.384 47.995 1.00 115.53 296 ARG A C 1
ATOM 2073 O O . ARG A 1 277 ? 20.098 -26.029 46.947 1.00 120.98 296 ARG A O 1
ATOM 2081 N N . SER A 1 278 ? 21.287 -24.589 48.188 1.00 127.75 297 SER A N 1
ATOM 2082 C CA . SER A 1 278 ? 22.196 -24.257 47.105 1.00 138.91 297 SER A CA 1
ATOM 2083 C C . SER A 1 278 ? 23.446 -23.612 47.684 1.00 139.79 297 SER A C 1
ATOM 2084 O O . SER A 1 278 ? 23.371 -22.896 48.684 1.00 140.90 297 SER A O 1
ATOM 2087 N N . SER A 1 279 ? 24.588 -23.875 47.052 1.00 141.92 298 SER A N 1
ATOM 2088 C CA . SER A 1 279 ? 25.760 -23.028 47.209 1.00 150.94 298 SER A CA 1
ATOM 2089 C C . SER A 1 279 ? 25.644 -21.745 46.395 1.00 167.77 298 SER A C 1
ATOM 2090 O O . SER A 1 279 ? 26.612 -20.977 46.347 1.00 166.05 298 SER A O 1
ATOM 2093 N N . ARG A 1 280 ? 24.492 -21.520 45.750 1.00 181.98 299 ARG A N 1
ATOM 2094 C CA . ARG A 1 280 ? 24.225 -20.320 44.964 1.00 187.88 299 ARG A CA 1
ATOM 2095 C C . ARG A 1 280 ? 24.700 -19.077 45.699 1.00 195.37 299 ARG A C 1
ATOM 2096 O O . ARG A 1 280 ? 24.382 -18.868 46.872 1.00 194.61 299 ARG A O 1
ATOM 2104 N N . LEU A 1 281 ? 25.473 -18.252 44.992 1.00 199.13 300 LEU A N 1
ATOM 2105 C CA . LEU A 1 281 ? 26.084 -17.062 45.569 1.00 196.86 300 LEU A CA 1
ATOM 2106 C C . LEU A 1 281 ? 25.053 -16.023 45.996 1.00 208.29 300 LEU A C 1
ATOM 2107 O O . LEU A 1 281 ? 25.412 -15.074 46.701 1.00 207.92 300 LEU A O 1
ATOM 2112 N N . ARG A 1 282 ? 23.776 -16.199 45.626 1.00 215.92 301 ARG A N 1
ATOM 2113 C CA . ARG A 1 282 ? 22.765 -15.144 45.736 1.00 215.95 301 ARG A CA 1
ATOM 2114 C C . ARG A 1 282 ? 21.516 -15.658 46.469 1.00 213.98 301 ARG A C 1
ATOM 2115 O O . ARG A 1 282 ? 20.522 -16.025 45.838 1.00 216.80 301 ARG A O 1
ATOM 2123 N N . GLU A 1 283 ? 21.576 -15.676 47.808 1.00 208.03 302 GLU A N 1
ATOM 2124 C CA . GLU A 1 283 ? 20.387 -15.606 48.675 1.00 204.21 302 GLU A CA 1
ATOM 2125 C C . GLU A 1 283 ? 19.415 -16.788 48.510 1.00 197.80 302 GLU A C 1
ATOM 2126 O O . GLU A 1 283 ? 18.201 -16.593 48.440 1.00 201.86 302 GLU A O 1
ATOM 2132 N N . ALA A 1 284 ? 19.939 -18.014 48.469 1.00 183.72 303 ALA A N 1
ATOM 2133 C CA . ALA A 1 284 ? 19.152 -19.193 48.104 1.00 173.07 303 ALA A CA 1
ATOM 2134 C C . ALA A 1 284 ? 18.254 -19.707 49.245 1.00 169.11 303 ALA A C 1
ATOM 2135 O O . ALA A 1 284 ? 18.258 -19.193 50.367 1.00 169.69 303 ALA A O 1
ATOM 2137 N N . ASP A 1 285 ? 17.475 -20.765 48.934 1.00 153.32 304 ASP A N 1
ATOM 2138 C CA . ASP A 1 285 ? 16.436 -21.370 49.769 1.00 120.35 304 ASP A CA 1
ATOM 2139 C C . ASP A 1 285 ? 17.048 -22.446 50.686 1.00 94.95 304 ASP A C 1
ATOM 2140 O O . ASP A 1 285 ? 18.270 -22.592 50.748 1.00 111.97 304 ASP A O 1
ATOM 2145 N N . THR A 1 286 ? 16.219 -23.222 51.415 1.00 72.19 305 THR A N 1
ATOM 2146 C CA . THR A 1 286 ? 16.732 -24.185 52.399 1.00 78.67 305 THR A CA 1
ATOM 2147 C C . THR A 1 286 ? 16.203 -25.608 52.192 1.00 73.37 305 THR A C 1
ATOM 2148 O O . THR A 1 286 ? 15.176 -25.823 51.549 1.00 70.81 305 THR A O 1
ATOM 2152 N N . GLU A 1 287 ? 16.896 -26.567 52.826 1.00 72.10 306 GLU A N 1
ATOM 2153 C CA . GLU A 1 287 ? 16.668 -28.002 52.751 1.00 73.73 306 GLU A CA 1
ATOM 2154 C C . GLU A 1 287 ? 17.183 -28.619 54.035 1.00 71.08 306 GLU A C 1
ATOM 2155 O O . GLU A 1 287 ? 17.986 -28.030 54.756 1.00 73.83 306 GLU A O 1
ATOM 2161 N N . ILE A 1 288 ? 16.791 -29.860 54.242 1.00 65.76 307 ILE A N 1
ATOM 2162 C CA . ILE A 1 288 ? 17.267 -30.657 55.364 1.00 50.85 307 ILE A CA 1
ATOM 2163 C C . ILE A 1 288 ? 18.300 -31.643 54.834 1.00 62.57 307 ILE A C 1
ATOM 2164 O O . ILE A 1 288 ? 17.971 -32.540 54.048 1.00 64.74 307 ILE A O 1
ATOM 2169 N N . GLN A 1 289 ? 19.546 -31.484 55.269 1.00 58.63 308 GLN A N 1
ATOM 2170 C CA . GLN A 1 289 ? 20.657 -32.295 54.789 1.00 53.57 308 GLN A CA 1
ATOM 2171 C C . GLN A 1 289 ? 21.014 -33.342 55.836 1.00 61.44 308 GLN A C 1
ATOM 2172 O O . GLN A 1 289 ? 21.363 -32.998 56.970 1.00 61.02 308 GLN A O 1
ATOM 2178 N N . VAL A 1 290 ? 20.931 -34.612 55.451 1.00 54.20 309 VAL A N 1
ATOM 2179 C CA . VAL A 1 290 ? 21.340 -35.728 56.296 1.00 47.12 309 VAL A CA 1
ATOM 2180 C C . VAL A 1 290 ? 22.596 -36.333 55.687 1.00 52.38 309 VAL A C 1
ATOM 2181 O O . VAL A 1 290 ? 22.561 -36.857 54.567 1.00 63.64 309 VAL A O 1
ATOM 2185 N N . VAL A 1 291 ? 23.704 -36.257 56.419 1.00 56.59 310 VAL A N 1
ATOM 2186 C CA . VAL A 1 291 ? 24.991 -36.776 55.970 1.00 55.32 310 VAL A CA 1
ATOM 2187 C C . VAL A 1 291 ? 25.254 -38.077 56.711 1.00 57.42 310 VAL A C 1
ATOM 2188 O O . VAL A 1 291 ? 25.231 -38.110 57.948 1.00 60.00 310 VAL A O 1
ATOM 2192 N N . LEU A 1 292 ? 25.507 -39.146 55.960 1.00 57.39 311 LEU A N 1
ATOM 2193 C CA . LEU A 1 292 ? 25.723 -40.472 56.519 1.00 61.78 311 LEU A CA 1
ATOM 2194 C C . LEU A 1 292 ? 27.143 -40.919 56.203 1.00 68.96 311 LEU A C 1
ATOM 2195 O O . LEU A 1 292 ? 27.543 -40.959 55.034 1.00 64.42 311 LEU A O 1
ATOM 2200 N N . VAL A 1 293 ? 27.896 -41.258 57.247 1.00 51.03 312 VAL A N 1
ATOM 2201 C CA . VAL A 1 293 ? 29.298 -41.635 57.131 1.00 54.77 312 VAL A CA 1
ATOM 2202 C C . VAL A 1 293 ? 29.502 -42.941 57.882 1.00 51.79 312 VAL A C 1
ATOM 2203 O O . VAL A 1 293 ? 29.039 -43.087 59.018 1.00 70.29 312 VAL A O 1
ATOM 2207 N N . GLU A 1 294 ? 30.188 -43.887 57.251 1.00 62.29 313 GLU A N 1
ATOM 2208 C CA . GLU A 1 294 ? 30.523 -45.165 57.866 1.00 79.06 313 GLU A CA 1
ATOM 2209 C C . GLU A 1 294 ? 32.037 -45.229 58.012 1.00 84.02 313 GLU A C 1
ATOM 2210 O O . GLU A 1 294 ? 32.761 -45.303 57.013 1.00 100.51 313 GLU A O 1
ATOM 2216 N N . ASN A 1 295 ? 32.514 -45.173 59.250 1.00 87.18 314 ASN A N 1
ATOM 2217 C CA . ASN A 1 295 ? 33.930 -45.311 59.546 1.00 106.97 314 ASN A CA 1
ATOM 2218 C C . ASN A 1 295 ? 34.254 -46.767 59.861 1.00 100.16 314 ASN A C 1
ATOM 2219 O O . ASN A 1 295 ? 33.431 -47.502 60.412 1.00 97.06 314 ASN A O 1
ATOM 2224 N N . GLY A 1 296 ? 35.449 -47.194 59.471 1.00 94.08 315 GLY A N 1
ATOM 2225 C CA . GLY A 1 296 ? 35.785 -48.596 59.516 1.00 98.31 315 GLY A CA 1
ATOM 2226 C C . GLY A 1 296 ? 35.674 -49.244 58.148 1.00 109.46 315 GLY A C 1
ATOM 2227 O O . GLY A 1 296 ? 35.282 -48.609 57.163 1.00 119.08 315 GLY A O 1
ATOM 2228 N N . PRO A 1 297 ? 36.038 -50.523 58.059 1.00 118.79 316 PRO A N 1
ATOM 2229 C CA . PRO A 1 297 ? 36.107 -51.214 56.757 1.00 128.36 316 PRO A CA 1
ATOM 2230 C C . PRO A 1 297 ? 34.815 -51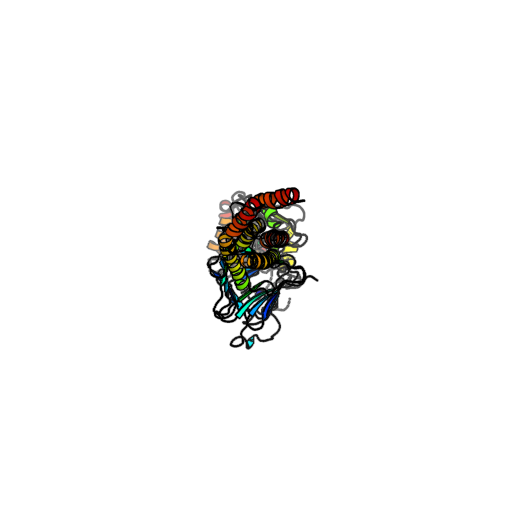.950 56.408 1.00 137.58 316 PRO A C 1
ATOM 2231 O O . PRO A 1 297 ? 34.791 -53.178 56.284 1.00 154.06 316 PRO A O 1
ATOM 2235 N N . GLU A 1 298 ? 33.726 -51.213 56.228 1.00 132.63 317 GLU A N 1
ATOM 2236 C CA . GLU A 1 298 ? 32.442 -51.879 56.041 1.00 141.60 317 GLU A CA 1
ATOM 2237 C C . GLU A 1 298 ? 31.891 -51.701 54.625 1.00 121.12 317 GLU A C 1
ATOM 2238 O O . GLU A 1 298 ? 32.523 -51.116 53.737 1.00 100.94 317 GLU A O 1
ATOM 2244 N N . THR A 1 299 ? 30.678 -52.223 54.442 1.00 112.57 318 THR A N 1
ATOM 2245 C CA . THR A 1 299 ? 29.963 -52.242 53.173 1.00 126.25 318 THR A CA 1
ATOM 2246 C C . THR A 1 299 ? 29.354 -50.876 52.902 1.00 118.36 318 THR A C 1
ATOM 2247 O O . THR A 1 299 ? 29.817 -49.871 53.443 1.00 136.94 318 THR A O 1
ATOM 2251 N N . GLY A 1 300 ? 28.383 -50.809 52.003 1.00 107.78 319 GLY A N 1
ATOM 2252 C CA . GLY A 1 300 ? 27.618 -49.588 51.854 1.00 97.65 319 GLY A CA 1
ATOM 2253 C C . GLY A 1 300 ? 26.567 -49.421 52.936 1.00 84.38 319 GLY A C 1
ATOM 2254 O O . GLY A 1 300 ? 25.374 -49.315 52.638 1.00 89.56 319 GLY A O 1
ATOM 2255 N N . GLY A 1 301 ? 26.998 -49.424 54.201 1.00 66.32 320 GLY A N 1
ATOM 2256 C CA . GLY A 1 301 ? 26.082 -49.112 55.290 1.00 65.11 320 GLY A CA 1
ATOM 2257 C C . GLY A 1 301 ? 25.459 -47.731 55.174 1.00 59.03 320 GLY A C 1
ATOM 2258 O O . GLY A 1 301 ? 24.285 -47.546 55.498 1.00 76.44 320 GLY A O 1
ATOM 2259 N N . ALA A 1 302 ? 26.239 -46.744 54.712 1.00 61.30 321 ALA A N 1
ATOM 2260 C CA . ALA A 1 302 ? 25.739 -45.389 54.505 1.00 63.40 321 ALA A CA 1
ATOM 2261 C C . ALA A 1 302 ? 24.656 -45.368 53.435 1.00 62.17 321 ALA A C 1
ATOM 2262 O O . ALA A 1 302 ? 23.608 -44.735 53.607 1.00 66.73 321 ALA A O 1
ATOM 2264 N N . GLY A 1 303 ? 24.888 -46.067 52.322 1.00 68.73 322 GLY A N 1
ATOM 2265 C CA . GLY A 1 303 ? 23.873 -46.142 51.285 1.00 54.65 322 GLY A CA 1
ATOM 2266 C C . GLY A 1 303 ? 22.662 -46.950 51.711 1.00 63.57 322 GLY A C 1
ATOM 2267 O O . GLY A 1 303 ? 21.531 -46.643 51.324 1.00 66.10 322 GLY A O 1
ATOM 2268 N N . ARG A 1 304 ? 22.879 -47.994 52.515 1.00 59.74 323 ARG A N 1
ATOM 2269 C CA . ARG A 1 304 ? 21.758 -48.796 52.997 1.00 66.54 323 ARG A CA 1
ATOM 2270 C C . ARG A 1 304 ? 20.897 -48.010 53.977 1.00 69.46 323 ARG A C 1
ATOM 2271 O O . ARG A 1 304 ? 19.663 -48.057 53.901 1.00 75.22 323 ARG A O 1
ATOM 2279 N N . LEU A 1 305 ? 21.526 -47.278 54.899 1.00 58.14 324 LEU A N 1
ATOM 2280 C CA . LEU A 1 305 ? 20.760 -46.431 55.807 1.00 61.35 324 LEU A CA 1
ATOM 2281 C C . LEU A 1 305 ? 20.081 -45.295 55.054 1.00 64.10 324 LEU A C 1
ATOM 2282 O O . LEU A 1 305 ? 18.974 -44.878 55.415 1.00 64.10 324 LEU A O 1
ATOM 2287 N N . ALA A 1 306 ? 20.727 -44.784 54.003 1.00 64.64 325 ALA A N 1
ATOM 2288 C CA . ALA A 1 306 ? 20.105 -43.742 53.193 1.00 61.30 325 ALA A CA 1
ATOM 2289 C C . ALA A 1 306 ? 18.827 -44.248 52.537 1.00 59.41 325 ALA A C 1
ATOM 2290 O O . ALA A 1 306 ? 17.832 -43.518 52.453 1.00 61.86 325 ALA A O 1
ATOM 2292 N N . ARG A 1 307 ? 18.834 -45.499 52.069 1.00 59.34 326 ARG A N 1
ATOM 2293 C CA . ARG A 1 307 ? 17.631 -46.067 51.469 1.00 68.15 326 ARG A CA 1
ATOM 2294 C C . ARG A 1 307 ? 16.566 -46.349 52.521 1.00 58.06 326 ARG A C 1
ATOM 2295 O O . ARG A 1 307 ? 15.368 -46.201 52.254 1.00 68.48 326 ARG A O 1
ATOM 2303 N N . ALA A 1 308 ? 16.982 -46.752 53.724 1.00 62.10 327 ALA A N 1
ATOM 2304 C CA . ALA A 1 308 ? 16.022 -46.942 54.806 1.00 69.13 327 ALA A CA 1
ATOM 2305 C C . ALA A 1 308 ? 15.376 -45.626 55.217 1.00 71.27 327 ALA A C 1
ATOM 2306 O O . ALA A 1 308 ? 14.230 -45.616 55.680 1.00 67.62 327 ALA A O 1
ATOM 2308 N N . LEU A 1 309 ? 16.090 -44.510 55.061 1.00 67.36 328 LEU A N 1
ATOM 2309 C CA . LEU A 1 309 ? 15.496 -43.214 55.368 1.00 79.65 328 LEU A CA 1
ATOM 2310 C C . LEU A 1 309 ? 14.486 -42.804 54.303 1.00 80.27 328 LEU A C 1
ATOM 2311 O O . LEU A 1 309 ? 13.437 -42.233 54.624 1.00 76.37 328 LEU A O 1
ATOM 2316 N N . LEU A 1 310 ? 14.789 -43.087 53.025 1.00 70.45 329 LEU A N 1
ATOM 2317 C CA . LEU A 1 310 ? 13.801 -42.798 51.989 1.00 70.09 329 LEU A CA 1
ATOM 2318 C C . LEU A 1 310 ? 12.562 -43.669 52.163 1.00 68.00 329 LEU A C 1
ATOM 2319 O O . LEU A 1 310 ? 11.436 -43.199 51.962 1.00 69.45 329 LEU A O 1
ATOM 2324 N N . ALA A 1 311 ? 12.748 -44.937 52.541 1.00 57.57 330 ALA A N 1
ATOM 2325 C CA . ALA A 1 311 ? 11.602 -45.815 52.756 1.00 65.55 330 ALA A CA 1
ATOM 2326 C C . ALA A 1 311 ? 10.756 -45.342 53.932 1.00 68.84 330 ALA A C 1
ATOM 2327 O O . ALA A 1 311 ? 9.522 -45.409 53.883 1.00 73.32 330 ALA A O 1
ATOM 2329 N N . ASP A 1 312 ? 11.403 -44.860 54.997 1.00 81.55 331 ASP A N 1
ATOM 2330 C CA . ASP A 1 312 ? 10.662 -44.319 56.132 1.00 70.39 331 ASP A CA 1
ATOM 2331 C C . ASP A 1 312 ? 9.885 -43.067 55.744 1.00 74.56 331 ASP A C 1
ATOM 2332 O O . ASP A 1 312 ? 8.823 -42.793 56.316 1.00 73.93 331 ASP A O 1
ATOM 2337 N N . VAL A 1 313 ? 10.389 -42.305 54.773 1.00 77.95 332 VAL A N 1
ATOM 2338 C CA . VAL A 1 313 ? 9.663 -41.136 54.287 1.00 71.91 332 VAL A CA 1
ATOM 2339 C C . VAL A 1 313 ? 8.507 -41.551 53.385 1.00 76.93 332 VAL A C 1
ATOM 2340 O O . VAL A 1 313 ? 7.420 -40.967 53.442 1.00 76.53 332 VAL A O 1
ATOM 2344 N N . ALA A 1 314 ? 8.712 -42.569 52.547 1.00 75.41 333 ALA A N 1
ATOM 2345 C CA . ALA A 1 314 ? 7.628 -43.044 51.694 1.00 77.90 333 ALA A CA 1
ATOM 2346 C C . ALA A 1 314 ? 6.481 -43.625 52.512 1.00 75.99 333 ALA A C 1
ATOM 2347 O O . ALA A 1 314 ? 5.336 -43.645 52.048 1.00 68.04 333 ALA A O 1
ATOM 2349 N N . GLU A 1 315 ? 6.763 -44.089 53.729 1.00 84.42 334 GLU A N 1
ATOM 2350 C CA . GLU A 1 315 ? 5.746 -44.699 54.576 1.00 84.81 334 GLU A CA 1
ATOM 2351 C C . GLU A 1 315 ? 5.147 -43.716 55.576 1.00 77.43 334 GLU A C 1
ATOM 2352 O O . GLU A 1 315 ? 3.930 -43.721 55.793 1.00 67.02 334 GLU A O 1
ATOM 2358 N N . ASN A 1 316 ? 5.974 -42.865 56.189 1.00 61.30 335 ASN A N 1
ATOM 2359 C CA . ASN A 1 316 ? 5.521 -41.963 57.243 1.00 74.02 335 ASN A CA 1
ATOM 2360 C C . ASN A 1 316 ? 5.859 -40.503 56.952 1.00 80.41 335 ASN A C 1
ATOM 2361 O O . ASN A 1 316 ? 5.959 -39.701 57.886 1.00 84.98 335 ASN A O 1
ATOM 2366 N N . GLY A 1 317 ? 6.029 -40.138 55.680 1.00 84.32 336 GLY A N 1
ATOM 2367 C CA . GLY A 1 317 ? 6.446 -38.781 55.362 1.00 84.65 336 GLY A CA 1
ATOM 2368 C C . GLY A 1 317 ? 5.411 -37.740 55.740 1.00 77.20 336 GLY A C 1
ATOM 2369 O O . GLY A 1 317 ? 5.754 -36.649 56.203 1.00 75.27 336 GLY A O 1
ATOM 2370 N N . GLU A 1 318 ? 4.131 -38.062 55.543 1.00 89.25 337 GLU A N 1
ATOM 2371 C CA . GLU A 1 318 ? 3.062 -37.146 55.925 1.00 85.16 337 GLU A CA 1
ATOM 2372 C C . GLU A 1 318 ? 3.096 -36.851 57.418 1.00 84.70 337 GLU A C 1
ATOM 2373 O O . GLU A 1 318 ? 3.015 -35.689 57.833 1.00 76.30 337 GLU A O 1
ATOM 2379 N N . ALA A 1 319 ? 3.219 -37.895 58.241 1.00 87.08 338 ALA A N 1
ATOM 2380 C CA . ALA A 1 319 ? 3.256 -37.711 59.686 1.00 80.33 338 ALA A CA 1
ATOM 2381 C C . ALA A 1 319 ? 4.562 -37.088 60.160 1.00 78.74 338 ALA A C 1
ATOM 2382 O O . ALA A 1 319 ? 4.584 -36.462 61.225 1.00 91.43 338 ALA A O 1
ATOM 2384 N N . LEU A 1 320 ? 5.646 -37.245 59.400 1.00 67.41 339 LEU A N 1
ATOM 2385 C CA . LEU A 1 320 ? 6.928 -36.642 59.741 1.00 73.11 339 LEU A CA 1
ATOM 2386 C C . LEU A 1 320 ? 7.093 -35.234 59.187 1.00 77.32 339 LEU A C 1
ATOM 2387 O O . LEU A 1 320 ? 8.004 -34.519 59.618 1.00 87.23 339 LEU A O 1
ATOM 2392 N N . GLY A 1 321 ? 6.242 -34.819 58.253 1.00 72.45 340 GLY A N 1
ATOM 2393 C CA . GLY A 1 321 ? 6.353 -33.508 57.651 1.00 74.87 340 GLY A CA 1
ATOM 2394 C C . GLY A 1 321 ? 7.328 -33.407 56.501 1.00 78.36 340 GLY A C 1
ATOM 2395 O O . GLY A 1 321 ? 7.704 -32.290 56.128 1.00 82.40 340 GLY A O 1
ATOM 2396 N N . VAL A 1 322 ? 7.752 -34.531 55.930 1.00 76.86 341 VAL A N 1
ATOM 2397 C CA . VAL A 1 322 ? 8.684 -34.546 54.809 1.00 78.97 341 VAL A CA 1
ATOM 2398 C C . VAL A 1 322 ? 7.880 -34.675 53.524 1.00 68.70 341 VAL A C 1
ATOM 2399 O O . VAL A 1 322 ? 7.090 -35.613 53.368 1.00 81.41 341 VAL A O 1
ATOM 2403 N N . LEU A 1 323 ? 8.087 -33.737 52.601 1.00 79.06 342 LEU A N 1
ATOM 2404 C CA . LEU A 1 323 ? 7.379 -33.741 51.326 1.00 84.91 342 LEU A CA 1
ATOM 2405 C C . LEU A 1 323 ? 8.094 -34.574 50.268 1.00 83.10 342 LEU A C 1
ATOM 2406 O O . LEU A 1 323 ? 7.440 -35.273 49.487 1.00 94.24 342 LEU A O 1
ATOM 2411 N N . GLU A 1 324 ? 9.424 -34.513 50.225 1.00 84.38 343 GLU A N 1
ATOM 2412 C CA . GLU A 1 324 ? 10.201 -35.284 49.264 1.00 90.63 343 GLU A CA 1
ATOM 2413 C C . GLU A 1 324 ? 11.577 -35.560 49.854 1.00 87.50 343 GLU A C 1
ATOM 2414 O O . GLU A 1 324 ? 12.078 -34.805 50.691 1.00 77.04 343 GLU A O 1
ATOM 2420 N N . ALA A 1 325 ? 12.181 -36.664 49.415 1.00 82.54 344 ALA A N 1
ATOM 2421 C CA . ALA A 1 325 ? 13.458 -37.108 49.965 1.00 75.41 344 ALA A CA 1
ATOM 2422 C C . ALA A 1 325 ? 14.282 -37.721 48.842 1.00 77.84 344 ALA A C 1
ATOM 2423 O O . ALA A 1 325 ? 13.911 -38.766 48.300 1.00 72.11 344 ALA A O 1
ATOM 2425 N N . THR A 1 326 ? 15.393 -37.079 48.500 1.00 73.60 345 THR A N 1
ATOM 2426 C CA . THR A 1 326 ? 16.329 -37.586 47.508 1.00 73.47 345 THR A CA 1
ATOM 2427 C C . THR A 1 326 ? 17.615 -38.023 48.196 1.00 82.28 345 THR A C 1
ATOM 2428 O O . THR A 1 326 ? 17.799 -37.836 49.403 1.00 65.66 345 THR A O 1
ATOM 2432 N N . MET A 1 327 ? 18.516 -38.611 47.411 1.00 71.79 346 MET A N 1
ATOM 2433 C CA . MET A 1 327 ? 19.780 -39.066 47.966 1.00 77.65 346 MET A CA 1
ATOM 2434 C C . MET A 1 327 ? 20.839 -39.082 46.876 1.00 75.04 346 MET A C 1
ATOM 2435 O O . MET A 1 327 ? 20.526 -39.117 45.683 1.00 78.63 346 MET A O 1
ATOM 2440 N N . ARG A 1 328 ? 22.096 -39.041 47.309 1.00 66.99 347 ARG A N 1
ATOM 2441 C CA . ARG A 1 328 ? 23.240 -39.304 46.451 1.00 69.90 347 ARG A CA 1
ATOM 2442 C C . ARG A 1 328 ? 24.298 -40.016 47.282 1.00 75.43 347 ARG A C 1
ATOM 2443 O O . ARG A 1 328 ? 24.252 -40.013 48.515 1.00 71.74 347 ARG A O 1
ATOM 2451 N N . GLU A 1 329 ? 25.255 -40.639 46.600 1.00 76.41 348 GLU A N 1
ATOM 2452 C CA . GLU A 1 329 ? 26.190 -41.528 47.274 1.00 84.32 348 GLU A CA 1
ATOM 2453 C C . GLU A 1 329 ? 27.548 -41.453 46.590 1.00 81.07 348 GLU A C 1
ATOM 2454 O O . GLU A 1 329 ? 27.653 -41.112 45.409 1.00 73.30 348 GLU A O 1
ATOM 2460 N N . SER A 1 330 ? 28.590 -41.769 47.354 1.00 69.76 349 SER A N 1
ATOM 2461 C CA . SER A 1 330 ? 29.944 -41.852 46.832 1.00 71.26 349 SER A CA 1
ATOM 2462 C C . SER A 1 330 ? 30.186 -43.226 46.208 1.00 73.52 349 SER A C 1
ATOM 2463 O O . SER A 1 330 ? 29.395 -44.160 46.365 1.00 67.42 349 SER A O 1
ATOM 2466 N N . GLY A 1 331 ? 31.306 -43.344 45.496 1.00 78.86 350 GLY A N 1
ATOM 2467 C CA . GLY A 1 331 ? 31.603 -44.548 44.745 1.00 86.27 350 GLY A CA 1
ATOM 2468 C C . GLY A 1 331 ? 32.376 -45.608 45.501 1.00 96.24 350 GLY A C 1
ATOM 2469 O O . GLY A 1 331 ? 32.162 -45.819 46.698 1.00 80.55 350 GLY A O 1
ATOM 2470 N N . ALA A 1 332 ? 33.288 -46.280 44.803 1.00 99.49 351 ALA A N 1
ATOM 2471 C CA . ALA A 1 332 ? 34.007 -47.409 45.369 1.00 97.50 351 ALA A CA 1
ATOM 2472 C C . ALA A 1 332 ? 35.195 -46.944 46.201 1.00 82.86 351 ALA A C 1
ATOM 2473 O O . ALA A 1 332 ? 35.855 -45.950 45.886 1.00 77.33 351 ALA A O 1
ATOM 2475 N N . HIS A 1 333 ? 35.476 -47.698 47.260 1.00 86.77 352 HIS A N 1
ATOM 2476 C CA . HIS A 1 333 ? 36.554 -47.358 48.178 1.00 87.16 352 HIS A CA 1
ATOM 2477 C C . HIS A 1 333 ? 37.910 -47.649 47.542 1.00 93.44 352 HIS A C 1
ATOM 2478 O O . HIS A 1 333 ? 38.139 -48.742 47.018 1.00 99.98 352 HIS A O 1
ATOM 2485 N N . VAL A 1 334 ? 38.814 -46.669 47.602 1.00 87.89 353 VAL A N 1
ATOM 2486 C CA . VAL A 1 334 ? 40.164 -46.801 47.062 1.00 98.09 353 VAL A CA 1
ATOM 2487 C C . VAL A 1 334 ? 41.097 -47.273 48.169 1.00 89.56 353 VAL A C 1
ATOM 2488 O O . VAL A 1 334 ? 41.062 -46.757 49.292 1.00 87.28 353 VAL A O 1
ATOM 2492 N N . TRP A 1 335 ? 41.941 -48.256 47.854 1.00 93.19 354 TRP A N 1
ATOM 2493 C CA . TRP A 1 335 ? 42.822 -48.875 48.836 1.00 102.96 354 TRP A CA 1
ATOM 2494 C C . TRP A 1 335 ? 44.285 -48.478 48.691 1.00 117.61 354 TRP A C 1
ATOM 2495 O O . TRP A 1 335 ? 45.130 -49.016 49.416 1.00 130.55 354 TRP A O 1
ATOM 2506 N N . GLY A 1 336 ? 44.614 -47.561 47.788 1.00 115.52 355 GLY A N 1
ATOM 2507 C CA . GLY A 1 336 ? 46.000 -47.183 47.601 1.00 117.37 355 GLY A CA 1
ATOM 2508 C C . GLY A 1 336 ? 46.269 -45.713 47.837 1.00 118.33 355 GLY A C 1
ATOM 2509 O O . GLY A 1 336 ? 45.601 -45.071 48.653 1.00 128.49 355 GLY A O 1
ATOM 2510 N N . SER A 1 337 ? 47.257 -45.172 47.131 1.00 128.81 356 SER A N 1
ATOM 2511 C CA . SER A 1 337 ? 47.579 -43.754 47.198 1.00 140.27 356 SER A CA 1
ATOM 2512 C C . SER A 1 337 ? 46.756 -43.025 46.142 1.00 155.70 356 SER A C 1
ATOM 2513 O O . SER A 1 337 ? 46.877 -43.315 44.947 1.00 159.09 356 SER A O 1
ATOM 2516 N N . SER A 1 338 ? 45.920 -42.090 46.582 1.00 157.34 357 SER A N 1
ATOM 2517 C CA . SER A 1 338 ? 45.035 -41.372 45.670 1.00 151.95 357 SER A CA 1
ATOM 2518 C C . SER A 1 338 ? 45.822 -40.446 44.748 1.00 148.48 357 SER A C 1
ATOM 2519 O O . SER A 1 338 ? 45.861 -40.650 43.534 1.00 139.26 357 SER A O 1
ATOM 2522 N N . GLN B 2 15 ? 38.560 -11.376 90.847 1.00 84.94 40 GLN B N 1
ATOM 2523 C CA . GLN B 2 15 ? 38.643 -11.339 92.303 1.00 73.19 40 GLN B CA 1
ATOM 2524 C C . GLN B 2 15 ? 39.810 -12.176 92.819 1.00 62.80 40 GLN B C 1
ATOM 2525 O O . GLN B 2 15 ? 40.131 -12.146 94.006 1.00 76.29 40 GLN B O 1
ATOM 2531 N N . GLN B 2 16 ? 40.438 -12.923 91.919 1.00 52.58 41 GLN B N 1
ATOM 2532 C CA . GLN B 2 16 ? 41.650 -13.645 92.262 1.00 69.58 41 GLN B CA 1
ATOM 2533 C C . GLN B 2 16 ? 42.850 -12.705 92.179 1.00 74.45 41 GLN B C 1
ATOM 2534 O O . GLN B 2 16 ? 42.860 -11.772 91.370 1.00 65.97 41 GLN B O 1
ATOM 2540 N N . PRO B 2 17 ? 43.869 -12.920 93.008 1.00 62.78 42 PRO B N 1
ATOM 2541 C CA . PRO B 2 17 ? 45.073 -12.086 92.920 1.00 55.12 42 PRO B CA 1
ATOM 2542 C C . PRO B 2 17 ? 45.765 -12.291 91.583 1.00 59.64 42 PRO B C 1
ATOM 2543 O O . PRO B 2 17 ? 45.757 -13.385 91.014 1.00 59.65 42 PRO B O 1
ATOM 2547 N N . ARG B 2 18 ? 46.372 -11.219 91.080 1.00 48.56 43 ARG B N 1
ATOM 2548 C CA . ARG B 2 18 ? 47.025 -11.284 89.782 1.00 49.19 43 ARG B CA 1
ATOM 2549 C C . ARG B 2 18 ? 48.270 -10.412 89.784 1.00 52.80 43 ARG B C 1
ATOM 2550 O O . ARG B 2 18 ? 48.373 -9.441 90.539 1.00 56.01 43 ARG B O 1
ATOM 2558 N N . MET B 2 19 ? 49.215 -10.780 88.929 1.00 55.77 44 MET B N 1
ATOM 2559 C CA . MET B 2 19 ? 50.431 -10.014 88.681 1.00 53.88 44 MET B CA 1
ATOM 2560 C C . MET B 2 19 ? 50.291 -9.437 87.276 1.00 54.46 44 MET B C 1
ATOM 2561 O O . MET B 2 19 ? 50.641 -10.091 86.289 1.00 58.40 44 MET B O 1
ATOM 2566 N N . ALA B 2 20 ? 49.769 -8.217 87.188 1.00 49.46 45 ALA B N 1
ATOM 2567 C CA . ALA B 2 20 ? 49.429 -7.595 85.918 1.00 56.65 45 ALA B CA 1
ATOM 2568 C C . ALA B 2 20 ? 50.539 -6.666 85.449 1.00 63.76 45 ALA B C 1
ATOM 2569 O O . ALA B 2 20 ? 51.232 -6.039 86.254 1.00 68.80 45 ALA B O 1
ATOM 2571 N N . THR B 2 21 ? 50.694 -6.579 84.129 1.00 54.98 46 THR B N 1
ATOM 2572 C CA . THR B 2 21 ? 51.702 -5.733 83.508 1.00 55.77 46 THR B CA 1
ATOM 2573 C C . THR B 2 21 ? 51.052 -4.851 82.454 1.00 51.10 46 THR B C 1
ATOM 2574 O O . THR B 2 21 ? 50.157 -5.293 81.728 1.00 61.14 46 THR B O 1
ATOM 2578 N N . GLU B 2 22 ? 51.508 -3.603 82.375 1.00 54.08 47 GLU B N 1
ATOM 2579 C CA . GLU B 2 22 ? 51.043 -2.653 81.367 1.00 59.96 47 GLU B CA 1
ATOM 2580 C C . GLU B 2 22 ? 52.217 -1.759 80.995 1.00 65.96 47 GLU B C 1
ATOM 2581 O O . GLU B 2 22 ? 52.691 -0.978 81.827 1.00 56.10 47 GLU B O 1
ATOM 2587 N N . ARG B 2 23 ? 52.688 -1.883 79.752 1.00 51.47 48 ARG B N 1
ATOM 2588 C CA . ARG B 2 23 ? 53.824 -1.106 79.248 1.00 59.94 48 ARG B CA 1
ATOM 2589 C C . ARG B 2 23 ? 55.073 -1.303 80.106 1.00 61.74 48 ARG B C 1
ATOM 2590 O O . ARG B 2 23 ? 55.848 -0.371 80.333 1.00 51.15 48 ARG B O 1
ATOM 2598 N N . GLY B 2 24 ? 55.274 -2.530 80.586 1.00 46.28 49 GLY B N 1
ATOM 2599 C CA . GLY B 2 24 ? 56.412 -2.842 81.423 1.00 50.61 49 GLY B CA 1
ATOM 2600 C C . GLY B 2 24 ? 56.245 -2.522 82.892 1.00 53.64 49 GLY B C 1
ATOM 2601 O O . GLY B 2 24 ? 57.101 -2.918 83.694 1.00 56.47 49 GLY B O 1
ATOM 2602 N N . ASN B 2 25 ? 55.187 -1.810 83.273 1.00 42.66 50 ASN B N 1
ATOM 2603 C CA . ASN B 2 25 ? 54.915 -1.567 84.682 1.00 43.96 50 ASN B CA 1
ATOM 2604 C C . ASN B 2 25 ? 54.360 -2.831 85.324 1.00 56.92 50 ASN B C 1
ATOM 2605 O O . ASN B 2 25 ? 53.557 -3.550 84.725 1.00 52.31 50 ASN B O 1
ATOM 2610 N N . LEU B 2 26 ? 54.789 -3.097 86.553 1.00 48.97 51 LEU B N 1
ATOM 2611 C CA . LEU B 2 26 ? 54.402 -4.298 87.283 1.00 40.78 51 LEU B CA 1
ATOM 2612 C C . LEU B 2 26 ? 53.443 -3.906 88.398 1.00 56.47 51 LEU B C 1
ATOM 2613 O O . LEU B 2 26 ? 53.805 -3.128 89.286 1.00 57.72 51 LEU B O 1
ATOM 2618 N N . VAL B 2 27 ? 52.227 -4.443 88.353 1.00 49.71 52 VAL B N 1
ATOM 2619 C CA . VAL B 2 27 ? 51.187 -4.126 89.326 1.00 48.72 52 VAL B CA 1
ATOM 2620 C C . VAL B 2 27 ? 50.706 -5.425 89.957 1.00 52.00 52 VAL B C 1
ATOM 2621 O O . VAL B 2 27 ? 50.175 -6.300 89.262 1.00 52.01 52 VAL B O 1
ATOM 2625 N N . PHE B 2 28 ? 50.890 -5.549 91.270 1.00 49.30 53 PHE B N 1
ATOM 2626 C CA . PHE B 2 28 ? 50.314 -6.648 92.038 1.00 51.64 53 PHE B CA 1
ATOM 2627 C C . PHE B 2 28 ? 48.923 -6.216 92.491 1.00 52.72 53 PHE B C 1
ATOM 2628 O O . PHE B 2 28 ? 48.785 -5.404 93.411 1.00 53.31 53 PHE B O 1
ATOM 2636 N N . LEU B 2 29 ? 47.891 -6.736 91.825 1.00 56.84 54 LEU B N 1
ATOM 2637 C CA . LEU B 2 29 ? 46.511 -6.292 91.999 1.00 43.96 54 LEU B CA 1
ATOM 2638 C C . LEU B 2 29 ? 45.726 -7.333 92.784 1.00 59.30 54 LEU B C 1
ATOM 2639 O O . LEU B 2 29 ? 45.805 -8.528 92.484 1.00 61.82 54 LEU B O 1
ATOM 2644 N N . THR B 2 30 ? 44.963 -6.878 93.778 1.00 48.62 55 THR B N 1
ATOM 2645 C CA . THR B 2 30 ? 44.181 -7.747 94.648 1.00 55.17 55 THR B CA 1
ATOM 2646 C C . THR B 2 30 ? 42.712 -7.321 94.635 1.00 58.00 55 THR B C 1
ATOM 2647 O O . THR B 2 30 ? 42.383 -6.169 94.342 1.00 55.26 55 THR B O 1
ATOM 2651 N N . GLY B 2 31 ? 41.827 -8.269 94.958 1.00 68.08 56 GLY B N 1
ATOM 2652 C CA . GLY B 2 31 ? 40.391 -8.069 94.870 1.00 46.53 56 GLY B CA 1
ATOM 2653 C C . GLY B 2 31 ? 39.844 -7.018 95.826 1.00 54.98 56 GLY B C 1
ATOM 2654 O O . GLY B 2 31 ? 40.574 -6.344 96.554 1.00 60.23 56 GLY B O 1
ATOM 2655 N N . SER B 2 32 ? 38.504 -6.900 95.823 1.00 59.42 57 SER B N 1
ATOM 2656 C CA . SER B 2 32 ? 37.850 -5.777 96.492 1.00 69.70 57 SER B CA 1
ATOM 2657 C C . SER B 2 32 ? 38.113 -5.774 97.994 1.00 84.81 57 SER B C 1
ATOM 2658 O O . SER B 2 32 ? 38.370 -4.717 98.582 1.00 82.96 57 SER B O 1
ATOM 2661 N N . ALA B 2 33 ? 38.042 -6.941 98.635 1.00 65.28 58 ALA B N 1
ATOM 2662 C CA . ALA B 2 33 ? 38.228 -7.037 100.079 1.00 70.37 58 ALA B CA 1
ATOM 2663 C C . ALA B 2 33 ? 39.430 -7.895 100.456 1.00 54.93 58 ALA B C 1
ATOM 2664 O O . ALA B 2 33 ? 39.518 -8.365 101.594 1.00 61.82 58 ALA B O 1
ATOM 2666 N N . GLN B 2 34 ? 40.358 -8.104 99.529 1.00 57.77 59 GLN B N 1
ATOM 2667 C CA . GLN B 2 34 ? 41.526 -8.938 99.761 1.00 56.52 59 GLN B CA 1
ATOM 2668 C C . GLN B 2 34 ? 42.728 -8.072 100.113 1.00 46.71 59 GLN B C 1
ATOM 2669 O O . GLN B 2 34 ? 42.738 -6.861 99.887 1.00 63.71 59 GLN B O 1
ATOM 2675 N N . ASN B 2 35 ? 43.753 -8.712 100.667 1.00 52.85 60 ASN B N 1
ATOM 2676 C CA . ASN B 2 35 ? 44.929 -8.010 101.154 1.00 48.49 60 ASN B CA 1
ATOM 2677 C C . ASN B 2 35 ? 46.179 -8.433 100.394 1.00 49.50 60 ASN B C 1
ATOM 2678 O O . ASN B 2 35 ? 46.249 -9.516 99.807 1.00 51.84 60 ASN B O 1
ATOM 2683 N N . ILE B 2 36 ? 47.167 -7.541 100.407 1.00 46.75 61 ILE B N 1
ATOM 2684 C CA . ILE B 2 36 ? 48.538 -7.850 100.020 1.00 47.92 61 ILE B CA 1
ATOM 2685 C C . ILE B 2 36 ? 49.349 -7.886 101.305 1.00 50.94 61 ILE B C 1
ATOM 2686 O O . ILE B 2 36 ? 49.504 -6.858 101.977 1.00 56.78 61 ILE B O 1
ATOM 2691 N N . GLU B 2 37 ? 49.851 -9.064 101.660 1.00 54.18 62 GLU B N 1
ATOM 2692 C CA . GLU B 2 37 ? 50.463 -9.283 102.963 1.00 54.76 62 GLU B CA 1
ATOM 2693 C C . GLU B 2 37 ? 51.908 -9.725 102.790 1.00 56.27 62 GLU B C 1
ATOM 2694 O O . GLU B 2 37 ? 52.172 -10.791 102.223 1.00 58.83 62 GLU B O 1
ATOM 2700 N N . PHE B 2 38 ? 52.835 -8.903 103.276 1.00 52.30 63 PHE B N 1
ATOM 2701 C CA . PHE B 2 38 ? 54.231 -9.293 103.396 1.00 49.59 63 PHE B CA 1
ATOM 2702 C C . PHE B 2 38 ? 54.424 -9.977 104.744 1.00 66.30 63 PHE B C 1
ATOM 2703 O O . PHE B 2 38 ? 53.985 -9.458 105.775 1.00 71.36 63 PHE B O 1
ATOM 2711 N N . ARG B 2 39 ? 55.064 -11.144 104.734 1.00 60.34 64 ARG B N 1
ATOM 2712 C CA . ARG B 2 39 ? 55.330 -11.891 105.960 1.00 61.60 64 ARG B CA 1
ATOM 2713 C C . ARG B 2 39 ? 56.794 -12.297 105.976 1.00 55.60 64 ARG B C 1
ATOM 2714 O O . ARG B 2 39 ? 57.269 -12.940 105.036 1.00 59.25 64 ARG B O 1
ATOM 2722 N N . THR B 2 40 ? 57.500 -11.931 107.042 1.00 61.38 65 THR B N 1
ATOM 2723 C CA . THR B 2 40 ? 58.917 -12.218 107.183 1.00 55.72 65 THR B CA 1
ATOM 2724 C C . THR B 2 40 ? 59.150 -13.218 108.309 1.00 56.60 65 THR B C 1
ATOM 2725 O O . THR B 2 40 ? 58.386 -13.283 109.276 1.00 65.18 65 THR B O 1
ATOM 2729 N N . GLY B 2 41 ? 60.219 -13.994 108.159 1.00 53.34 66 GLY B N 1
ATOM 2730 C CA . GLY B 2 41 ? 60.742 -14.810 109.237 1.00 51.16 66 GLY B CA 1
ATOM 2731 C C . GLY B 2 41 ? 61.903 -14.115 109.933 1.00 70.45 66 GLY B C 1
ATOM 2732 O O . GLY B 2 41 ? 62.196 -12.943 109.714 1.00 72.71 66 GLY B O 1
ATOM 2733 N N . SER B 2 42 ? 62.573 -14.879 110.791 1.00 61.75 67 SER B N 1
ATOM 2734 C CA . SER B 2 42 ? 63.741 -14.346 111.480 1.00 72.05 67 SER B CA 1
ATOM 2735 C C . SER B 2 42 ? 64.818 -13.998 110.461 1.00 68.38 67 SER B C 1
ATOM 2736 O O . SER B 2 42 ? 65.230 -14.845 109.662 1.00 62.45 67 SER B O 1
ATOM 2739 N N . LEU B 2 43 ? 65.258 -12.741 110.483 1.00 56.42 68 LEU B N 1
ATOM 2740 C CA . LEU B 2 43 ? 66.228 -12.153 109.559 1.00 73.26 68 LEU B CA 1
ATOM 2741 C C . LEU B 2 43 ? 65.692 -11.960 108.145 1.00 62.03 68 LEU B C 1
ATOM 2742 O O . LEU B 2 43 ? 66.446 -11.519 107.269 1.00 80.22 68 LEU B O 1
ATOM 2747 N N . GLY B 2 44 ? 64.423 -12.275 107.888 1.00 57.92 69 GLY B N 1
ATOM 2748 C CA . GLY B 2 44 ? 63.848 -12.008 106.584 1.00 67.05 69 GLY B CA 1
ATOM 2749 C C . GLY B 2 44 ? 63.511 -10.539 106.403 1.00 57.43 69 GLY B C 1
ATOM 2750 O O . GLY B 2 44 ? 63.131 -9.840 107.342 1.00 57.52 69 GLY B O 1
ATOM 2751 N N . LYS B 2 45 ? 63.651 -10.068 105.165 1.00 62.07 70 LYS B N 1
ATOM 2752 C CA . LYS B 2 45 ? 63.484 -8.658 104.849 1.00 48.42 70 LYS B CA 1
ATOM 2753 C C . LYS B 2 45 ? 62.659 -8.487 103.583 1.00 57.33 70 LYS B C 1
ATOM 2754 O O . LYS B 2 45 ? 62.696 -9.323 102.675 1.00 54.77 70 LYS B O 1
ATOM 2760 N N . ILE B 2 46 ? 61.908 -7.390 103.542 1.00 53.86 71 ILE B N 1
ATOM 2761 C CA . ILE B 2 46 ? 61.234 -6.921 102.338 1.00 53.75 71 ILE B CA 1
ATOM 2762 C C . ILE B 2 46 ? 61.941 -5.646 101.902 1.00 61.04 71 ILE B C 1
ATOM 2763 O O . ILE B 2 46 ? 61.992 -4.667 102.657 1.00 66.78 71 ILE B O 1
ATOM 2768 N N . LYS B 2 47 ? 62.499 -5.659 100.696 1.00 61.32 72 LYS B N 1
ATOM 2769 C CA . LYS B 2 47 ? 63.259 -4.534 100.168 1.00 56.65 72 LYS B CA 1
ATOM 2770 C C . LYS B 2 47 ? 62.461 -3.869 99.057 1.00 60.76 72 LYS B C 1
ATOM 2771 O O . LYS B 2 47 ? 62.023 -4.537 98.115 1.00 57.78 72 LYS B O 1
ATOM 2777 N N . LEU B 2 48 ? 62.278 -2.557 99.167 1.00 50.65 73 LEU B N 1
ATOM 2778 C CA . LEU B 2 48 ? 61.604 -1.754 98.149 1.00 49.19 73 LEU B CA 1
ATOM 2779 C C . LEU B 2 48 ? 62.619 -0.737 97.641 1.00 59.65 73 LEU B C 1
ATOM 2780 O O . LEU B 2 48 ? 62.869 0.279 98.297 1.00 61.26 73 LEU B O 1
ATOM 2785 N N . ASN B 2 49 ? 63.201 -1.014 96.471 1.00 52.81 74 ASN B N 1
ATOM 2786 C CA . ASN B 2 49 ? 64.281 -0.199 95.912 1.00 54.69 74 ASN B CA 1
ATOM 2787 C C . ASN B 2 49 ? 65.448 -0.074 96.890 1.00 59.98 74 ASN B C 1
ATOM 2788 O O . ASN B 2 49 ? 65.923 1.022 97.195 1.00 59.34 74 ASN B O 1
ATOM 2793 N N . ASP B 2 50 ? 65.901 -1.222 97.393 1.00 65.80 75 ASP B N 1
ATOM 2794 C CA . ASP B 2 50 ? 67.028 -1.338 98.314 1.00 69.54 75 ASP B CA 1
ATOM 2795 C C . ASP B 2 50 ? 66.764 -0.716 99.680 1.00 71.84 75 ASP B C 1
ATOM 2796 O O . ASP B 2 50 ? 67.713 -0.484 100.438 1.00 80.19 75 ASP B O 1
ATOM 2801 N N . GLU B 2 51 ? 65.508 -0.444 100.023 1.00 60.84 76 GLU B N 1
ATOM 2802 C CA . GLU B 2 51 ? 65.146 0.124 101.316 1.00 52.97 76 GLU B CA 1
ATOM 2803 C C . GLU B 2 51 ? 64.415 -0.932 102.136 1.00 69.01 76 GLU B C 1
ATOM 2804 O O . GLU B 2 51 ? 63.417 -1.499 101.676 1.00 68.92 76 GLU B O 1
ATOM 2810 N N . ASP B 2 52 ? 64.918 -1.201 103.340 1.00 64.67 77 ASP B N 1
ATOM 2811 C CA . ASP B 2 52 ? 64.289 -2.170 104.230 1.00 56.05 77 ASP B CA 1
ATOM 2812 C C . ASP B 2 52 ? 62.951 -1.616 104.707 1.00 60.87 77 ASP B C 1
ATOM 2813 O O . ASP B 2 52 ? 62.903 -0.573 105.366 1.00 52.68 77 ASP B O 1
ATOM 2818 N N . LEU B 2 53 ? 61.864 -2.316 104.376 1.00 44.31 78 LEU B N 1
ATOM 2819 C CA . LEU B 2 53 ? 60.537 -1.834 104.744 1.00 56.91 78 LEU B CA 1
ATOM 2820 C C . LEU B 2 53 ? 60.356 -1.808 106.256 1.00 55.27 78 LEU B C 1
ATOM 2821 O O . LEU B 2 53 ? 59.753 -0.876 106.800 1.00 53.42 78 LEU B O 1
ATOM 2826 N N . SER B 2 54 ? 60.878 -2.820 106.953 1.00 44.60 79 SER B N 1
ATOM 2827 C CA . SER B 2 54 ? 60.728 -2.865 108.403 1.00 45.75 79 SER B CA 1
ATOM 2828 C C . SER B 2 54 ? 61.509 -1.741 109.077 1.00 47.72 79 SER B C 1
ATOM 2829 O O . SER B 2 54 ? 61.037 -1.153 110.057 1.00 55.34 79 SER B O 1
ATOM 2832 N N . GLU B 2 55 ? 62.703 -1.426 108.566 1.00 59.50 80 GLU B N 1
ATOM 2833 C CA . GLU B 2 55 ? 63.476 -0.322 109.130 1.00 54.08 80 GLU B CA 1
ATOM 2834 C C . GLU B 2 55 ? 62.742 1.003 108.965 1.00 52.14 80 GLU B C 1
ATOM 2835 O O . GLU B 2 55 ? 62.797 1.867 109.849 1.00 58.54 80 GLU B O 1
ATOM 2841 N N . CYS B 2 56 ? 62.055 1.185 107.836 1.00 56.31 81 CYS B N 1
ATOM 2842 C CA . CYS B 2 56 ? 61.316 2.424 107.620 1.00 57.61 81 CYS B CA 1
ATOM 2843 C C . CYS B 2 56 ? 60.154 2.551 108.594 1.00 50.42 81 CYS B C 1
ATOM 2844 O O . CYS B 2 56 ? 59.903 3.638 109.127 1.00 60.23 81 CYS B O 1
ATOM 2847 N N . LEU B 2 57 ? 59.436 1.452 108.846 1.00 51.82 82 LEU B N 1
ATOM 2848 C CA . LEU B 2 57 ? 58.331 1.503 109.798 1.00 52.68 82 LEU B CA 1
ATOM 2849 C C . LEU B 2 57 ? 58.832 1.799 111.206 1.00 57.61 82 LEU B C 1
ATOM 2850 O O . LEU B 2 57 ? 58.171 2.511 111.971 1.00 53.73 82 LEU B O 1
ATOM 2855 N N . HIS B 2 58 ? 59.999 1.259 111.567 1.00 52.13 83 HIS B N 1
ATOM 2856 C CA . HIS B 2 58 ? 60.569 1.542 112.881 1.00 52.38 83 HIS B CA 1
ATOM 2857 C C . HIS B 2 58 ? 60.999 2.999 112.996 1.00 54.27 83 HIS B C 1
ATOM 2858 O O . HIS B 2 58 ? 60.850 3.614 114.059 1.00 52.20 83 HIS B O 1
ATOM 2865 N N . GLN B 2 59 ? 61.535 3.568 111.913 1.00 53.10 84 GLN B N 1
ATOM 2866 C CA . GLN B 2 59 ? 61.946 4.968 111.945 1.00 54.64 84 GLN B CA 1
ATOM 2867 C C . GLN B 2 59 ? 60.743 5.889 112.108 1.00 49.28 84 GLN B C 1
ATOM 2868 O O . GLN B 2 59 ? 60.824 6.913 112.797 1.00 62.40 84 GLN B O 1
ATOM 2874 N N . ILE B 2 60 ? 59.618 5.541 111.478 1.00 50.16 85 ILE B N 1
ATOM 2875 C CA . ILE B 2 60 ? 58.380 6.286 111.694 1.00 62.11 85 ILE B CA 1
ATOM 2876 C C . ILE B 2 60 ? 57.964 6.202 113.155 1.00 63.71 85 ILE B C 1
ATOM 2877 O O . ILE B 2 60 ? 57.557 7.200 113.761 1.00 54.73 85 ILE B O 1
ATOM 2882 N N . GLN B 2 61 ? 58.065 5.008 113.743 1.00 52.27 86 GLN B N 1
ATOM 2883 C CA . GLN B 2 61 ? 57.690 4.837 115.142 1.00 55.70 86 GLN B CA 1
ATOM 2884 C C . GLN B 2 61 ? 58.640 5.592 116.064 1.00 52.47 86 GLN B C 1
ATOM 2885 O O . GLN B 2 61 ? 58.204 6.202 117.048 1.00 58.85 86 GLN B O 1
ATOM 2891 N N . LYS B 2 62 ? 59.940 5.571 115.760 1.00 50.48 87 LYS B N 1
ATOM 2892 C CA . LYS B 2 62 ? 60.895 6.300 116.590 1.00 61.31 87 LYS B CA 1
ATOM 2893 C C . LYS B 2 62 ? 60.675 7.804 116.485 1.00 47.66 87 LYS B C 1
ATOM 2894 O O . LYS B 2 62 ? 60.802 8.527 117.480 1.00 50.93 87 LYS B O 1
ATOM 2900 N N . ASN B 2 63 ? 60.350 8.293 115.286 1.00 43.26 88 ASN B N 1
ATOM 2901 C CA . ASN B 2 63 ? 59.979 9.697 115.143 1.00 48.29 88 ASN B CA 1
ATOM 2902 C C . ASN B 2 63 ? 58.730 10.013 115.954 1.00 51.81 88 ASN B C 1
ATOM 2903 O O . ASN B 2 63 ? 58.650 11.063 116.602 1.00 56.36 88 ASN B O 1
ATOM 2908 N N . LYS B 2 64 ? 57.748 9.108 115.935 1.00 46.74 89 LYS B N 1
ATOM 2909 C CA . LYS B 2 64 ? 56.524 9.305 116.706 1.00 51.84 89 LYS B CA 1
ATOM 2910 C C . LYS B 2 64 ? 56.820 9.425 118.195 1.00 52.36 89 LYS B C 1
ATOM 2911 O O . LYS B 2 64 ? 56.238 10.270 118.886 1.00 60.73 89 LYS B O 1
ATOM 2917 N N . GLU B 2 65 ? 57.727 8.593 118.707 1.00 44.82 90 GLU B N 1
ATOM 2918 C CA . GLU B 2 65 ? 58.026 8.606 120.135 1.00 49.63 90 GLU B CA 1
ATOM 2919 C C . GLU B 2 65 ? 58.933 9.771 120.513 1.00 51.19 90 GLU B C 1
ATOM 2920 O O . GLU B 2 65 ? 58.774 10.358 121.590 1.00 60.24 90 GLU B O 1
ATOM 2926 N N . ASP B 2 66 ? 59.888 10.121 119.647 1.00 52.58 91 ASP B N 1
ATOM 2927 C CA . ASP B 2 66 ? 60.718 11.293 119.906 1.00 49.73 91 ASP B CA 1
ATOM 2928 C C . ASP B 2 66 ? 59.890 12.572 119.907 1.00 58.32 91 ASP B C 1
ATOM 2929 O O . ASP B 2 66 ? 60.192 13.507 120.657 1.00 50.60 91 ASP B O 1
ATOM 2934 N N . ILE B 2 67 ? 58.844 12.627 119.082 1.00 50.11 92 ILE B N 1
ATOM 2935 C CA . ILE B 2 67 ? 57.960 13.788 119.068 1.00 55.29 92 ILE B CA 1
ATOM 2936 C C . ILE B 2 67 ? 57.164 13.873 120.364 1.00 55.73 92 ILE B C 1
ATOM 2937 O O . ILE B 2 67 ? 56.951 14.964 120.905 1.00 53.08 92 ILE B O 1
ATOM 2942 N N . ILE B 2 68 ? 56.721 12.727 120.887 1.00 60.80 93 ILE B N 1
ATOM 2943 C CA . ILE B 2 68 ? 55.955 12.716 122.132 1.00 48.25 93 ILE B CA 1
ATOM 2944 C C . ILE B 2 68 ? 56.778 13.300 123.275 1.00 63.52 93 ILE B C 1
ATOM 2945 O O . ILE B 2 68 ? 56.296 14.137 124.046 1.00 62.18 93 ILE B O 1
ATOM 2950 N N . GLU B 2 69 ? 58.047 12.897 123.379 1.00 52.28 94 GLU B N 1
ATOM 2951 C CA . GLU B 2 69 ? 58.910 13.439 124.424 1.00 60.25 94 GLU B CA 1
ATOM 2952 C C . GLU B 2 69 ? 59.217 14.913 124.183 1.00 63.31 94 GLU B C 1
ATOM 2953 O O . GLU B 2 69 ? 59.294 15.694 125.137 1.00 62.74 94 GLU B O 1
ATOM 2959 N N . LEU B 2 70 ? 59.405 15.314 122.922 1.00 58.15 95 LEU B N 1
ATOM 2960 C CA . LEU B 2 70 ? 59.651 16.727 122.639 1.00 60.75 95 LEU B CA 1
ATOM 2961 C C . LEU B 2 70 ? 58.469 17.589 123.071 1.00 57.58 95 LEU B C 1
ATOM 2962 O O . LEU B 2 70 ? 58.650 18.719 123.539 1.00 60.06 95 LEU B O 1
ATOM 2967 N N . LYS B 2 71 ? 57.246 17.068 122.920 1.00 55.82 96 LYS B N 1
ATOM 2968 C CA . LYS B 2 71 ? 56.076 17.777 123.428 1.00 66.90 96 LYS B CA 1
ATOM 2969 C C . LYS B 2 71 ? 56.113 17.874 124.947 1.00 67.62 96 LYS B C 1
ATOM 2970 O O . LYS B 2 71 ? 55.741 18.907 125.519 1.00 81.61 96 LYS B O 1
ATOM 2976 N N . GLY B 2 72 ? 56.548 16.804 125.621 1.00 66.97 97 GLY B N 1
ATOM 2977 C CA . GLY B 2 72 ? 56.649 16.860 127.071 1.00 62.32 97 GLY B CA 1
ATOM 2978 C C . GLY B 2 72 ? 57.654 17.891 127.543 1.00 70.53 97 GLY B C 1
ATOM 2979 O O . GLY B 2 72 ? 57.451 18.549 128.567 1.00 84.65 97 GLY B O 1
ATOM 2980 N N . SER B 2 73 ? 58.752 18.048 126.804 1.00 71.17 98 SER B N 1
ATOM 2981 C CA . SER B 2 73 ? 59.726 19.088 127.099 1.00 71.36 98 SER B CA 1
ATOM 2982 C C . SER B 2 73 ? 59.250 20.476 126.690 1.00 78.18 98 SER B C 1
ATOM 2983 O O . SER B 2 73 ? 59.856 21.467 127.110 1.00 73.80 98 SER B O 1
ATOM 2986 N N . ALA B 2 74 ? 58.194 20.573 125.878 1.00 81.00 99 ALA B N 1
ATOM 2987 C CA . ALA B 2 74 ? 57.580 21.860 125.579 1.00 79.24 99 ALA B CA 1
ATOM 2988 C C . ALA B 2 74 ? 56.580 22.279 126.648 1.00 76.74 99 ALA B C 1
ATOM 2989 O O . ALA B 2 74 ? 56.272 23.468 126.761 1.00 91.47 99 ALA B O 1
ATOM 2991 N N . ILE B 2 75 ? 56.070 21.328 127.420 1.00 92.65 100 ILE B N 1
ATOM 2992 C CA . ILE B 2 75 ? 55.227 21.603 128.575 1.00 94.83 100 ILE B CA 1
ATOM 2993 C C . ILE B 2 75 ? 56.127 21.973 129.746 1.00 89.99 100 ILE B C 1
ATOM 2994 O O . ILE B 2 75 ? 57.270 21.511 129.853 1.00 114.85 100 ILE B O 1
ATOM 2999 N N . GLY B 2 76 ? 55.646 22.879 130.588 1.00 89.99 101 GLY B N 1
ATOM 3000 C CA . GLY B 2 76 ? 56.466 23.430 131.641 1.00 108.08 101 GLY B CA 1
ATOM 3001 C C . GLY B 2 76 ? 57.287 24.632 131.237 1.00 108.59 101 GLY B C 1
ATOM 3002 O O . GLY B 2 76 ? 57.999 25.190 132.082 1.00 115.01 101 GLY B O 1
ATOM 3003 N N . LEU B 2 77 ? 57.219 25.043 129.980 1.00 104.47 102 LEU B N 1
ATOM 3004 C CA . LEU B 2 77 ? 57.894 26.252 129.548 1.00 103.92 102 LEU B CA 1
ATOM 3005 C C . LEU B 2 77 ? 57.051 27.471 129.910 1.00 112.84 102 LEU B C 1
ATOM 3006 O O . LEU B 2 77 ? 55.837 27.358 130.102 1.00 117.37 102 LEU B O 1
ATOM 3011 N N . PRO B 2 78 ? 57.688 28.652 130.059 1.00 117.34 103 PRO B N 1
ATOM 3012 C CA . PRO B 2 78 ? 56.959 29.840 130.539 1.00 119.63 103 PRO B CA 1
ATOM 3013 C C . PRO B 2 78 ? 55.672 30.123 129.783 1.00 123.92 103 PRO B C 1
ATOM 3014 O O . PRO B 2 78 ? 55.500 29.636 128.660 1.00 117.53 103 PRO B O 1
ATOM 3018 N N . GLN B 2 79 ? 54.771 30.890 130.413 1.00 134.46 104 GLN B N 1
ATOM 3019 C CA . GLN B 2 79 ? 53.426 31.182 129.918 1.00 140.87 104 GLN B CA 1
ATOM 3020 C C . GLN B 2 79 ? 53.430 31.294 128.404 1.00 141.96 104 GLN B C 1
ATOM 3021 O O . GLN B 2 79 ? 52.794 30.491 127.711 1.00 142.54 104 GLN B O 1
ATOM 3027 N N . ASN B 2 80 ? 54.130 32.307 127.898 1.00 144.11 105 ASN B N 1
ATOM 3028 C CA . ASN B 2 80 ? 54.603 32.336 126.518 1.00 143.85 105 ASN B CA 1
ATOM 3029 C C . ASN B 2 80 ? 55.681 33.411 126.465 1.00 140.22 105 ASN B C 1
ATOM 3030 O O . ASN B 2 80 ? 55.377 34.602 126.589 1.00 135.09 105 ASN B O 1
ATOM 3035 N N . ILE B 2 81 ? 56.932 32.978 126.287 1.00 141.63 106 ILE B N 1
ATOM 3036 C CA . ILE B 2 81 ? 58.085 33.868 126.331 1.00 138.56 106 ILE B CA 1
ATOM 3037 C C . ILE B 2 81 ? 58.053 34.889 125.202 1.00 140.23 106 ILE B C 1
ATOM 3038 O O . ILE B 2 81 ? 58.763 35.898 125.260 1.00 139.46 106 ILE B O 1
ATOM 3043 N N . SER B 2 82 ? 57.234 34.663 124.169 1.00 148.51 107 SER B N 1
ATOM 3044 C CA . SER B 2 82 ? 57.209 35.578 123.032 1.00 153.60 107 SER B CA 1
ATOM 3045 C C . SER B 2 82 ? 56.885 37.009 123.465 1.00 162.34 107 SER B C 1
ATOM 3046 O O . SER B 2 82 ? 57.533 37.960 123.021 1.00 161.67 107 SER B O 1
ATOM 3049 N N . SER B 2 83 ? 55.880 37.174 124.336 1.00 164.88 108 SER B N 1
ATOM 3050 C CA . SER B 2 83 ? 55.533 38.498 124.843 1.00 161.92 108 SER B CA 1
ATOM 3051 C C . SER B 2 83 ? 56.608 39.016 125.784 1.00 161.89 108 SER B C 1
ATOM 3052 O O . SER B 2 83 ? 56.930 40.210 125.776 1.00 169.15 108 SER B O 1
ATOM 3055 N N . GLN B 2 84 ? 57.192 38.126 126.588 1.00 152.08 109 GLN B N 1
ATOM 3056 C CA . GLN B 2 84 ? 58.245 38.526 127.507 1.00 141.88 109 GLN B CA 1
ATOM 3057 C C . GLN B 2 84 ? 59.511 38.932 126.769 1.00 139.99 109 GLN B C 1
ATOM 3058 O O . GLN B 2 84 ? 60.467 39.379 127.411 1.00 125.55 109 GLN B O 1
ATOM 3064 N N . ILE B 2 85 ? 59.532 38.772 125.443 1.00 156.03 110 ILE B N 1
ATOM 3065 C CA . ILE B 2 85 ? 60.606 39.322 124.624 1.00 171.82 110 ILE B CA 1
ATOM 3066 C C . ILE B 2 85 ? 60.457 40.833 124.478 1.00 184.35 110 ILE B C 1
ATOM 3067 O O . ILE B 2 85 ? 61.449 41.570 124.502 1.00 188.31 110 ILE B O 1
ATOM 3072 N N . TYR B 2 86 ? 59.226 41.326 124.321 1.00 188.39 111 TYR B N 1
ATOM 3073 C CA . TYR B 2 86 ? 58.996 42.765 124.242 1.00 187.42 111 TYR B CA 1
ATOM 3074 C C . TYR B 2 86 ? 58.822 43.448 125.598 1.00 177.39 111 TYR B C 1
ATOM 3075 O O . TYR B 2 86 ? 58.271 44.554 125.656 1.00 180.10 111 TYR B O 1
ATOM 3084 N N . GLN B 2 87 ? 59.266 42.822 126.685 1.00 168.59 112 GLN B N 1
ATOM 3085 C CA . GLN B 2 87 ? 59.636 43.569 127.878 1.00 163.75 112 GLN B CA 1
ATOM 3086 C C . GLN B 2 87 ? 61.139 43.591 128.097 1.00 150.85 112 GLN B C 1
ATOM 3087 O O . GLN B 2 87 ? 61.616 44.291 128.997 1.00 152.75 112 GLN B O 1
ATOM 3093 N N . LEU B 2 88 ? 61.888 42.836 127.295 1.00 174.16 113 LEU B N 1
ATOM 3094 C CA . LEU B 2 88 ? 63.339 42.940 127.295 1.00 167.24 113 LEU B CA 1
ATOM 3095 C C . LEU B 2 88 ? 63.762 44.240 126.630 1.00 169.51 113 LEU B C 1
ATOM 3096 O O . LEU B 2 88 ? 64.314 45.137 127.277 1.00 166.08 113 LEU B O 1
ATOM 3101 N N . ASN B 2 89 ? 63.458 44.368 125.336 1.00 176.62 114 ASN B N 1
ATOM 3102 C CA . ASN B 2 89 ? 63.840 45.537 124.557 1.00 179.81 114 ASN B CA 1
ATOM 3103 C C . ASN B 2 89 ? 63.088 46.795 124.960 1.00 178.91 114 ASN B C 1
ATOM 3104 O O . ASN B 2 89 ? 63.585 47.899 124.717 1.00 178.12 114 ASN B O 1
ATOM 3109 N N . SER B 2 90 ? 61.909 46.653 125.566 1.00 176.59 115 SER B N 1
ATOM 3110 C CA . SER B 2 90 ? 61.206 47.816 126.097 1.00 175.46 115 SER B CA 1
ATOM 3111 C C . SER B 2 90 ? 62.054 48.543 127.131 1.00 176.20 115 SER B C 1
ATOM 3112 O O . SER B 2 90 ? 62.125 49.777 127.130 1.00 182.71 115 SER B O 1
ATOM 3115 N N . LYS B 2 91 ? 62.708 47.795 128.017 1.00 168.90 116 LYS B N 1
ATOM 3116 C CA . LYS B 2 91 ? 63.568 48.395 129.024 1.00 160.74 116 LYS B CA 1
ATOM 3117 C C . LYS B 2 91 ? 65.015 48.538 128.566 1.00 169.48 116 LYS B C 1
ATOM 3118 O O . LYS B 2 91 ? 65.797 49.211 129.245 1.00 171.24 116 LYS B O 1
ATOM 3124 N N . LEU B 2 92 ? 65.392 47.921 127.442 1.00 177.29 117 LEU B N 1
ATOM 3125 C CA . LEU B 2 92 ? 66.640 48.305 126.793 1.00 185.98 117 LEU B CA 1
ATOM 3126 C C . LEU B 2 92 ? 66.523 49.705 126.208 1.00 195.50 117 LEU B C 1
ATOM 3127 O O . LEU B 2 92 ? 67.454 50.511 126.317 1.00 196.19 117 LEU B O 1
ATOM 3132 N N . VAL B 2 93 ? 65.382 50.006 125.582 1.00 201.12 118 VAL B N 1
ATOM 3133 C CA . VAL B 2 93 ? 65.123 51.357 125.093 1.00 200.62 118 VAL B CA 1
ATOM 3134 C C . VAL B 2 93 ? 65.049 52.339 126.256 1.00 204.27 118 VAL B C 1
ATOM 3135 O O . VAL B 2 93 ? 65.468 53.497 126.141 1.00 201.53 118 VAL B O 1
ATOM 3139 N N . ASP B 2 94 ? 64.491 51.916 127.393 1.00 208.85 119 ASP B N 1
ATOM 3140 C CA . ASP B 2 94 ? 64.473 52.802 128.557 1.00 209.24 119 ASP B CA 1
ATOM 3141 C C . ASP B 2 94 ? 65.883 53.175 128.993 1.00 212.08 119 ASP B C 1
ATOM 3142 O O . ASP B 2 94 ? 66.176 54.349 129.243 1.00 208.45 119 ASP B O 1
ATOM 3147 N N . LEU B 2 95 ? 66.777 52.186 129.078 1.00 219.31 120 LEU B N 1
ATOM 3148 C CA . LEU B 2 95 ? 68.109 52.453 129.612 1.00 222.36 120 LEU B CA 1
ATOM 3149 C C . LEU B 2 95 ? 68.896 53.395 128.707 1.00 224.20 120 LEU B C 1
ATOM 3150 O O . LEU B 2 95 ? 69.572 54.312 129.188 1.00 227.33 120 LEU B O 1
ATOM 3155 N N . GLU B 2 96 ? 68.825 53.181 127.397 1.00 222.99 121 GLU B N 1
ATOM 3156 C CA . GLU B 2 96 ? 69.559 54.005 126.443 1.00 221.98 121 GLU B CA 1
ATOM 3157 C C . GLU B 2 96 ? 69.109 55.462 126.494 1.00 221.09 121 GLU B C 1
ATOM 3158 O O . GLU B 2 96 ? 69.883 56.349 126.857 1.00 219.56 121 GLU B O 1
ATOM 3164 N N . ASN C 2 13 ? 61.596 -25.259 99.058 1.00 99.41 38 ASN C N 1
ATOM 3165 C CA . ASN C 2 13 ? 60.441 -24.599 98.463 1.00 91.44 38 ASN C CA 1
ATOM 3166 C C . ASN C 2 13 ? 59.693 -23.762 99.499 1.00 77.78 38 ASN C C 1
ATOM 3167 O O . ASN C 2 13 ? 59.829 -22.539 99.532 1.00 89.08 38 ASN C O 1
ATOM 3172 N N . LEU C 2 14 ? 58.910 -24.428 100.351 1.00 79.31 39 LEU C N 1
ATOM 3173 C CA . LEU C 2 14 ? 58.036 -23.712 101.277 1.00 85.36 39 LEU C CA 1
ATOM 3174 C C . LEU C 2 14 ? 58.802 -22.938 102.349 1.00 85.09 39 LEU C C 1
ATOM 3175 O O . LEU C 2 14 ? 58.222 -22.059 102.996 1.00 82.45 39 LEU C O 1
ATOM 3180 N N . GLN C 2 15 ? 60.086 -23.231 102.544 1.00 74.73 40 GLN C N 1
ATOM 3181 C CA . GLN C 2 15 ? 60.884 -22.517 103.533 1.00 88.03 40 GLN C CA 1
ATOM 3182 C C . GLN C 2 15 ? 61.608 -21.308 102.960 1.00 80.17 40 GLN C C 1
ATOM 3183 O O . GLN C 2 15 ? 62.016 -20.426 103.725 1.00 86.08 40 GLN C O 1
ATOM 3189 N N . GLN C 2 16 ? 61.775 -21.249 101.652 1.00 84.66 41 GLN C N 1
ATOM 3190 C CA . GLN C 2 16 ? 62.522 -20.208 100.968 1.00 63.26 41 GLN C CA 1
ATOM 3191 C C . GLN C 2 16 ? 61.566 -19.164 100.409 1.00 51.74 41 GLN C C 1
ATOM 3192 O O . GLN C 2 16 ? 60.353 -19.384 100.353 1.00 61.62 41 GLN C O 1
ATOM 3198 N N . PRO C 2 17 ? 62.075 -17.988 100.019 1.00 51.68 42 PRO C N 1
ATOM 3199 C CA . PRO C 2 17 ? 61.187 -16.913 99.552 1.00 49.23 42 PRO C CA 1
ATOM 3200 C C . PRO C 2 17 ? 60.235 -17.376 98.459 1.00 59.26 42 PRO C C 1
ATOM 3201 O O . PRO C 2 17 ? 60.627 -18.052 97.505 1.00 52.50 42 PRO C O 1
ATOM 3205 N N . ARG C 2 18 ? 58.970 -16.999 98.607 1.00 52.84 43 ARG C N 1
ATOM 3206 C CA . ARG C 2 18 ? 57.936 -17.441 97.688 1.00 55.38 43 ARG C CA 1
ATOM 3207 C C . ARG C 2 18 ? 56.792 -16.443 97.730 1.00 59.20 43 ARG C C 1
ATOM 3208 O O . ARG C 2 18 ? 56.670 -15.647 98.664 1.00 54.38 43 ARG C O 1
ATOM 3216 N N . MET C 2 19 ? 55.957 -16.497 96.700 1.00 56.10 44 MET C N 1
ATOM 3217 C CA . MET C 2 19 ? 54.744 -15.699 96.614 1.00 54.37 44 MET C CA 1
ATOM 3218 C C . MET C 2 19 ? 53.575 -16.646 96.400 1.00 56.32 44 MET C C 1
ATOM 3219 O O . MET C 2 19 ? 53.613 -17.485 95.496 1.00 65.08 44 MET C O 1
ATOM 3224 N N . ALA C 2 20 ? 52.544 -16.518 97.231 1.00 57.23 45 ALA C N 1
ATOM 3225 C CA . ALA C 2 20 ? 51.417 -17.437 97.202 1.00 54.73 45 ALA C CA 1
ATOM 3226 C C . ALA C 2 20 ? 50.128 -16.666 97.447 1.00 60.43 45 ALA C C 1
ATOM 3227 O O . ALA C 2 20 ? 50.133 -15.451 97.668 1.00 59.27 45 ALA C O 1
ATOM 3229 N N . THR C 2 21 ? 49.012 -17.385 97.394 1.00 51.35 46 THR C N 1
ATOM 3230 C CA . THR C 2 21 ? 47.709 -16.819 97.695 1.00 54.61 46 THR C CA 1
ATOM 3231 C C . THR C 2 21 ? 47.089 -17.550 98.874 1.00 57.39 46 THR C C 1
ATOM 3232 O O . THR C 2 21 ? 47.423 -18.699 99.172 1.00 59.57 46 THR C O 1
ATOM 3236 N N . GLU C 2 22 ? 46.179 -16.859 99.550 1.00 61.94 47 GLU C N 1
ATOM 3237 C CA . GLU C 2 22 ? 45.544 -17.400 100.745 1.00 63.99 47 GLU C CA 1
ATOM 3238 C C . GLU C 2 22 ? 44.159 -16.765 100.822 1.00 75.94 47 GLU C C 1
ATOM 3239 O O . GLU C 2 22 ? 44.012 -15.629 101.286 1.00 68.51 47 GLU C O 1
ATOM 3245 N N . ARG C 2 23 ? 43.152 -17.506 100.370 1.00 59.84 48 ARG C N 1
ATOM 3246 C CA . ARG C 2 23 ? 41.755 -17.066 100.387 1.00 61.14 48 ARG C CA 1
ATOM 3247 C C . ARG C 2 23 ? 41.568 -15.697 99.722 1.00 69.72 48 ARG C C 1
ATOM 3248 O O . ARG C 2 23 ? 40.915 -14.796 100.254 1.00 61.76 48 ARG C O 1
ATOM 3256 N N . GLY C 2 24 ? 42.125 -15.545 98.518 1.00 57.91 49 GLY C N 1
ATOM 3257 C CA . GLY C 2 24 ? 42.003 -14.299 97.800 1.00 61.00 49 GLY C CA 1
ATOM 3258 C C . GLY C 2 24 ? 43.088 -13.284 98.091 1.00 58.21 49 GLY C C 1
ATOM 3259 O O . GLY C 2 24 ? 43.254 -12.337 97.316 1.00 55.93 49 GLY C O 1
ATOM 3260 N N . ASN C 2 25 ? 43.827 -13.453 99.184 1.00 53.42 50 ASN C N 1
ATOM 3261 C CA . ASN C 2 25 ? 44.884 -12.527 99.564 1.00 57.23 50 ASN C CA 1
ATOM 3262 C C . ASN C 2 25 ? 46.187 -12.906 98.872 1.00 61.51 50 ASN C C 1
ATOM 3263 O O . ASN C 2 25 ? 46.482 -14.089 98.678 1.00 55.89 50 ASN C O 1
ATOM 3268 N N . LEU C 2 26 ? 46.962 -11.894 98.492 1.00 51.25 51 LEU C N 1
ATOM 3269 C CA . LEU C 2 26 ? 48.301 -12.105 97.958 1.00 54.35 51 LEU C CA 1
ATOM 3270 C C . LEU C 2 26 ? 49.299 -12.042 99.108 1.00 56.07 51 LEU C C 1
ATOM 3271 O O . LEU C 2 26 ? 49.309 -11.073 99.875 1.00 55.85 51 LEU C O 1
ATOM 3276 N N . VAL C 2 27 ? 50.129 -13.076 99.231 1.00 47.01 52 VAL C N 1
ATOM 3277 C CA . VAL C 2 27 ? 51.033 -13.219 100.367 1.00 52.79 52 VAL C CA 1
ATOM 3278 C C . VAL C 2 27 ? 52.455 -13.393 99.851 1.00 49.47 52 VAL C C 1
ATOM 3279 O O . VAL C 2 27 ? 52.722 -14.299 99.053 1.00 54.76 52 VAL C O 1
ATOM 3283 N N . PHE C 2 28 ? 53.361 -12.532 100.306 1.00 52.70 53 PHE C N 1
ATOM 3284 C CA . PHE C 2 28 ? 54.791 -12.675 100.061 1.00 46.47 53 PHE C CA 1
ATOM 3285 C C . PHE C 2 28 ? 55.440 -13.164 101.349 1.00 60.15 53 PHE C C 1
ATOM 3286 O O . PHE C 2 28 ? 55.365 -12.487 102.379 1.00 56.66 53 PHE C O 1
ATOM 3294 N N . LEU C 2 29 ? 56.068 -14.336 101.292 1.00 61.59 54 LEU C N 1
ATOM 3295 C CA . LEU C 2 29 ? 56.687 -14.954 102.459 1.00 54.96 54 LEU C CA 1
ATOM 3296 C C . LEU C 2 29 ? 58.177 -15.114 102.195 1.00 58.27 54 LEU C C 1
ATOM 3297 O O . LEU C 2 29 ? 58.571 -15.797 101.244 1.00 54.86 54 LEU C O 1
ATOM 3302 N N . THR C 2 30 ? 59.000 -14.493 103.040 1.00 49.38 55 THR C N 1
ATOM 3303 C CA . THR C 2 30 ? 60.444 -14.544 102.848 1.00 56.98 55 THR C CA 1
ATOM 3304 C C . THR C 2 30 ? 61.062 -15.788 103.467 1.00 50.17 55 THR C C 1
ATOM 3305 O O . THR C 2 30 ? 62.029 -16.331 102.923 1.00 67.17 55 THR C O 1
ATOM 3309 N N . GLY C 2 31 ? 60.536 -16.247 104.594 1.00 61.11 56 GLY C N 1
ATOM 3310 C CA . GLY C 2 31 ? 61.185 -17.307 105.335 1.00 44.57 56 GLY C CA 1
ATOM 3311 C C . GLY C 2 31 ? 62.348 -16.770 106.147 1.00 57.39 56 GLY C C 1
ATOM 3312 O O . GLY C 2 31 ? 62.509 -15.562 106.347 1.00 58.02 56 GLY C O 1
ATOM 3313 N N . SER C 2 32 ? 63.180 -17.697 106.612 1.00 51.68 57 SER C N 1
ATOM 3314 C CA . SER C 2 32 ? 64.314 -17.337 107.449 1.00 58.19 57 SER C CA 1
ATOM 3315 C C . SER C 2 32 ? 65.482 -16.836 106.613 1.00 63.29 57 SER C C 1
ATOM 3316 O O . SER C 2 32 ? 65.842 -17.435 105.595 1.00 60.63 57 SER C O 1
ATOM 3319 N N . ALA C 2 33 ? 66.062 -15.716 107.049 1.00 60.12 58 ALA C N 1
ATOM 3320 C CA . ALA C 2 33 ? 67.352 -15.215 106.574 1.00 68.28 58 ALA C CA 1
ATOM 3321 C C . ALA C 2 33 ? 67.412 -15.006 105.062 1.00 66.39 58 ALA C C 1
ATOM 3322 O O . ALA C 2 33 ? 68.496 -15.053 104.472 1.00 57.64 58 ALA C O 1
ATOM 3324 N N . GLN C 2 34 ? 66.270 -14.781 104.417 1.00 51.13 59 GLN C N 1
ATOM 3325 C CA . GLN C 2 34 ? 66.236 -14.495 102.991 1.00 47.82 59 GLN C CA 1
ATOM 3326 C C . GLN C 2 34 ? 65.264 -13.350 102.741 1.00 57.40 59 GLN C C 1
ATOM 3327 O O . GLN C 2 34 ? 64.437 -13.016 103.592 1.00 54.46 59 GLN C O 1
ATOM 3333 N N . ASN C 2 35 ? 65.369 -12.748 101.558 1.00 57.89 60 ASN C N 1
ATOM 3334 C CA . ASN C 2 35 ? 64.646 -11.526 101.245 1.00 47.79 60 ASN C CA 1
ATOM 3335 C C . ASN C 2 35 ? 63.717 -11.716 100.053 1.00 55.44 60 ASN C C 1
ATOM 3336 O O . ASN C 2 35 ? 63.903 -12.607 99.219 1.00 52.57 60 ASN C O 1
ATOM 3341 N N . ILE C 2 36 ? 62.703 -10.856 99.994 1.00 51.41 61 ILE C N 1
ATOM 3342 C CA . ILE C 2 36 ? 61.894 -10.636 98.800 1.00 51.47 61 ILE C CA 1
ATOM 3343 C C . ILE C 2 36 ? 62.071 -9.173 98.424 1.00 56.06 61 ILE C C 1
ATOM 3344 O O . ILE C 2 36 ? 61.698 -8.280 99.195 1.00 56.01 61 ILE C O 1
ATOM 3349 N N . GLU C 2 37 ? 62.652 -8.924 97.254 1.00 50.78 62 GLU C N 1
ATOM 3350 C CA . GLU C 2 37 ? 63.084 -7.589 96.869 1.00 55.16 62 GLU C CA 1
ATOM 3351 C C . GLU C 2 37 ? 62.376 -7.140 95.597 1.00 60.21 62 GLU C C 1
ATOM 3352 O O . GLU C 2 37 ? 62.194 -7.926 94.662 1.00 55.56 62 GLU C O 1
ATOM 3358 N N . PHE C 2 38 ? 61.980 -5.870 95.574 1.00 53.55 63 PHE C N 1
ATOM 3359 C CA . PHE C 2 38 ? 61.342 -5.249 94.421 1.00 48.42 63 PHE C CA 1
ATOM 3360 C C . PHE C 2 38 ? 62.194 -4.059 94.008 1.00 57.37 63 PHE C C 1
ATOM 3361 O O . PHE C 2 38 ? 62.364 -3.116 94.788 1.00 55.49 63 PHE C O 1
ATOM 3369 N N . ARG C 2 39 ? 62.734 -4.103 92.792 1.00 57.94 64 ARG C N 1
ATOM 3370 C CA . ARG C 2 39 ? 63.592 -3.042 92.283 1.00 57.35 64 ARG C CA 1
ATOM 3371 C C . ARG C 2 39 ? 63.019 -2.494 90.985 1.00 64.50 64 ARG C C 1
ATOM 3372 O O . ARG C 2 39 ? 62.617 -3.260 90.104 1.00 62.26 64 ARG C O 1
ATOM 3380 N N . THR C 2 40 ? 62.982 -1.175 90.870 1.00 58.50 65 THR C N 1
ATOM 3381 C CA . THR C 2 40 ? 62.554 -0.500 89.660 1.00 54.95 65 THR C CA 1
ATOM 3382 C C . THR C 2 40 ? 63.776 0.139 89.007 1.00 60.92 65 THR C C 1
ATOM 3383 O O . THR C 2 40 ? 64.879 0.130 89.555 1.00 65.67 65 THR C O 1
ATOM 3387 N N . GLY C 2 41 ? 63.570 0.729 87.833 1.00 67.89 66 GLY C N 1
ATOM 3388 C CA . GLY C 2 41 ? 64.632 1.418 87.135 1.00 57.66 66 GLY C CA 1
ATOM 3389 C C . GLY C 2 41 ? 64.948 2.768 87.751 1.00 65.56 66 GLY C C 1
ATOM 3390 O O . GLY C 2 41 ? 64.361 3.203 88.744 1.00 64.92 66 GLY C O 1
ATOM 3391 N N . SER C 2 42 ? 65.910 3.450 87.124 1.00 83.68 67 SER C N 1
ATOM 3392 C CA . SER C 2 42 ? 66.371 4.741 87.623 1.00 82.88 67 SER C CA 1
ATOM 3393 C C . SER C 2 42 ? 65.239 5.754 87.734 1.00 74.86 67 SER C C 1
ATOM 3394 O O . SER C 2 42 ? 65.247 6.597 88.638 1.00 80.47 67 SER C O 1
ATOM 3397 N N . LEU C 2 43 ? 64.259 5.686 86.836 1.00 65.75 68 LEU C N 1
ATOM 3398 C CA . LEU C 2 43 ? 63.165 6.649 86.801 1.00 63.61 68 LEU C CA 1
ATOM 3399 C C . LEU C 2 43 ? 61.829 6.047 87.218 1.00 60.42 68 LEU C C 1
ATOM 3400 O O . LEU C 2 43 ? 60.795 6.714 87.102 1.00 58.90 68 LEU C O 1
ATOM 3405 N N . GLY C 2 44 ? 61.821 4.804 87.698 1.00 60.36 69 GLY C N 1
ATOM 3406 C CA . GLY C 2 44 ? 60.587 4.195 88.137 1.00 58.80 69 GLY C CA 1
ATOM 3407 C C . GLY C 2 44 ? 60.245 4.536 89.575 1.00 62.18 69 GLY C C 1
ATOM 3408 O O . GLY C 2 44 ? 61.075 5.010 90.349 1.00 63.72 69 GLY C O 1
ATOM 3409 N N . LYS C 2 45 ? 58.989 4.283 89.931 1.00 46.91 70 LYS C N 1
ATOM 3410 C CA . LYS C 2 45 ? 58.485 4.536 91.270 1.00 52.27 70 LYS C CA 1
ATOM 3411 C C . LYS C 2 45 ? 57.869 3.262 91.834 1.00 53.49 70 LYS C C 1
ATOM 3412 O O . LYS C 2 45 ? 57.523 2.335 91.098 1.00 52.20 70 LYS C O 1
ATOM 3418 N N . ILE C 2 46 ? 57.739 3.225 93.157 1.00 45.90 71 ILE C N 1
ATOM 3419 C CA . ILE C 2 46 ? 57.065 2.138 93.856 1.00 44.69 71 ILE C CA 1
ATOM 3420 C C . ILE C 2 46 ? 55.855 2.716 94.574 1.00 43.67 71 ILE C C 1
ATOM 3421 O O . ILE C 2 46 ? 55.988 3.658 95.364 1.00 53.67 71 ILE C O 1
ATOM 3426 N N . LYS C 2 47 ? 54.681 2.154 94.300 1.00 49.53 72 LYS C N 1
ATOM 3427 C CA . LYS C 2 47 ? 53.421 2.659 94.826 1.00 49.89 72 LYS C CA 1
ATOM 3428 C C . LYS C 2 47 ? 52.833 1.652 95.803 1.00 54.19 72 LYS C C 1
ATOM 3429 O O . LYS C 2 47 ? 52.712 0.464 95.485 1.00 51.78 72 LYS C O 1
ATOM 3435 N N . LEU C 2 48 ? 52.494 2.121 96.998 1.00 52.56 73 LEU C N 1
ATOM 3436 C CA . LEU C 2 48 ? 51.790 1.322 97.998 1.00 50.26 73 LEU C CA 1
ATOM 3437 C C . LEU C 2 48 ? 50.365 1.864 98.048 1.00 55.67 73 LEU C C 1
ATOM 3438 O O . LEU C 2 48 ? 50.084 2.833 98.760 1.00 56.30 73 LEU C O 1
ATOM 3443 N N . ASN C 2 49 ? 49.476 1.229 97.279 1.00 51.23 74 ASN C N 1
ATOM 3444 C CA . ASN C 2 49 ? 48.162 1.777 96.956 1.00 56.85 74 ASN C CA 1
ATOM 3445 C C . ASN C 2 49 ? 48.315 3.195 96.417 1.00 65.39 74 ASN C C 1
ATOM 3446 O O . ASN C 2 49 ? 48.833 3.393 95.313 1.00 100.43 74 ASN C O 1
ATOM 3451 N N . ASP C 2 50 ? 47.900 4.189 97.192 1.00 67.36 75 ASP C N 1
ATOM 3452 C CA . ASP C 2 50 ? 47.961 5.577 96.756 1.00 95.01 75 ASP C CA 1
ATOM 3453 C C . ASP C 2 50 ? 49.213 6.311 97.224 1.00 78.21 75 ASP C C 1
ATOM 3454 O O . ASP C 2 50 ? 49.369 7.491 96.894 1.00 83.06 75 ASP C O 1
ATOM 3459 N N . GLU C 2 51 ? 50.107 5.661 97.971 1.00 69.68 76 GLU C N 1
ATOM 3460 C CA . GLU C 2 51 ? 51.260 6.332 98.530 1.00 60.07 76 GLU C CA 1
ATOM 3461 C C . GLU C 2 51 ? 52.443 6.056 97.627 1.00 63.75 76 GLU C C 1
ATOM 3462 O O . GLU C 2 51 ? 52.618 4.941 97.128 1.00 54.39 76 GLU C O 1
ATOM 3468 N N . ASP C 2 52 ? 53.225 7.086 97.394 1.00 62.72 77 ASP C N 1
ATOM 3469 C CA . ASP C 2 52 ? 54.493 6.955 96.691 1.00 56.27 77 ASP C CA 1
ATOM 3470 C C . ASP C 2 52 ? 55.597 6.686 97.705 1.00 53.85 77 ASP C C 1
ATOM 3471 O O . ASP C 2 52 ? 55.733 7.416 98.691 1.00 61.23 77 ASP C O 1
ATOM 3476 N N . LEU C 2 53 ? 56.380 5.634 97.457 1.00 51.78 78 LEU C N 1
ATOM 3477 C CA . LEU C 2 53 ? 57.396 5.216 98.418 1.00 48.09 78 LEU C CA 1
ATOM 3478 C C . LEU C 2 53 ? 58.461 6.290 98.605 1.00 61.40 78 LEU C C 1
ATOM 3479 O O . LEU C 2 53 ? 58.789 6.663 99.738 1.00 49.27 78 LEU C O 1
ATOM 3484 N N . SER C 2 54 ? 59.054 6.758 97.507 1.00 51.11 79 SER C N 1
ATOM 3485 C CA . SER C 2 54 ? 60.150 7.710 97.621 1.00 58.87 79 SER C CA 1
ATOM 3486 C C . SER C 2 54 ? 59.682 9.006 98.274 1.00 58.77 79 SER C C 1
ATOM 3487 O O . SER C 2 54 ? 60.423 9.629 99.035 1.00 51.59 79 SER C O 1
ATOM 3490 N N . GLU C 2 55 ? 58.443 9.406 97.989 1.00 57.84 80 GLU C N 1
ATOM 3491 C CA . GLU C 2 55 ? 57.878 10.598 98.621 1.00 45.83 80 GLU C CA 1
ATOM 3492 C C . GLU C 2 55 ? 57.714 10.395 100.118 1.00 63.02 80 GLU C C 1
ATOM 3493 O O . GLU C 2 55 ? 57.937 11.327 100.907 1.00 60.38 80 GLU C O 1
ATOM 3499 N N . CYS C 2 56 ? 57.345 9.185 100.543 1.00 53.48 81 CYS C N 1
ATOM 3500 C CA . CYS C 2 56 ? 57.257 8.891 101.967 1.00 55.29 81 CYS C CA 1
ATOM 3501 C C . CYS C 2 56 ? 58.632 8.899 102.620 1.00 51.11 81 CYS C C 1
ATOM 3502 O O . CYS C 2 56 ? 58.801 9.465 103.704 1.00 49.62 81 CYS C O 1
ATOM 3505 N N . LEU C 2 57 ? 59.627 8.288 101.973 1.00 47.84 82 LEU C N 1
ATOM 3506 C CA . LEU C 2 57 ? 60.948 8.193 102.584 1.00 48.53 82 LEU C CA 1
ATOM 3507 C C . LEU C 2 57 ? 61.583 9.567 102.751 1.00 52.15 82 LEU C C 1
ATOM 3508 O O . LEU C 2 57 ? 62.265 9.824 103.750 1.00 58.21 82 LEU C O 1
ATOM 3513 N N . HIS C 2 58 ? 61.382 10.459 101.777 1.00 52.84 83 HIS C N 1
ATOM 3514 C CA . HIS C 2 58 ? 61.934 11.806 101.889 1.00 46.65 83 HIS C CA 1
ATOM 3515 C C . HIS C 2 58 ? 61.366 12.532 103.100 1.00 51.85 83 HIS C C 1
ATOM 3516 O O . HIS C 2 58 ? 62.088 13.256 103.795 1.00 59.11 83 HIS C O 1
ATOM 3523 N N . GLN C 2 59 ? 60.072 12.345 103.374 1.00 45.59 84 GLN C N 1
ATOM 3524 C CA . GLN C 2 59 ? 59.462 13.010 104.519 1.00 56.69 84 GLN C CA 1
ATOM 3525 C C . GLN C 2 59 ? 59.920 12.381 105.829 1.00 50.04 84 GLN C C 1
ATOM 3526 O O . GLN C 2 59 ? 60.055 13.076 106.843 1.00 50.48 84 GLN C O 1
ATOM 3532 N N . ILE C 2 60 ? 60.160 11.067 105.827 1.00 54.33 85 ILE C N 1
ATOM 3533 C CA . ILE C 2 60 ? 60.699 10.404 107.013 1.00 51.26 85 ILE C CA 1
ATOM 3534 C C . ILE C 2 60 ? 62.063 10.982 107.367 1.00 52.51 85 ILE C C 1
ATOM 3535 O O . ILE C 2 60 ? 62.338 11.307 108.528 1.00 54.48 85 ILE C O 1
ATOM 3540 N N . GLN C 2 61 ? 62.935 11.123 106.366 1.00 47.46 86 GLN C N 1
ATOM 3541 C CA . GLN C 2 61 ? 64.271 11.654 106.614 1.00 50.63 86 GLN C CA 1
ATOM 3542 C C . GLN C 2 61 ? 64.214 13.109 107.059 1.00 51.69 86 GLN C C 1
ATOM 3543 O O . GLN C 2 61 ? 64.986 13.529 107.929 1.00 58.28 86 GLN C O 1
ATOM 3549 N N . LYS C 2 62 ? 63.306 13.893 106.475 1.00 50.23 87 LYS C N 1
ATOM 3550 C CA . LYS C 2 62 ? 63.155 15.287 106.881 1.00 53.27 87 LYS C CA 1
ATOM 3551 C C . LYS C 2 62 ? 62.637 15.385 108.311 1.00 52.45 87 LYS C C 1
ATOM 3552 O O . LYS C 2 62 ? 63.110 16.212 109.099 1.00 52.44 87 LYS C O 1
ATOM 3558 N N . ASN C 2 63 ? 61.661 14.544 108.664 1.00 54.26 88 ASN C N 1
ATOM 3559 C CA . ASN C 2 63 ? 61.191 14.506 110.045 1.00 58.00 88 ASN C CA 1
ATOM 3560 C C . ASN C 2 63 ? 62.316 14.112 110.993 1.00 48.42 88 ASN C C 1
ATOM 3561 O O . ASN C 2 63 ? 62.436 14.667 112.092 1.00 51.23 88 ASN C O 1
ATOM 3566 N N . LYS C 2 64 ? 63.157 13.164 110.577 1.00 51.41 89 LYS C N 1
ATOM 3567 C CA . LYS C 2 64 ? 64.255 12.710 111.425 1.00 50.73 89 LYS C CA 1
ATOM 3568 C C . LYS C 2 64 ? 65.248 13.836 111.684 1.00 56.09 89 LYS C C 1
ATOM 3569 O O . LYS C 2 64 ? 65.706 14.028 112.817 1.00 54.04 89 LYS C O 1
ATOM 3575 N N . GLU C 2 65 ? 65.594 14.594 110.640 1.00 48.93 90 GLU C N 1
ATOM 3576 C CA . GLU C 2 65 ? 66.546 15.687 110.805 1.00 48.27 90 GLU C CA 1
ATOM 3577 C C . GLU C 2 65 ? 65.951 16.824 111.628 1.00 51.40 90 GLU C C 1
ATOM 3578 O O . GLU C 2 65 ? 66.659 17.463 112.416 1.00 55.88 90 GLU C O 1
ATOM 3584 N N . ASP C 2 66 ? 64.654 17.092 111.463 1.00 44.69 91 ASP C N 1
ATOM 3585 C CA . ASP C 2 66 ? 64.012 18.138 112.254 1.00 47.48 91 ASP C CA 1
ATOM 3586 C C . ASP C 2 66 ? 63.952 17.755 113.726 1.00 58.86 91 ASP C C 1
ATOM 3587 O O . ASP C 2 66 ? 64.107 18.609 114.606 1.00 53.82 91 ASP C O 1
ATOM 3592 N N . ILE C 2 67 ? 63.722 16.473 114.015 1.00 46.57 92 ILE C N 1
ATOM 3593 C CA . ILE C 2 67 ? 63.692 16.019 115.402 1.00 44.53 92 ILE C CA 1
ATOM 3594 C C . ILE C 2 67 ? 65.065 16.174 116.045 1.00 49.31 92 ILE C C 1
ATOM 3595 O O . ILE C 2 67 ? 65.180 16.503 117.232 1.00 45.73 92 ILE C O 1
ATOM 3600 N N . ILE C 2 68 ? 66.127 15.971 115.263 1.00 44.08 93 ILE C N 1
ATOM 3601 C CA . ILE C 2 68 ? 67.480 16.076 115.801 1.00 48.07 93 ILE C CA 1
ATOM 3602 C C . ILE C 2 68 ? 67.781 17.502 116.247 1.00 66.21 93 ILE C C 1
ATOM 3603 O O . ILE C 2 68 ? 68.364 17.722 117.316 1.00 53.53 93 ILE C O 1
ATOM 3608 N N . GLU C 2 69 ? 67.380 18.494 115.450 1.00 48.04 94 GLU C N 1
ATOM 3609 C CA . GLU C 2 69 ? 67.631 19.873 115.853 1.00 58.89 94 GLU C CA 1
ATOM 3610 C C . GLU C 2 69 ? 66.681 20.322 116.958 1.00 46.51 94 GLU C C 1
ATOM 3611 O O . GLU C 2 69 ? 67.069 21.111 117.826 1.00 50.05 94 GLU C O 1
ATOM 3617 N N . LEU C 2 70 ? 65.439 19.831 116.951 1.00 51.30 95 LEU C N 1
ATOM 3618 C CA . LEU C 2 70 ? 64.525 20.152 118.042 1.00 47.42 95 LEU C CA 1
ATOM 3619 C C . LEU C 2 70 ? 64.988 19.517 119.346 1.00 51.55 95 LEU C C 1
ATOM 3620 O O . LEU C 2 70 ? 64.846 20.111 120.421 1.00 59.36 95 LEU C O 1
ATOM 3625 N N . LYS C 2 71 ? 65.549 18.309 119.270 1.00 47.93 96 LYS C N 1
ATOM 3626 C CA . LYS C 2 71 ? 66.032 17.642 120.474 1.00 48.46 96 LYS C CA 1
ATOM 3627 C C . LYS C 2 71 ? 67.254 18.351 121.042 1.00 55.21 96 LYS C C 1
ATOM 3628 O O . LYS C 2 71 ? 67.367 18.524 122.261 1.00 50.31 96 LYS C O 1
ATOM 3634 N N . GLY C 2 72 ? 68.177 18.771 120.176 1.00 50.33 97 GLY C N 1
ATOM 3635 C CA . GLY C 2 72 ? 69.339 19.503 120.647 1.00 46.08 97 GLY C CA 1
ATOM 3636 C C . GLY C 2 72 ? 68.990 20.863 121.218 1.00 64.00 97 GLY C C 1
ATOM 3637 O O . GLY C 2 72 ? 69.674 21.358 122.117 1.00 59.56 97 GLY C O 1
ATOM 3638 N N . SER C 2 73 ? 67.922 21.482 120.711 1.00 52.12 98 SER C N 1
ATOM 3639 C CA . SER C 2 73 ? 67.494 22.773 121.239 1.00 57.48 98 SER C CA 1
ATOM 3640 C C . SER C 2 73 ? 66.838 22.622 122.605 1.00 53.71 98 SER C C 1
ATOM 3641 O O . SER C 2 73 ? 67.063 23.443 123.501 1.00 64.12 98 SER C O 1
ATOM 3644 N N . ALA C 2 74 ? 66.026 21.577 122.785 1.00 56.22 99 ALA C N 1
ATOM 3645 C CA . ALA C 2 74 ? 65.376 21.355 124.073 1.00 62.63 99 ALA C CA 1
ATOM 3646 C C . ALA C 2 74 ? 66.397 21.064 125.165 1.00 67.90 99 ALA C C 1
ATOM 3647 O O . ALA C 2 74 ? 66.263 21.546 126.295 1.00 76.28 99 ALA C O 1
ATOM 3649 N N . ILE C 2 75 ? 67.412 20.244 124.862 1.00 62.97 100 ILE C N 1
ATOM 3650 C CA . ILE C 2 75 ? 68.487 19.977 125.815 1.00 63.71 100 ILE C CA 1
ATOM 3651 C C . ILE C 2 75 ? 69.258 21.254 126.122 1.00 60.71 100 ILE C C 1
ATOM 3652 O O . ILE C 2 75 ? 69.609 21.514 127.264 1.00 73.27 100 ILE C O 1
ATOM 3657 N N . GLY C 2 76 ? 69.536 22.073 125.099 1.00 66.45 101 GLY C N 1
ATOM 3658 C CA . GLY C 2 76 ? 70.285 23.303 125.289 1.00 73.55 101 GLY C CA 1
ATOM 3659 C C . GLY C 2 76 ? 69.555 24.361 126.088 1.00 67.61 101 GLY C C 1
ATOM 3660 O O . GLY C 2 76 ? 70.185 25.326 126.535 1.00 73.16 101 GLY C O 1
ATOM 3661 N N . LEU C 2 77 ? 68.251 24.200 126.279 1.00 73.69 102 LEU C N 1
ATOM 3662 C CA . LEU C 2 77 ? 67.512 25.149 127.099 1.00 70.63 102 LEU C CA 1
ATOM 3663 C C . LEU C 2 77 ? 68.021 25.113 128.524 1.00 72.28 102 LEU C C 1
ATOM 3664 O O . LEU C 2 77 ? 68.323 24.035 129.075 1.00 78.02 102 LEU C O 1
ATOM 3669 N N . PRO C 2 78 ? 68.175 26.278 129.155 1.00 79.92 103 PRO C N 1
ATOM 3670 C CA . PRO C 2 78 ? 68.471 26.303 130.588 1.00 92.37 103 PRO C CA 1
ATOM 3671 C C . PRO C 2 78 ? 67.248 25.879 131.379 1.00 94.80 103 PRO C C 1
ATOM 3672 O O . PRO C 2 78 ? 66.106 26.117 130.976 1.00 85.95 103 PRO C O 1
ATOM 3676 N N . GLN C 2 79 ? 67.499 25.198 132.493 1.00 93.41 104 GLN C N 1
ATOM 3677 C CA . GLN C 2 79 ? 66.435 24.810 133.409 1.00 98.77 104 GLN C CA 1
ATOM 3678 C C . GLN C 2 79 ? 66.049 25.936 134.353 1.00 105.31 104 GLN C C 1
ATOM 3679 O O . GLN C 2 79 ? 65.293 25.700 135.301 1.00 133.54 104 GLN C O 1
ATOM 3685 N N . ASN C 2 80 ? 66.550 27.149 134.105 1.00 116.83 105 ASN C N 1
ATOM 3686 C CA . ASN C 2 80 ? 66.417 28.285 135.010 1.00 116.01 105 ASN C CA 1
ATOM 3687 C C . ASN C 2 80 ? 65.457 29.346 134.499 1.00 112.92 105 ASN C C 1
ATOM 3688 O O . ASN C 2 80 ? 65.291 30.373 135.164 1.00 135.60 105 ASN C O 1
ATOM 3693 N N . ILE C 2 81 ? 64.827 29.121 133.344 1.00 105.06 106 ILE C N 1
ATOM 3694 C CA . ILE C 2 81 ? 64.210 30.194 132.558 1.00 101.38 106 ILE C CA 1
ATOM 3695 C C . ILE C 2 81 ? 63.272 31.046 133.408 1.00 113.27 106 ILE C C 1
ATOM 3696 O O . ILE C 2 81 ? 63.304 32.281 133.344 1.00 114.73 106 ILE C O 1
ATOM 3701 N N . SER C 2 82 ? 62.419 30.405 134.207 1.00 127.35 107 SER C N 1
ATOM 3702 C CA . SER C 2 82 ? 61.517 31.172 135.063 1.00 126.34 107 SER C CA 1
ATOM 3703 C C . SER C 2 82 ? 62.287 31.967 136.111 1.00 116.05 107 SER C C 1
ATOM 3704 O O . SER C 2 82 ? 61.972 33.136 136.364 1.00 119.80 107 SER C O 1
ATOM 3707 N N . SER C 2 83 ? 63.302 31.354 136.726 1.00 120.89 108 SER C N 1
ATOM 3708 C CA . SER C 2 83 ? 64.145 32.084 137.668 1.00 115.23 108 SER C CA 1
ATOM 3709 C C . SER C 2 83 ? 64.878 33.232 136.989 1.00 120.94 108 SER C C 1
ATOM 3710 O O . SER C 2 83 ? 65.185 34.240 137.633 1.00 136.47 108 SER C O 1
ATOM 3713 N N . GLN C 2 84 ? 65.159 33.100 135.691 1.00 113.93 109 GLN C N 1
ATOM 3714 C CA . GLN C 2 84 ? 65.877 34.147 134.975 1.00 119.81 109 GLN C CA 1
ATOM 3715 C C . GLN C 2 84 ? 64.999 35.364 134.722 1.00 117.32 109 GLN C C 1
ATOM 3716 O O . GLN C 2 84 ? 65.502 36.490 134.671 1.00 120.62 109 GLN C O 1
ATOM 3722 N N . ILE C 2 85 ? 63.698 35.149 134.524 1.00 118.86 110 ILE C N 1
ATOM 3723 C CA . ILE C 2 85 ? 62.783 36.270 134.333 1.00 127.44 110 ILE C CA 1
ATOM 3724 C C . ILE C 2 85 ? 62.656 37.082 135.620 1.00 140.33 110 ILE C C 1
ATOM 3725 O O . ILE C 2 85 ? 62.729 38.317 135.600 1.00 143.22 110 ILE C O 1
ATOM 3730 N N . TYR C 2 86 ? 62.475 36.407 136.764 1.00 145.88 111 TYR C N 1
ATOM 3731 C CA . TYR C 2 86 ? 62.471 37.113 138.041 1.00 148.86 111 TYR C CA 1
ATOM 3732 C C . TYR C 2 86 ? 63.838 37.717 138.334 1.00 153.64 111 TYR C C 1
ATOM 3733 O O . TYR C 2 86 ? 63.929 38.809 138.905 1.00 167.47 111 TYR C O 1
ATOM 3742 N N . GLN C 2 87 ? 64.913 37.019 137.952 1.00 147.81 112 GLN C N 1
ATOM 3743 C CA . GLN C 2 87 ? 66.248 37.603 138.027 1.00 150.02 112 GLN C CA 1
ATOM 3744 C C . GLN C 2 87 ? 66.320 38.894 137.228 1.00 159.99 112 GLN C C 1
ATOM 3745 O O . GLN C 2 87 ? 66.934 39.875 137.665 1.00 167.95 112 GLN C O 1
ATOM 3751 N N . LEU C 2 88 ? 65.765 38.896 136.017 1.00 161.88 113 LEU C N 1
ATOM 3752 C CA . LEU C 2 88 ? 65.879 40.092 135.190 1.00 165.96 113 LEU C CA 1
ATOM 3753 C C . LEU C 2 88 ? 65.089 41.264 135.759 1.00 174.15 113 LEU C C 1
ATOM 3754 O O . LEU C 2 88 ? 65.522 42.411 135.631 1.00 178.94 113 LEU C O 1
ATOM 3759 N N . ASN C 2 89 ? 63.961 41.009 136.420 1.00 177.88 114 ASN C N 1
ATOM 3760 C CA . ASN C 2 89 ? 63.160 42.106 136.937 1.00 184.92 114 ASN C CA 1
ATOM 3761 C C . ASN C 2 89 ? 63.508 42.491 138.374 1.00 194.00 114 ASN C C 1
ATOM 3762 O O . ASN C 2 89 ? 63.074 43.551 138.829 1.00 201.63 114 ASN C O 1
ATOM 3767 N N . SER C 2 90 ? 64.277 41.671 139.099 1.00 193.98 115 SER C N 1
ATOM 3768 C CA . SER C 2 90 ? 64.846 42.144 140.359 1.00 193.47 115 SER C CA 1
ATOM 3769 C C . SER C 2 90 ? 65.998 43.109 140.132 1.00 205.99 115 SER C C 1
ATOM 3770 O O . SER C 2 90 ? 66.320 43.894 141.029 1.00 213.44 115 SER C O 1
ATOM 3773 N N . LYS C 2 91 ? 66.627 43.060 138.960 1.00 208.45 116 LYS C N 1
ATOM 3774 C CA . LYS C 2 91 ? 67.611 44.053 138.560 1.00 212.26 116 LYS C CA 1
ATOM 3775 C C . LYS C 2 91 ? 66.966 45.265 137.902 1.00 224.50 116 LYS C C 1
ATOM 3776 O O . LYS C 2 91 ? 67.483 46.380 138.035 1.00 229.87 116 LYS C O 1
ATOM 3782 N N . LEU C 2 92 ? 65.858 45.074 137.182 1.00 227.87 117 LEU C N 1
ATOM 3783 C CA . LEU C 2 92 ? 65.110 46.225 136.686 1.00 227.67 117 LEU C CA 1
ATOM 3784 C C . LEU C 2 92 ? 64.501 47.014 137.838 1.00 236.02 117 LEU C C 1
ATOM 3785 O O . LEU C 2 92 ? 64.404 48.246 137.775 1.00 237.03 117 LEU C O 1
ATOM 3790 N N . VAL C 2 93 ? 64.082 46.318 138.896 1.00 242.10 118 VAL C N 1
ATOM 3791 C CA . VAL C 2 93 ? 63.671 47.000 140.118 1.00 246.66 118 VAL C CA 1
ATOM 3792 C C . VAL C 2 93 ? 64.852 47.743 140.729 1.00 258.82 118 VAL C C 1
ATOM 3793 O O . VAL C 2 93 ? 64.703 48.853 141.257 1.00 261.46 118 VAL C O 1
ATOM 3797 N N . ASP C 2 94 ? 66.047 47.152 140.649 1.00 265.29 119 ASP C N 1
ATOM 3798 C CA . ASP C 2 94 ? 67.243 47.827 141.145 1.00 266.61 119 ASP C CA 1
ATOM 3799 C C . ASP C 2 94 ? 67.585 49.044 140.293 1.00 264.62 119 ASP C C 1
ATOM 3800 O O . ASP C 2 94 ? 68.038 50.068 140.818 1.00 270.24 119 ASP C O 1
ATOM 3805 N N . LEU C 2 95 ? 67.381 48.949 138.981 1.00 254.24 120 LEU C N 1
ATOM 3806 C CA . LEU C 2 95 ? 67.652 50.059 138.067 1.00 241.91 120 LEU C CA 1
ATOM 3807 C C . LEU C 2 95 ? 66.790 51.275 138.399 1.00 238.67 120 LEU C C 1
ATOM 3808 O O . LEU C 2 95 ? 67.298 52.307 138.841 1.00 237.74 120 LEU C O 1
ATOM 3813 N N . ASN D 2 13 ? 61.675 -2.035 72.545 1.00 115.53 38 ASN D N 1
ATOM 3814 C CA . ASN D 2 13 ? 62.837 -1.552 73.282 1.00 112.93 38 ASN D CA 1
ATOM 3815 C C . ASN D 2 13 ? 62.524 -1.330 74.779 1.00 103.52 38 ASN D C 1
ATOM 3816 O O . ASN D 2 13 ? 63.390 -0.938 75.564 1.00 97.53 38 ASN D O 1
ATOM 3821 N N . LEU D 2 14 ? 61.268 -1.574 75.151 1.00 82.27 39 LEU D N 1
ATOM 3822 C CA . LEU D 2 14 ? 60.870 -1.574 76.551 1.00 72.58 39 LEU D CA 1
ATOM 3823 C C . LEU D 2 14 ? 61.384 -2.833 77.236 1.00 70.78 39 LEU D C 1
ATOM 3824 O O . LEU D 2 14 ? 61.305 -3.934 76.684 1.00 71.16 39 LEU D O 1
ATOM 3829 N N . GLN D 2 15 ? 61.907 -2.670 78.447 1.00 60.61 40 GLN D N 1
ATOM 3830 C CA . GLN D 2 15 ? 62.431 -3.801 79.196 1.00 62.10 40 GLN D CA 1
ATOM 3831 C C . GLN D 2 15 ? 61.287 -4.615 79.789 1.00 67.36 40 GLN D C 1
ATOM 3832 O O . GLN D 2 15 ? 60.321 -4.062 80.322 1.00 65.64 40 GLN D O 1
ATOM 3838 N N . GLN D 2 16 ? 61.401 -5.933 79.685 1.00 65.75 41 GLN D N 1
ATOM 3839 C CA . GLN D 2 16 ? 60.364 -6.821 80.196 1.00 65.89 41 GLN D CA 1
ATOM 3840 C C . GLN D 2 16 ? 60.442 -6.890 81.717 1.00 47.98 41 GLN D C 1
ATOM 3841 O O . GLN D 2 16 ? 61.541 -7.000 82.270 1.00 54.97 41 GLN D O 1
ATOM 3847 N N . PRO D 2 17 ? 59.311 -6.823 82.420 1.00 52.65 42 PRO D N 1
ATOM 3848 C CA . PRO D 2 17 ? 59.327 -7.097 83.862 1.00 49.97 42 PRO D CA 1
ATOM 3849 C C . PRO D 2 17 ? 59.811 -8.515 84.116 1.00 51.71 42 PRO D C 1
ATOM 3850 O O . PRO D 2 17 ? 59.502 -9.438 83.363 1.00 56.50 42 PRO D O 1
ATOM 3854 N N . ARG D 2 18 ? 60.582 -8.684 85.186 1.00 48.75 43 ARG D N 1
ATOM 3855 C CA . ARG D 2 18 ? 61.277 -9.939 85.421 1.00 58.74 43 ARG D CA 1
ATOM 3856 C C . ARG D 2 18 ? 61.179 -10.344 86.883 1.00 57.49 43 ARG D C 1
ATOM 3857 O O . ARG D 2 18 ? 61.319 -9.510 87.782 1.00 59.79 43 ARG D O 1
ATOM 3865 N N . MET D 2 19 ? 60.927 -11.631 87.107 1.00 54.68 44 MET D N 1
ATOM 3866 C CA . MET D 2 19 ? 61.021 -12.252 88.420 1.00 53.20 44 MET D CA 1
ATOM 3867 C C . MET D 2 19 ? 62.155 -13.263 88.373 1.00 57.47 44 MET D C 1
ATOM 3868 O O . MET D 2 19 ? 62.183 -14.125 87.488 1.00 70.29 44 MET D O 1
ATOM 3873 N N . ALA D 2 20 ? 63.086 -13.164 89.318 1.00 58.55 45 ALA D N 1
ATOM 3874 C CA . ALA D 2 20 ? 64.277 -13.998 89.284 1.00 60.57 45 ALA D CA 1
ATOM 3875 C C . ALA D 2 20 ? 64.680 -14.408 90.693 1.00 68.97 45 ALA D C 1
ATOM 3876 O O . ALA D 2 20 ? 64.303 -13.776 91.683 1.00 57.14 45 ALA D O 1
ATOM 3878 N N . THR D 2 21 ? 65.447 -15.494 90.762 1.00 59.74 46 THR D N 1
ATOM 3879 C CA . THR D 2 21 ? 66.116 -15.904 91.986 1.00 59.84 46 THR D CA 1
ATOM 3880 C C . THR D 2 21 ? 67.512 -15.298 91.998 1.00 63.54 46 THR D C 1
ATOM 3881 O O . THR D 2 21 ? 68.238 -15.363 91.002 1.00 66.67 46 THR D O 1
ATOM 3885 N N . GLU D 2 22 ? 67.881 -14.701 93.127 1.00 59.37 47 GLU D N 1
ATOM 3886 C CA . GLU D 2 22 ? 69.109 -13.917 93.200 1.00 64.93 47 GLU D CA 1
ATOM 3887 C C . GLU D 2 22 ? 69.684 -14.072 94.600 1.00 66.03 47 GLU D C 1
ATOM 3888 O O . GLU D 2 22 ? 69.164 -13.481 95.551 1.00 70.04 47 GLU D O 1
ATOM 3894 N N . ARG D 2 23 ? 70.750 -14.867 94.721 1.00 60.79 48 ARG D N 1
ATOM 3895 C CA . ARG D 2 23 ? 71.397 -15.126 96.008 1.00 76.28 48 ARG D CA 1
ATOM 3896 C C . ARG D 2 23 ? 70.427 -15.756 97.004 1.00 66.43 48 ARG D C 1
ATOM 3897 O O . ARG D 2 23 ? 70.492 -15.506 98.209 1.00 74.97 48 ARG D O 1
ATOM 3905 N N . GLY D 2 24 ? 69.518 -16.584 96.495 1.00 65.93 49 GLY D N 1
ATOM 3906 C CA . GLY D 2 24 ? 68.511 -17.215 97.319 1.00 53.57 49 GLY D CA 1
ATOM 3907 C C . GLY D 2 24 ? 67.306 -16.356 97.630 1.00 58.78 49 GLY D C 1
ATOM 3908 O O . GLY D 2 24 ? 66.441 -16.790 98.401 1.00 66.24 49 GLY D O 1
ATOM 3909 N N . ASN D 2 25 ? 67.215 -15.161 97.054 1.00 53.13 50 ASN D N 1
ATOM 3910 C CA . ASN D 2 25 ? 66.131 -14.230 97.325 1.00 52.78 50 ASN D CA 1
ATOM 3911 C C . ASN D 2 25 ? 65.222 -14.118 96.108 1.00 51.50 50 ASN D C 1
ATOM 3912 O O . ASN D 2 25 ? 65.687 -14.172 94.965 1.00 59.48 50 ASN D O 1
ATOM 3917 N N . LEU D 2 26 ? 63.926 -13.965 96.362 1.00 45.67 51 LEU D N 1
ATOM 3918 C CA . LEU D 2 26 ? 62.963 -13.717 95.300 1.00 46.43 51 LEU D CA 1
ATOM 3919 C C . LEU D 2 26 ? 62.978 -12.235 94.953 1.00 59.87 51 LEU D C 1
ATOM 3920 O O . LEU D 2 26 ? 62.764 -11.385 95.822 1.00 58.10 51 LEU D O 1
ATOM 3925 N N . VAL D 2 27 ? 63.237 -11.923 93.686 1.00 64.80 52 VAL D N 1
ATOM 3926 C CA . VAL D 2 27 ? 63.459 -10.550 93.248 1.00 46.50 52 VAL D CA 1
ATOM 3927 C C . VAL D 2 27 ? 62.548 -10.236 92.068 1.00 54.76 52 VAL D C 1
ATOM 3928 O O . VAL D 2 27 ? 62.395 -11.052 91.153 1.00 62.94 52 VAL D O 1
ATOM 3932 N N . PHE D 2 28 ? 61.945 -9.048 92.093 1.00 53.78 53 PHE D N 1
ATOM 3933 C CA . PHE D 2 28 ? 61.113 -8.545 91.008 1.00 52.73 53 PHE D CA 1
ATOM 3934 C C . PHE D 2 28 ? 61.755 -7.283 90.451 1.00 60.28 53 PHE D C 1
ATOM 3935 O O . PHE D 2 28 ? 62.138 -6.390 91.213 1.00 71.58 53 PHE D O 1
ATOM 3943 N N . LEU D 2 29 ? 61.870 -7.209 89.126 1.00 62.27 54 LEU D N 1
ATOM 3944 C CA . LEU D 2 29 ? 62.636 -6.160 88.464 1.00 54.01 54 LEU D CA 1
ATOM 3945 C C . LEU D 2 29 ? 61.838 -5.580 87.307 1.00 55.68 54 LEU D C 1
ATOM 3946 O O . LEU D 2 29 ? 61.231 -6.325 86.531 1.00 59.04 54 LEU D O 1
ATOM 3951 N N . THR D 2 30 ? 61.853 -4.255 87.187 1.00 56.67 55 THR D N 1
ATOM 3952 C CA . THR D 2 30 ? 61.268 -3.552 86.056 1.00 52.15 55 THR D CA 1
ATOM 3953 C C . THR D 2 30 ? 62.311 -2.645 85.413 1.00 59.83 55 THR D C 1
ATOM 3954 O O . THR D 2 30 ? 63.428 -2.491 85.907 1.00 59.57 55 THR D O 1
ATOM 3958 N N . GLY D 2 31 ? 61.922 -2.032 84.297 1.00 58.15 56 GLY D N 1
ATOM 3959 C CA . GLY D 2 31 ? 62.833 -1.274 83.467 1.00 49.89 56 GLY D CA 1
ATOM 3960 C C . GLY D 2 31 ? 63.037 0.149 83.927 1.00 63.72 56 GLY D C 1
ATOM 3961 O O . GLY D 2 31 ? 62.626 0.550 85.020 1.00 62.09 56 GLY D O 1
ATOM 3962 N N . SER D 2 32 ? 63.651 0.938 83.040 1.00 61.45 57 SER D N 1
ATOM 3963 C CA . SER D 2 32 ? 64.196 2.244 83.407 1.00 70.01 57 SER D CA 1
ATOM 3964 C C . SER D 2 32 ? 63.144 3.158 84.026 1.00 68.92 57 SER D C 1
ATOM 3965 O O . SER D 2 32 ? 63.377 3.767 85.078 1.00 74.44 57 SER D O 1
ATOM 3968 N N . ALA D 2 33 ? 61.979 3.266 83.391 1.00 62.09 58 ALA D N 1
ATOM 3969 C CA . ALA D 2 33 ? 60.928 4.173 83.838 1.00 68.35 58 ALA D CA 1
ATOM 3970 C C . ALA D 2 33 ? 59.632 3.431 84.149 1.00 59.40 58 ALA D C 1
ATOM 3971 O O . ALA D 2 33 ? 58.541 3.993 84.026 1.00 56.38 58 ALA D O 1
ATOM 3973 N N . GLN D 2 34 ? 59.735 2.172 84.562 1.00 51.39 59 GLN D N 1
ATOM 3974 C CA . GLN D 2 34 ? 58.575 1.333 84.827 1.00 52.27 59 GLN D CA 1
ATOM 3975 C C . GLN D 2 34 ? 58.403 1.156 86.329 1.00 49.87 59 GLN D C 1
ATOM 3976 O O . GLN D 2 34 ? 59.385 0.992 87.059 1.00 46.65 59 GLN D O 1
ATOM 3982 N N . ASN D 2 35 ? 57.155 1.186 86.781 1.00 54.42 60 ASN D N 1
ATOM 3983 C CA . ASN D 2 35 ? 56.850 1.171 88.203 1.00 55.79 60 ASN D CA 1
ATOM 3984 C C . ASN D 2 35 ? 56.582 -0.243 88.707 1.00 63.18 60 ASN D C 1
ATOM 3985 O O . ASN D 2 35 ? 56.347 -1.178 87.937 1.00 54.06 60 ASN D O 1
ATOM 3990 N N . ILE D 2 36 ? 56.625 -0.381 90.029 1.00 44.41 61 ILE D N 1
ATOM 3991 C CA . ILE D 2 36 ? 56.164 -1.571 90.734 1.00 50.04 61 ILE D CA 1
ATOM 3992 C C . ILE D 2 36 ? 55.131 -1.107 91.750 1.00 47.99 61 ILE D C 1
ATOM 3993 O O . ILE D 2 36 ? 55.467 -0.388 92.699 1.00 58.17 61 ILE D O 1
ATOM 3998 N N . GLU D 2 37 ? 53.880 -1.507 91.550 1.00 48.06 62 GLU D N 1
ATOM 3999 C CA . GLU D 2 37 ? 52.769 -0.999 92.341 1.00 54.69 62 GLU D CA 1
ATOM 4000 C C . GLU D 2 37 ? 52.048 -2.139 93.046 1.00 57.38 62 GLU D C 1
ATOM 4001 O O . GLU D 2 37 ? 51.898 -3.234 92.493 1.00 52.45 62 GLU D O 1
ATOM 4007 N N . PHE D 2 38 ? 51.605 -1.867 94.271 1.00 53.00 63 PHE D N 1
ATOM 4008 C CA . PHE D 2 38 ? 50.798 -2.790 95.058 1.00 46.07 63 PHE D CA 1
ATOM 4009 C C . PHE D 2 38 ? 49.437 -2.143 95.259 1.00 45.75 63 PHE D C 1
ATOM 4010 O O . PHE D 2 38 ? 49.338 -1.090 95.898 1.00 52.24 63 PHE D O 1
ATOM 4018 N N . ARG D 2 39 ? 48.391 -2.782 94.744 1.00 46.68 64 ARG D N 1
ATOM 4019 C CA . ARG D 2 39 ? 47.074 -2.153 94.708 1.00 54.78 64 ARG D CA 1
ATOM 4020 C C . ARG D 2 39 ? 46.039 -3.151 95.210 1.00 57.41 64 ARG D C 1
ATOM 4021 O O . ARG D 2 39 ? 45.888 -4.242 94.647 1.00 53.37 64 ARG D O 1
ATOM 4029 N N . THR D 2 40 ? 45.328 -2.770 96.264 1.00 46.69 65 THR D N 1
ATOM 4030 C CA . THR D 2 40 ? 44.250 -3.574 96.815 1.00 50.60 65 THR D CA 1
ATOM 4031 C C . THR D 2 40 ? 42.907 -2.959 96.451 1.00 55.24 65 THR D C 1
ATOM 4032 O O . THR D 2 40 ? 42.820 -1.807 96.014 1.00 59.29 65 THR D O 1
ATOM 4036 N N . GLY D 2 41 ? 41.852 -3.746 96.641 1.00 56.62 66 GLY D N 1
ATOM 4037 C CA . GLY D 2 41 ? 40.511 -3.236 96.490 1.00 53.51 66 GLY D CA 1
ATOM 4038 C C . GLY D 2 41 ? 40.200 -2.179 97.535 1.00 60.86 66 GLY D C 1
ATOM 4039 O O . GLY D 2 41 ? 40.977 -1.895 98.450 1.00 73.27 66 GLY D O 1
ATOM 4040 N N . SER D 2 42 ? 39.010 -1.593 97.392 1.00 65.80 67 SER D N 1
ATOM 4041 C CA . SER D 2 42 ? 38.610 -0.484 98.249 1.00 75.54 67 SER D CA 1
ATOM 4042 C C . SER D 2 42 ? 38.547 -0.875 99.720 1.00 81.66 67 SER D C 1
ATOM 4043 O O . SER D 2 42 ? 38.663 -0.001 100.586 1.00 84.80 67 SER D O 1
ATOM 4046 N N . LEU D 2 43 ? 38.368 -2.159 100.027 1.00 71.82 68 LEU D N 1
ATOM 4047 C CA . LEU D 2 43 ? 38.301 -2.622 101.408 1.00 61.73 68 LEU D CA 1
ATOM 4048 C C . LEU D 2 43 ? 39.510 -3.456 101.819 1.00 72.44 68 LEU D C 1
ATOM 4049 O O . LEU D 2 43 ? 39.494 -4.069 102.894 1.00 66.42 68 LEU D O 1
ATOM 4054 N N . GLY D 2 44 ? 40.553 -3.503 100.992 1.00 63.79 69 GLY D N 1
ATOM 4055 C CA . GLY D 2 44 ? 41.720 -4.294 101.310 1.00 54.22 69 GLY D CA 1
ATOM 4056 C C . GLY D 2 44 ? 42.837 -3.489 101.947 1.00 56.62 69 GLY D C 1
ATOM 4057 O O . GLY D 2 44 ? 42.861 -2.262 101.890 1.00 57.34 69 GLY D O 1
ATOM 4058 N N . LYS D 2 45 ? 43.776 -4.209 102.553 1.00 56.15 70 LYS D N 1
ATOM 4059 C CA . LYS D 2 45 ? 44.891 -3.612 103.268 1.00 62.61 70 LYS D CA 1
ATOM 4060 C C . LYS D 2 45 ? 46.205 -4.151 102.719 1.00 57.26 70 LYS D C 1
ATOM 4061 O O . LYS D 2 45 ? 46.259 -5.250 102.159 1.00 50.58 70 LYS D O 1
ATOM 4067 N N . ILE D 2 46 ? 47.263 -3.358 102.872 1.00 54.77 71 ILE D N 1
ATOM 4068 C CA . ILE D 2 46 ? 48.630 -3.801 102.622 1.00 53.31 71 ILE D CA 1
ATOM 4069 C C . ILE D 2 46 ? 49.304 -3.937 103.979 1.00 54.69 71 ILE D C 1
ATOM 4070 O O . ILE D 2 46 ? 49.350 -2.974 104.754 1.00 55.04 71 ILE D O 1
ATOM 4075 N N . LYS D 2 47 ? 49.813 -5.130 104.275 1.00 52.16 72 LYS D N 1
ATOM 4076 C CA . LYS D 2 47 ? 50.302 -5.453 105.606 1.00 54.27 72 LYS D CA 1
ATOM 4077 C C . LYS D 2 47 ? 51.737 -5.955 105.550 1.00 66.67 72 LYS D C 1
ATOM 4078 O O . LYS D 2 47 ? 52.154 -6.605 104.586 1.00 61.62 72 LYS D O 1
ATOM 4084 N N . LEU D 2 48 ? 52.485 -5.645 106.605 1.00 61.59 73 LEU D N 1
ATOM 4085 C CA . LEU D 2 48 ? 53.785 -6.250 106.873 1.00 52.25 73 LEU D CA 1
ATOM 4086 C C . LEU D 2 48 ? 53.711 -6.839 108.272 1.00 57.52 73 LEU D C 1
ATOM 4087 O O . LEU D 2 48 ? 53.762 -6.101 109.261 1.00 62.04 73 LEU D O 1
ATOM 4092 N N . ASN D 2 49 ? 53.544 -8.158 108.363 1.00 61.53 74 ASN D N 1
ATOM 4093 C CA . ASN D 2 49 ? 53.395 -8.855 109.642 1.00 65.59 74 ASN D CA 1
ATOM 4094 C C . ASN D 2 49 ? 52.269 -8.253 110.483 1.00 79.28 74 ASN D C 1
ATOM 4095 O O . ASN D 2 49 ? 52.471 -7.767 111.598 1.00 97.62 74 ASN D O 1
ATOM 4100 N N . ASP D 2 50 ? 51.067 -8.276 109.905 1.00 73.63 75 ASP D N 1
ATOM 4101 C CA . ASP D 2 50 ? 49.842 -7.857 110.584 1.00 104.72 75 ASP D CA 1
ATOM 4102 C C . ASP D 2 50 ? 49.750 -6.353 110.845 1.00 87.03 75 ASP D C 1
ATOM 4103 O O . ASP D 2 50 ? 48.722 -5.874 111.336 1.00 85.67 75 ASP D O 1
ATOM 4108 N N . GLU D 2 51 ? 50.797 -5.603 110.526 1.00 67.16 76 GLU D N 1
ATOM 4109 C CA . GL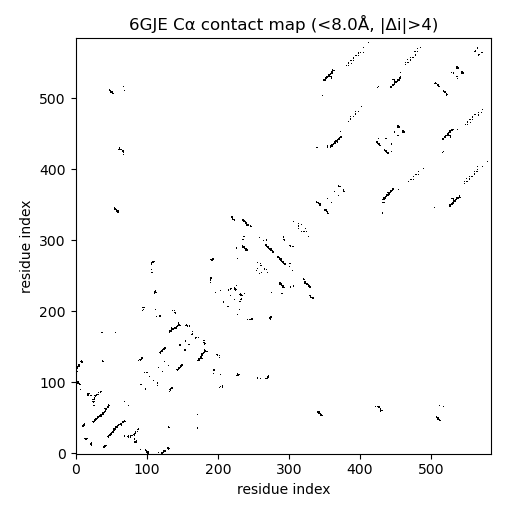U D 2 51 ? 50.776 -4.153 110.681 1.00 73.25 76 GLU D CA 1
ATOM 4110 C C . GLU D 2 51 ? 50.298 -3.512 109.384 1.00 73.20 76 GLU D C 1
ATOM 4111 O O . GLU D 2 51 ? 50.866 -3.760 108.312 1.00 69.80 76 GLU D O 1
ATOM 4117 N N . ASP D 2 52 ? 49.250 -2.699 109.479 1.00 72.66 77 ASP D N 1
ATOM 4118 C CA . ASP D 2 52 ? 48.697 -1.986 108.334 1.00 62.39 77 ASP D CA 1
ATOM 4119 C C . ASP D 2 52 ? 49.672 -0.908 107.870 1.00 77.56 77 ASP D C 1
ATOM 4120 O O . ASP D 2 52 ? 50.036 -0.015 108.643 1.00 67.17 77 ASP D O 1
ATOM 4125 N N . LEU D 2 53 ? 50.080 -0.980 106.599 1.00 56.20 78 LEU D N 1
ATOM 4126 C CA . LEU D 2 53 ? 51.042 -0.012 106.078 1.00 60.76 78 LEU D CA 1
ATOM 4127 C C . LEU D 2 53 ? 50.420 1.369 105.914 1.00 63.75 78 LEU D C 1
ATOM 4128 O O . LEU D 2 53 ? 51.090 2.386 106.135 1.00 62.51 78 LEU D O 1
ATOM 4133 N N . SER D 2 54 ? 49.144 1.430 105.525 1.00 56.06 79 SER D N 1
ATOM 4134 C CA . SER D 2 54 ? 48.509 2.722 105.286 1.00 66.06 79 SER D CA 1
ATOM 4135 C C . SER D 2 54 ? 48.460 3.565 106.552 1.00 71.47 79 SER D C 1
ATOM 4136 O O . SER D 2 54 ? 48.550 4.795 106.482 1.00 70.50 79 SER D O 1
ATOM 4139 N N . GLU D 2 55 ? 48.321 2.927 107.715 1.00 71.29 80 GLU D N 1
ATOM 4140 C CA . GLU D 2 55 ? 48.322 3.669 108.968 1.00 68.53 80 GLU D CA 1
ATOM 4141 C C . GLU D 2 55 ? 49.726 4.103 109.369 1.00 67.67 80 GLU D C 1
ATOM 4142 O O . GLU D 2 55 ? 49.890 5.163 109.984 1.00 65.55 80 GLU D O 1
ATOM 4148 N N . CYS D 2 56 ? 50.745 3.305 109.039 1.00 59.97 81 CYS D N 1
ATOM 4149 C CA . CYS D 2 56 ? 52.116 3.725 109.309 1.00 46.47 81 CYS D CA 1
ATOM 4150 C C . CYS D 2 56 ? 52.517 4.890 108.413 1.00 62.04 81 CYS D C 1
ATOM 4151 O O . CYS D 2 56 ? 53.172 5.836 108.868 1.00 53.48 81 CYS D O 1
ATOM 4154 N N . LEU D 2 57 ? 52.137 4.838 107.134 1.00 50.04 82 LEU D N 1
ATOM 4155 C CA . LEU D 2 57 ? 52.486 5.922 106.224 1.00 64.71 82 LEU D CA 1
ATOM 4156 C C . LEU D 2 57 ? 51.706 7.192 106.534 1.00 59.88 82 LEU D C 1
ATOM 4157 O O . LEU D 2 57 ? 52.206 8.297 106.297 1.00 70.13 82 LEU D O 1
ATOM 4162 N N . HIS D 2 58 ? 50.487 7.059 107.061 1.00 57.01 83 HIS D N 1
ATOM 4163 C CA . HIS D 2 58 ? 49.756 8.234 107.517 1.00 58.39 83 HIS D CA 1
ATOM 4164 C C . HIS D 2 58 ? 50.409 8.849 108.748 1.00 65.31 83 HIS D C 1
ATOM 4165 O O . HIS D 2 58 ? 50.288 10.059 108.974 1.00 62.98 83 HIS D O 1
ATOM 4172 N N . GLN D 2 59 ? 51.104 8.036 109.549 1.00 54.40 84 GLN D N 1
ATOM 4173 C CA . GLN D 2 59 ? 51.814 8.563 110.710 1.00 56.71 84 GLN D CA 1
ATOM 4174 C C . GLN D 2 59 ? 52.939 9.501 110.293 1.00 54.49 84 GLN D C 1
ATOM 4175 O O . GLN D 2 59 ? 53.329 10.384 111.066 1.00 50.97 84 GLN D O 1
ATOM 4181 N N . ILE D 2 60 ? 53.471 9.327 109.080 1.00 49.02 85 ILE D N 1
ATOM 4182 C CA . ILE D 2 60 ? 54.450 10.272 108.552 1.00 55.65 85 ILE D CA 1
ATOM 4183 C C . ILE D 2 60 ? 53.848 11.668 108.473 1.00 49.33 85 ILE D C 1
ATOM 4184 O O . ILE D 2 60 ? 54.499 12.664 108.810 1.00 55.95 85 ILE D O 1
ATOM 4189 N N . GLN D 2 61 ? 52.590 11.759 108.038 1.00 58.97 86 GLN D N 1
ATOM 4190 C CA . GLN D 2 61 ? 51.933 13.058 107.944 1.00 57.36 86 GLN D CA 1
ATOM 4191 C C . GLN D 2 61 ? 51.659 13.642 109.324 1.00 62.35 86 GLN D C 1
ATOM 4192 O O . GLN D 2 61 ? 51.868 14.839 109.549 1.00 62.76 86 GLN D O 1
ATOM 4198 N N . LYS D 2 62 ? 51.186 12.812 110.256 1.00 56.87 87 LYS D N 1
ATOM 4199 C CA . LYS D 2 62 ? 50.967 13.270 111.624 1.00 61.31 87 LYS D CA 1
ATOM 4200 C C . LYS D 2 62 ? 52.269 13.745 112.259 1.00 68.53 87 LYS D C 1
ATOM 4201 O O . LYS D 2 62 ? 52.292 14.763 112.961 1.00 60.94 87 LYS D O 1
ATOM 4207 N N . ASN D 2 63 ? 53.365 13.018 112.021 1.00 52.57 88 ASN D N 1
ATOM 4208 C CA . ASN D 2 63 ? 54.665 13.451 112.521 1.00 54.42 88 ASN D CA 1
ATOM 4209 C C . ASN D 2 63 ? 55.074 14.780 111.900 1.00 55.93 88 ASN D C 1
ATOM 4210 O O . ASN D 2 63 ? 55.643 15.642 112.579 1.00 58.21 88 ASN D O 1
ATOM 4215 N N . LYS D 2 64 ? 54.790 14.960 110.608 1.00 53.75 89 LYS D N 1
ATOM 4216 C CA . LYS D 2 64 ? 55.125 16.209 109.935 1.00 54.86 89 LYS D CA 1
ATOM 4217 C C . LYS D 2 64 ? 54.373 17.383 110.547 1.00 53.03 89 LYS D C 1
ATOM 4218 O O . LYS D 2 64 ? 54.929 18.477 110.698 1.00 58.72 89 LYS D O 1
ATOM 4224 N N . GLU D 2 65 ? 53.108 17.172 110.919 1.00 52.79 90 GLU D N 1
ATOM 4225 C CA . GLU D 2 65 ? 52.302 18.264 111.455 1.00 60.74 90 GLU D CA 1
ATOM 4226 C C . GLU D 2 65 ? 52.706 18.607 112.884 1.00 64.46 90 GLU D C 1
ATOM 4227 O O . GLU D 2 65 ? 52.761 19.787 113.250 1.00 69.04 90 GLU D O 1
ATOM 4233 N N . ASP D 2 66 ? 52.988 17.593 113.706 1.00 59.01 91 ASP D N 1
ATOM 4234 C CA . ASP D 2 66 ? 53.428 17.855 115.072 1.00 54.46 91 ASP D CA 1
ATOM 4235 C C . ASP D 2 66 ? 54.773 18.565 115.100 1.00 57.51 91 ASP D C 1
ATOM 4236 O O . ASP D 2 66 ? 55.025 19.382 115.992 1.00 59.22 91 ASP D O 1
ATOM 4241 N N . ILE D 2 67 ? 55.646 18.269 114.137 1.00 51.35 92 ILE D N 1
ATOM 4242 C CA . ILE D 2 67 ? 56.920 18.973 114.052 1.00 61.37 92 ILE D CA 1
ATOM 4243 C C . ILE D 2 67 ? 56.698 20.440 113.707 1.00 58.95 92 ILE D C 1
ATOM 4244 O O . ILE D 2 67 ? 57.411 21.323 114.197 1.00 58.85 92 ILE D O 1
ATOM 4249 N N . ILE D 2 68 ? 55.694 20.724 112.875 1.00 58.41 93 ILE D N 1
ATOM 4250 C CA . ILE D 2 68 ? 55.361 22.110 112.555 1.00 67.80 93 ILE D CA 1
ATOM 4251 C C . ILE D 2 68 ? 54.942 22.867 113.809 1.00 65.03 93 ILE D C 1
ATOM 4252 O O . ILE D 2 68 ? 55.363 24.009 114.032 1.00 63.52 93 ILE D O 1
ATOM 4257 N N . GLU D 2 69 ? 54.119 22.243 114.657 1.00 63.00 94 GLU D N 1
ATOM 4258 C CA . GLU D 2 69 ? 53.744 22.877 115.917 1.00 78.72 94 GLU D CA 1
ATOM 4259 C C . GLU D 2 69 ? 54.959 23.065 116.816 1.00 75.92 94 GLU D C 1
ATOM 4260 O O . GLU D 2 69 ? 55.145 24.130 117.415 1.00 73.11 94 GLU D O 1
ATOM 4266 N N . LEU D 2 70 ? 55.796 22.030 116.926 1.00 68.72 95 LEU D N 1
ATOM 4267 C CA . LEU D 2 70 ? 56.980 22.126 117.772 1.00 56.96 95 LEU D CA 1
ATOM 4268 C C . LEU D 2 70 ? 57.944 23.191 117.271 1.00 66.81 95 LEU D C 1
ATOM 4269 O O . LEU D 2 70 ? 58.615 23.841 118.078 1.00 63.09 95 LEU D O 1
ATOM 4274 N N . LYS D 2 71 ? 58.028 23.387 115.952 1.00 56.73 96 LYS D N 1
ATOM 4275 C CA . LYS D 2 71 ? 58.896 24.432 115.419 1.00 61.29 96 LYS D CA 1
ATOM 4276 C C . LYS D 2 71 ? 58.398 25.824 115.789 1.00 67.95 96 LYS D C 1
ATOM 4277 O O . LYS D 2 71 ? 59.193 26.769 115.849 1.00 65.07 96 LYS D O 1
ATOM 4283 N N . GLY D 2 72 ? 57.099 25.969 116.039 1.00 70.49 97 GLY D N 1
ATOM 4284 C CA . GLY D 2 72 ? 56.520 27.227 116.453 1.00 73.09 97 GLY D CA 1
ATOM 4285 C C . GLY D 2 72 ? 56.436 27.442 117.945 1.00 86.72 97 GLY D C 1
ATOM 4286 O O . GLY D 2 72 ? 55.939 28.485 118.381 1.00 103.71 97 GLY D O 1
ATOM 4287 N N . SER D 2 73 ? 56.901 26.491 118.748 1.00 94.92 98 SER D N 1
ATOM 4288 C CA . SER D 2 73 ? 56.895 26.619 120.194 1.00 70.18 98 SER D CA 1
ATOM 4289 C C . SER D 2 73 ? 58.221 27.215 120.660 1.00 76.19 98 SER D C 1
ATOM 4290 O O . SER D 2 73 ? 59.066 27.615 119.853 1.00 81.55 98 SER D O 1
ATOM 4293 N N . ALA D 2 74 ? 58.413 27.263 121.983 1.00 73.27 99 ALA D N 1
ATOM 4294 C CA . ALA D 2 74 ? 59.638 27.816 122.554 1.00 75.01 99 ALA D CA 1
ATOM 4295 C C . ALA D 2 74 ? 60.890 27.108 122.052 1.00 75.93 99 ALA D C 1
ATOM 4296 O O . ALA D 2 74 ? 61.980 27.689 122.098 1.00 84.71 99 ALA D O 1
ATOM 4298 N N . ILE D 2 75 ? 60.761 25.876 121.586 1.00 74.65 100 ILE D N 1
ATOM 4299 C CA . ILE D 2 75 ? 61.835 25.187 120.886 1.00 75.85 100 ILE D CA 1
ATOM 4300 C C . ILE D 2 75 ? 61.694 25.501 119.404 1.00 83.28 100 ILE D C 1
ATOM 4301 O O . ILE D 2 75 ? 60.601 25.386 118.842 1.00 107.76 100 ILE D O 1
ATOM 4306 N N . GLY D 2 76 ? 62.783 25.923 118.772 1.00 101.04 101 GLY D N 1
ATOM 4307 C CA . GLY D 2 76 ? 62.759 26.037 117.328 1.00 102.04 101 GLY D CA 1
ATOM 4308 C C . GLY D 2 76 ? 63.040 27.401 116.733 1.00 113.41 101 GLY D C 1
ATOM 4309 O O . GLY D 2 76 ? 63.693 27.479 115.687 1.00 115.35 101 GLY D O 1
ATOM 4310 N N . LEU D 2 77 ? 62.523 28.460 117.364 1.00 119.45 102 LEU D N 1
ATOM 4311 C CA . LEU D 2 77 ? 62.724 29.830 116.911 1.00 132.85 102 LEU D CA 1
ATOM 4312 C C . LEU D 2 77 ? 64.181 29.987 116.501 1.00 142.14 102 LEU D C 1
ATOM 4313 O O . LEU D 2 77 ? 65.080 29.750 117.317 1.00 132.59 102 LEU D O 1
ATOM 4318 N N . PRO D 2 78 ? 64.456 30.330 115.230 1.00 161.98 103 PRO D N 1
ATOM 4319 C CA . PRO D 2 78 ? 65.831 30.235 114.710 1.00 172.65 103 PRO D CA 1
ATOM 4320 C C . PRO D 2 78 ? 66.863 31.038 115.489 1.00 178.38 103 PRO D C 1
ATOM 4321 O O . PRO D 2 78 ? 68.059 30.896 115.214 1.00 178.16 103 PRO D O 1
ATOM 4325 N N . GLN D 2 79 ? 66.444 31.881 116.428 1.00 182.75 104 GLN D N 1
ATOM 4326 C CA . GLN D 2 79 ? 67.302 32.365 117.504 1.00 185.29 104 GLN D CA 1
ATOM 4327 C C . GLN D 2 79 ? 66.659 31.901 118.806 1.00 175.27 104 GLN D C 1
ATOM 4328 O O . GLN D 2 79 ? 65.560 32.347 119.161 1.00 174.31 104 GLN D O 1
ATOM 4334 N N . ASN D 2 80 ? 67.319 30.973 119.492 1.00 166.12 105 ASN D N 1
ATOM 4335 C CA . ASN D 2 80 ? 66.656 30.275 120.581 1.00 161.15 105 ASN D CA 1
ATOM 4336 C C . ASN D 2 80 ? 66.350 31.227 121.733 1.00 155.03 105 ASN D C 1
ATOM 4337 O O . ASN D 2 80 ? 66.979 32.279 121.902 1.00 159.45 105 ASN D O 1
ATOM 4342 N N . ILE D 2 81 ? 65.337 30.854 122.517 1.00 176.54 106 ILE D N 1
ATOM 4343 C CA . ILE D 2 81 ? 65.073 31.561 123.765 1.00 147.59 106 ILE D CA 1
ATOM 4344 C C . ILE D 2 81 ? 66.346 31.625 124.595 1.00 137.16 106 ILE D C 1
ATOM 4345 O O . ILE D 2 81 ? 66.663 32.656 125.204 1.00 139.85 106 ILE D O 1
ATOM 4350 N N . SER D 2 82 ? 67.114 30.529 124.599 1.00 124.80 107 SER D N 1
ATOM 4351 C CA . SER D 2 82 ? 68.432 30.528 125.226 1.00 126.29 107 SER D CA 1
ATOM 4352 C C . SER D 2 82 ? 69.328 31.605 124.626 1.00 126.18 107 SER D C 1
ATOM 4353 O O . SER D 2 82 ? 70.146 32.209 125.331 1.00 124.49 107 SER D O 1
ATOM 4356 N N . SER D 2 83 ? 69.186 31.863 123.324 1.00 142.14 108 SER D N 1
ATOM 4357 C CA . SER D 2 83 ? 70.010 32.881 122.681 1.00 160.01 108 SER D CA 1
ATOM 4358 C C . SER D 2 83 ? 69.634 34.276 123.163 1.00 155.97 108 SER D C 1
ATOM 4359 O O . SER D 2 83 ? 70.504 35.063 123.557 1.00 151.34 108 SER D O 1
ATOM 4362 N N . GLN D 2 84 ? 68.341 34.603 123.122 1.00 151.59 109 GLN D N 1
ATOM 4363 C CA . GLN D 2 84 ? 67.885 35.910 123.588 1.00 143.69 109 GLN D CA 1
ATOM 4364 C C . GLN D 2 84 ? 68.273 36.159 125.044 1.00 144.52 109 GLN D C 1
ATOM 4365 O O . GLN D 2 84 ? 68.903 37.176 125.370 1.00 142.78 109 GLN D O 1
ATOM 4371 N N . ILE D 2 85 ? 67.905 35.235 125.938 1.00 148.52 110 ILE D N 1
ATOM 4372 C CA . ILE D 2 85 ? 68.284 35.378 127.343 1.00 136.78 110 ILE D CA 1
ATOM 4373 C C . ILE D 2 85 ? 69.793 35.510 127.482 1.00 137.51 110 ILE D C 1
ATOM 4374 O O . ILE D 2 85 ? 70.291 36.279 128.313 1.00 134.68 110 ILE D O 1
ATOM 4379 N N . TYR D 2 86 ? 70.543 34.764 126.672 1.00 146.21 111 TYR D N 1
ATOM 4380 C CA . TYR D 2 86 ? 71.995 34.907 126.694 1.00 162.87 111 TYR D CA 1
ATOM 4381 C C . TYR D 2 86 ? 72.402 36.336 126.365 1.00 167.30 111 TYR D C 1
ATOM 4382 O O . TYR D 2 86 ? 73.349 36.873 126.954 1.00 166.90 111 TYR D O 1
ATOM 4391 N N . GLN D 2 87 ? 71.669 36.991 125.459 1.00 171.89 112 GLN D N 1
ATOM 4392 C CA . GLN D 2 87 ? 72.035 38.340 125.032 1.00 169.05 112 GLN D CA 1
ATOM 4393 C C . GLN D 2 87 ? 71.831 39.365 126.142 1.00 163.96 112 GLN D C 1
ATOM 4394 O O . GLN D 2 87 ? 72.626 40.301 126.281 1.00 157.81 112 GLN D O 1
ATOM 4400 N N . LEU D 2 88 ? 70.766 39.221 126.933 1.00 166.57 113 LEU D N 1
ATOM 4401 C CA . LEU D 2 88 ? 70.474 40.221 127.956 1.00 164.90 113 LEU D CA 1
ATOM 4402 C C . LEU D 2 88 ? 71.258 39.965 129.233 1.00 172.41 113 LEU D C 1
ATOM 4403 O O . LEU D 2 88 ? 71.669 40.915 129.910 1.00 171.80 113 LEU D O 1
ATOM 4408 N N . ASN D 2 89 ? 71.449 38.694 129.592 1.00 181.68 114 ASN D N 1
ATOM 4409 C CA . ASN D 2 89 ? 72.459 38.367 130.588 1.00 193.64 114 ASN D CA 1
ATOM 4410 C C . ASN D 2 89 ? 73.798 38.961 130.185 1.00 205.41 114 ASN D C 1
ATOM 4411 O O . ASN D 2 89 ? 74.543 39.471 131.029 1.00 210.20 114 ASN D O 1
ATOM 4416 N N . SER D 2 90 ? 74.111 38.926 128.889 1.00 209.27 115 SER D N 1
ATOM 4417 C CA . SER D 2 90 ? 75.331 39.559 128.402 1.00 210.56 115 SER D CA 1
ATOM 4418 C C . SER D 2 90 ? 75.319 41.064 128.658 1.00 211.52 115 SER D C 1
ATOM 4419 O O . SER D 2 90 ? 76.155 41.580 129.403 1.00 218.48 115 SER D O 1
ATOM 4422 N N . LYS D 2 91 ? 74.313 41.759 128.108 1.00 200.50 116 LYS D N 1
ATOM 4423 C CA . LYS D 2 91 ? 74.250 43.218 128.169 1.00 184.97 116 LYS D CA 1
ATOM 4424 C C . LYS D 2 91 ? 74.131 43.740 129.596 1.00 187.46 116 LYS D C 1
ATOM 4425 O O . LYS D 2 91 ? 74.678 44.804 129.908 1.00 187.60 116 LYS D O 1
ATOM 4431 N N . LEU D 2 92 ? 73.417 43.031 130.475 1.00 188.53 117 LEU D N 1
ATOM 4432 C CA . LEU D 2 92 ? 73.313 43.536 131.842 1.00 188.18 117 LEU D CA 1
ATOM 4433 C C . LEU D 2 92 ? 74.557 43.255 132.672 1.00 201.33 117 LEU D C 1
ATOM 4434 O O . LEU D 2 92 ? 74.915 44.073 133.529 1.00 198.07 117 LEU D O 1
ATOM 4439 N N . VAL D 2 93 ? 75.234 42.120 132.460 1.00 214.31 118 VAL D N 1
ATOM 4440 C CA . VAL D 2 93 ? 76.552 42.021 133.085 1.00 217.59 118 VAL D CA 1
ATOM 4441 C C . VAL D 2 93 ? 77.480 43.101 132.538 1.00 218.27 118 VAL D C 1
ATOM 4442 O O . VAL D 2 93 ? 78.316 43.653 133.265 1.00 218.85 118 VAL D O 1
ATOM 4446 N N . ASP D 2 94 ? 77.330 43.435 131.259 1.00 215.81 119 ASP D N 1
ATOM 4447 C CA . ASP D 2 94 ? 78.068 44.538 130.662 1.00 211.46 119 ASP D CA 1
ATOM 4448 C C . ASP D 2 94 ? 77.529 45.863 131.188 1.00 200.11 119 ASP D C 1
ATOM 4449 O O . ASP D 2 94 ? 78.267 46.662 131.763 1.00 189.87 119 ASP D O 1
#